Protein AF-A0A345NIM4-F1 (afdb_monomer_lite)

Structure (mmCIF, N/CA/C/O backbone):
data_AF-A0A345NIM4-F1
#
_entry.id   AF-A0A345NIM4-F1
#
loop_
_atom_site.group_PDB
_atom_site.id
_atom_site.type_symbol
_atom_site.label_atom_id
_atom_site.label_alt_id
_atom_site.label_comp_id
_atom_site.label_asym_id
_atom_site.label_entity_id
_atom_site.label_seq_id
_atom_site.pdbx_PDB_ins_code
_atom_site.Cartn_x
_atom_site.Cartn_y
_atom_site.Cartn_z
_atom_site.occupancy
_atom_site.B_iso_or_equiv
_atom_site.auth_seq_id
_atom_site.auth_comp_id
_atom_site.auth_asym_id
_atom_site.auth_atom_id
_atom_site.pdbx_PDB_model_num
ATOM 1 N N . MET A 1 1 ? -7.760 -7.830 70.796 1.00 29.27 1 MET A N 1
ATOM 2 C CA . MET A 1 1 ? -6.870 -9.003 70.695 1.00 29.27 1 MET A CA 1
ATOM 3 C C . MET A 1 1 ? -5.465 -8.447 70.508 1.00 29.27 1 MET A C 1
ATOM 5 O O . MET A 1 1 ? -5.295 -7.633 69.613 1.00 29.27 1 MET A O 1
ATOM 9 N N . GLU A 1 2 ? -4.511 -8.721 71.403 1.00 24.59 2 GLU A N 1
ATOM 10 C CA . GLU A 1 2 ? -3.120 -8.265 71.222 1.00 24.59 2 GLU A CA 1
ATOM 11 C C . GLU A 1 2 ? -2.443 -9.168 70.189 1.00 24.59 2 GLU A C 1
ATOM 13 O O . GLU A 1 2 ? -2.187 -10.341 70.457 1.00 24.59 2 GLU A O 1
ATOM 18 N N . VAL A 1 3 ? -2.170 -8.631 69.001 1.00 29.30 3 VAL A N 1
ATOM 19 C CA . VAL A 1 3 ? -1.332 -9.308 68.011 1.00 29.30 3 VAL A CA 1
ATOM 20 C C . VAL A 1 3 ? 0.095 -9.349 68.566 1.00 29.30 3 VAL A C 1
ATOM 22 O O . VAL A 1 3 ? 0.705 -8.317 68.853 1.00 29.30 3 VAL A O 1
ATOM 25 N N . SER A 1 4 ? 0.614 -10.561 68.763 1.00 30.47 4 SER A N 1
ATOM 26 C CA . SER A 1 4 ? 2.012 -10.821 69.113 1.00 30.47 4 SER A CA 1
ATOM 27 C C . SER A 1 4 ? 2.940 -10.104 68.124 1.00 30.47 4 SER A C 1
ATOM 29 O O . SER A 1 4 ? 2.839 -10.310 66.916 1.00 30.47 4 SER A O 1
ATOM 31 N N . ARG A 1 5 ? 3.873 -9.283 68.627 1.00 32.25 5 ARG A N 1
ATOM 32 C CA . ARG A 1 5 ? 4.800 -8.446 67.831 1.00 32.25 5 ARG A CA 1
ATOM 33 C C . ARG A 1 5 ? 5.804 -9.222 66.950 1.00 32.25 5 ARG A C 1
ATOM 35 O O . ARG A 1 5 ? 6.722 -8.601 66.430 1.00 32.25 5 ARG A O 1
ATOM 42 N N . ASN A 1 6 ? 5.659 -10.540 66.784 1.00 31.14 6 ASN A N 1
ATOM 43 C CA . ASN A 1 6 ? 6.645 -11.405 66.123 1.00 31.14 6 ASN A CA 1
ATOM 44 C C . ASN A 1 6 ? 6.071 -12.347 65.040 1.00 31.14 6 ASN A C 1
ATOM 46 O O . ASN A 1 6 ? 6.748 -13.306 64.673 1.00 31.14 6 ASN A O 1
ATOM 50 N N . ALA A 1 7 ? 4.863 -12.118 64.515 1.00 35.34 7 ALA A N 1
ATOM 51 C CA . ALA A 1 7 ? 4.381 -12.886 63.361 1.00 35.34 7 ALA A CA 1
ATOM 52 C C . ALA A 1 7 ? 5.146 -12.484 62.083 1.00 35.34 7 ALA A C 1
ATOM 54 O O . ALA A 1 7 ? 5.258 -11.297 61.768 1.00 35.34 7 ALA A O 1
ATOM 55 N N . ARG A 1 8 ? 5.697 -13.470 61.364 1.00 37.16 8 ARG A N 1
ATOM 56 C CA . ARG A 1 8 ? 6.293 -13.283 60.034 1.00 37.16 8 ARG A CA 1
ATOM 57 C C . ARG A 1 8 ? 5.220 -13.552 58.985 1.00 37.16 8 ARG A C 1
ATOM 59 O O . ARG A 1 8 ? 4.498 -14.536 59.082 1.00 37.16 8 ARG A O 1
ATOM 66 N N . PHE A 1 9 ? 5.121 -12.670 57.999 1.00 38.56 9 PHE A N 1
ATOM 67 C CA . PHE A 1 9 ? 4.207 -12.805 56.870 1.00 38.56 9 PHE A CA 1
ATOM 68 C C . PHE A 1 9 ? 5.015 -12.718 55.580 1.00 38.56 9 PHE A C 1
ATOM 70 O O . PHE A 1 9 ? 5.953 -11.922 55.489 1.00 38.56 9 PHE A O 1
ATOM 77 N N . VAL A 1 10 ? 4.631 -13.497 54.570 1.00 38.25 10 VAL A N 1
ATOM 78 C CA . VAL A 1 10 ? 5.118 -13.309 53.201 1.00 38.25 10 VAL A CA 1
ATOM 79 C C . VAL A 1 10 ? 4.075 -12.477 52.461 1.00 38.25 10 VAL A C 1
ATOM 81 O O . VAL A 1 10 ? 2.962 -12.940 52.223 1.00 38.25 10 VAL A O 1
ATOM 84 N N . ALA A 1 11 ? 4.420 -11.233 52.127 1.00 37.91 11 ALA A N 1
ATOM 85 C CA . ALA A 1 11 ? 3.543 -10.330 51.389 1.00 37.91 11 ALA A CA 1
ATOM 86 C C . ALA A 1 11 ? 3.942 -10.291 49.908 1.00 37.91 11 ALA A C 1
ATOM 88 O O . ALA A 1 11 ? 5.080 -9.959 49.572 1.00 37.91 11 ALA A O 1
ATOM 89 N N . TRP A 1 12 ? 2.992 -10.579 49.018 1.00 38.94 12 TRP A N 1
ATOM 90 C CA . TRP A 1 12 ? 3.138 -10.334 47.583 1.00 38.94 12 TRP A CA 1
ATOM 91 C C . TRP A 1 12 ? 2.428 -9.028 47.237 1.00 38.94 12 TRP A C 1
ATOM 93 O O . TRP A 1 12 ? 1.202 -8.946 47.281 1.00 38.94 12 TRP A O 1
ATOM 103 N N . ILE A 1 13 ? 3.205 -7.994 46.916 1.00 38.59 13 ILE A N 1
ATOM 104 C CA . ILE A 1 13 ? 2.680 -6.668 46.578 1.00 38.59 13 ILE A CA 1
ATOM 105 C C . ILE A 1 13 ? 2.768 -6.480 45.065 1.00 38.59 13 ILE A C 1
ATOM 107 O O . ILE A 1 13 ? 3.859 -6.383 44.507 1.00 38.59 13 ILE A O 1
ATOM 111 N N . SER A 1 14 ? 1.614 -6.384 44.407 1.00 37.91 14 SER A N 1
ATOM 112 C CA . SER A 1 14 ? 1.516 -5.858 43.042 1.00 37.91 14 SER A CA 1
ATOM 113 C C . SER A 1 14 ? 0.992 -4.427 43.130 1.00 37.91 14 SER A C 1
ATOM 115 O O . SER A 1 14 ? -0.111 -4.202 43.624 1.00 37.91 14 SER A O 1
ATOM 117 N N . ALA A 1 15 ? 1.795 -3.447 42.717 1.00 35.03 15 ALA A N 1
ATOM 118 C CA . ALA A 1 15 ? 1.422 -2.034 42.750 1.00 35.03 15 ALA A CA 1
ATOM 119 C C . ALA A 1 15 ? 1.606 -1.395 41.369 1.00 35.03 15 ALA A C 1
ATOM 121 O O . ALA A 1 15 ? 2.668 -1.520 40.755 1.00 35.03 15 ALA A O 1
ATOM 122 N N . VAL A 1 16 ? 0.592 -0.660 40.907 1.00 36.34 16 VAL A N 1
ATOM 123 C CA . VAL A 1 16 ? 0.664 0.176 39.702 1.00 36.34 16 VAL A CA 1
ATOM 124 C C . VAL A 1 16 ? 0.681 1.639 40.134 1.00 36.34 16 VAL A C 1
ATOM 126 O O . VAL A 1 16 ? -0.235 2.121 40.796 1.00 36.34 16 VAL A O 1
ATOM 129 N N . VAL A 1 17 ? 1.741 2.364 39.770 1.00 31.55 17 VAL A N 1
ATOM 130 C CA . VAL A 1 17 ? 1.875 3.798 40.064 1.00 31.55 17 VAL A CA 1
ATOM 131 C C . VAL A 1 17 ? 1.376 4.603 38.868 1.00 31.55 17 VAL A C 1
ATOM 133 O O . VAL A 1 17 ? 1.998 4.589 37.804 1.00 31.55 17 VAL A O 1
ATOM 136 N N . VAL A 1 18 ? 0.288 5.354 39.042 1.00 32.19 18 VAL A N 1
ATOM 137 C CA . VAL A 1 18 ? -0.203 6.307 38.036 1.00 32.19 18 VAL A CA 1
ATOM 138 C C . VAL A 1 18 ? 0.145 7.722 38.497 1.00 32.19 18 VAL A C 1
ATOM 140 O O . VAL A 1 18 ? -0.416 8.225 39.468 1.00 32.19 18 VAL A O 1
ATOM 143 N N . SER A 1 19 ? 1.087 8.388 37.818 1.00 29.77 19 SER A N 1
ATOM 144 C CA . SER A 1 19 ? 1.402 9.797 38.093 1.00 29.77 19 SER A CA 1
ATOM 145 C C . SER A 1 19 ? 0.684 10.725 37.107 1.00 29.77 19 SER A C 1
ATOM 147 O O . SER A 1 19 ? 0.675 10.503 35.896 1.00 29.77 19 SER A O 1
ATOM 149 N N . ALA A 1 20 ? 0.070 11.791 37.628 1.00 33.44 20 ALA A N 1
ATOM 150 C CA . ALA A 1 20 ? -0.713 12.755 36.851 1.00 33.44 20 ALA A CA 1
ATOM 151 C C . ALA A 1 20 ? 0.125 13.883 36.208 1.00 33.44 20 ALA A C 1
ATOM 153 O O . ALA A 1 20 ? -0.432 14.884 35.760 1.00 33.44 20 ALA A O 1
ATOM 154 N N . ALA A 1 21 ? 1.454 13.761 36.141 1.00 30.20 21 ALA A N 1
ATOM 155 C CA . ALA A 1 21 ? 2.319 14.823 35.628 1.00 30.20 21 ALA A CA 1
ATOM 156 C C . ALA A 1 21 ? 3.061 14.401 34.353 1.00 30.20 21 ALA A C 1
ATOM 158 O O . ALA A 1 21 ? 3.634 13.321 34.244 1.00 30.20 21 ALA A O 1
ATOM 159 N N . SER A 1 22 ? 3.036 15.296 33.369 1.00 36.78 22 SER A N 1
ATOM 160 C CA . SER A 1 22 ? 3.577 15.168 32.019 1.00 36.78 22 SER A CA 1
ATOM 161 C C . SER A 1 22 ? 5.089 14.894 31.975 1.00 36.78 22 SER A C 1
ATOM 163 O O . SER A 1 22 ? 5.872 15.819 31.797 1.00 36.78 22 SER A O 1
ATOM 165 N N . ALA A 1 23 ? 5.483 13.629 32.118 1.00 31.05 23 ALA A N 1
ATOM 166 C CA . ALA A 1 23 ? 6.663 12.965 31.549 1.00 31.05 23 ALA A CA 1
ATOM 167 C C . ALA A 1 23 ? 6.770 11.577 32.202 1.00 31.05 23 ALA A C 1
ATOM 169 O O . ALA A 1 23 ? 7.209 11.447 33.339 1.00 31.05 23 ALA A O 1
ATOM 170 N N . LEU A 1 24 ? 6.348 10.529 31.492 1.00 31.91 24 LEU A N 1
ATOM 171 C CA . LEU A 1 24 ? 6.450 9.152 31.977 1.00 31.91 24 LEU A CA 1
ATOM 172 C C . LEU A 1 24 ? 7.859 8.606 31.719 1.00 31.91 24 LEU A C 1
ATOM 174 O O . LEU A 1 24 ? 8.195 8.242 30.593 1.00 31.91 24 LEU A O 1
ATOM 178 N N . THR A 1 25 ? 8.661 8.505 32.775 1.00 27.19 25 THR A N 1
ATOM 179 C CA . THR A 1 25 ? 9.639 7.422 32.926 1.00 27.19 25 THR A CA 1
ATOM 180 C C . THR A 1 25 ? 8.971 6.314 33.727 1.00 27.19 25 THR A C 1
ATOM 182 O O . THR A 1 25 ? 8.745 6.463 34.924 1.00 27.19 25 THR A O 1
ATOM 185 N N . THR A 1 26 ? 8.630 5.210 33.070 1.00 29.81 26 THR A N 1
ATOM 186 C CA . THR A 1 26 ? 8.247 3.964 33.740 1.00 29.81 26 THR A CA 1
ATOM 187 C C . THR A 1 26 ? 9.487 3.377 34.406 1.00 29.81 26 THR A C 1
ATOM 189 O O . THR A 1 26 ? 10.379 2.888 33.711 1.00 29.81 26 THR A O 1
ATOM 192 N N . LEU A 1 27 ? 9.563 3.441 35.733 1.00 27.38 27 LEU A N 1
ATOM 193 C CA . LEU A 1 27 ? 10.474 2.606 36.509 1.00 27.38 27 LEU A CA 1
ATOM 194 C C . LEU A 1 27 ? 9.657 1.422 37.038 1.00 27.38 27 LEU A C 1
ATOM 196 O O . LEU A 1 27 ? 8.707 1.656 37.784 1.00 27.38 27 LEU A O 1
ATOM 200 N N . PRO A 1 28 ? 9.970 0.172 36.661 1.00 32.84 28 PRO A N 1
ATOM 201 C CA . PRO A 1 28 ? 9.453 -0.973 37.390 1.00 32.84 28 PRO A CA 1
ATOM 202 C C . PRO A 1 28 ? 10.081 -0.943 38.787 1.00 32.84 28 PRO A C 1
ATOM 204 O O . PRO A 1 28 ? 11.286 -1.145 38.931 1.00 32.84 28 PRO A O 1
A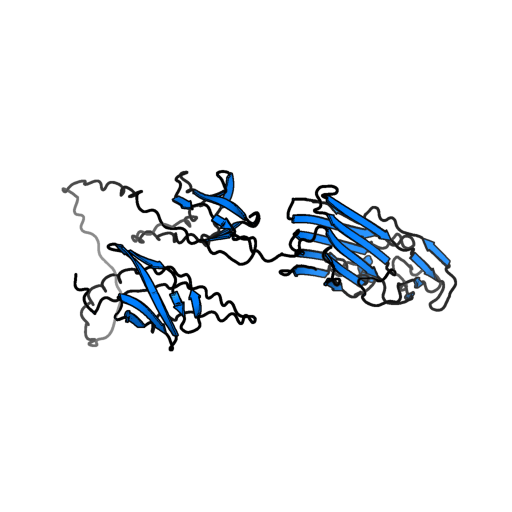TOM 207 N N . VAL A 1 29 ? 9.284 -0.646 39.810 1.00 34.72 29 VAL A N 1
ATOM 208 C CA . VAL A 1 29 ? 9.687 -0.891 41.197 1.00 34.72 29 VAL A CA 1
ATOM 209 C C . VAL A 1 29 ? 9.310 -2.337 41.487 1.00 34.72 29 VAL A C 1
ATOM 211 O O . VAL A 1 29 ? 8.161 -2.642 41.783 1.00 34.72 29 VAL A O 1
ATOM 214 N N . ALA A 1 30 ? 10.265 -3.243 41.296 1.00 35.53 30 ALA A N 1
ATOM 215 C CA . ALA A 1 30 ? 10.171 -4.578 41.861 1.00 35.53 30 ALA A CA 1
ATOM 216 C C . ALA A 1 30 ? 10.676 -4.482 43.303 1.00 35.53 30 ALA A C 1
ATOM 218 O O . ALA A 1 30 ? 11.857 -4.201 43.509 1.00 35.53 30 ALA A O 1
ATOM 219 N N . PHE A 1 31 ? 9.793 -4.685 44.279 1.00 38.91 31 PHE A N 1
ATOM 220 C CA . PHE A 1 31 ? 10.205 -4.867 45.668 1.00 38.91 31 PHE A CA 1
ATOM 221 C C . PHE A 1 31 ? 10.943 -6.207 45.748 1.00 38.91 31 PHE A C 1
ATOM 223 O O . PHE A 1 31 ? 10.391 -7.250 45.383 1.00 38.91 31 PHE A O 1
ATOM 230 N N . ALA A 1 32 ? 12.212 -6.196 46.151 1.00 36.03 32 ALA A N 1
ATOM 231 C CA . ALA A 1 32 ? 12.927 -7.439 46.409 1.00 36.03 32 ALA A CA 1
ATOM 232 C C . ALA A 1 32 ? 12.444 -7.982 47.759 1.00 36.03 32 ALA A C 1
ATOM 234 O O . ALA A 1 32 ? 12.401 -7.246 48.740 1.00 36.03 32 ALA A O 1
ATOM 235 N N . ALA A 1 33 ? 12.109 -9.273 47.824 1.00 39.97 33 ALA A N 1
ATOM 236 C CA . ALA A 1 33 ? 11.479 -9.927 48.978 1.00 39.97 33 ALA A CA 1
ATOM 237 C C . ALA A 1 33 ? 12.279 -9.886 50.304 1.00 39.97 33 ALA A C 1
ATOM 239 O O . ALA A 1 33 ? 11.885 -10.527 51.271 1.00 39.97 33 ALA A O 1
ATOM 240 N N . SER A 1 34 ? 13.413 -9.185 50.371 1.00 41.75 34 SER A N 1
ATOM 241 C CA . SER A 1 34 ? 14.354 -9.291 51.482 1.00 41.75 34 SER A CA 1
ATOM 242 C C . SER A 1 34 ? 14.401 -8.109 52.452 1.00 41.75 34 SER A C 1
ATOM 244 O O . SER A 1 34 ? 15.046 -8.287 53.472 1.00 41.75 34 SER A O 1
ATOM 246 N N . ASN A 1 35 ? 13.769 -6.947 52.206 1.00 47.09 35 ASN A N 1
ATOM 247 C CA . ASN A 1 35 ? 13.786 -5.815 53.163 1.00 47.09 35 ASN A CA 1
ATOM 248 C C . ASN A 1 35 ? 12.544 -4.901 53.060 1.00 47.09 35 ASN A C 1
ATOM 250 O O . ASN A 1 35 ? 12.668 -3.716 52.753 1.00 47.09 35 ASN A O 1
ATOM 254 N N . ILE A 1 36 ? 11.345 -5.437 53.293 1.00 53.69 36 ILE A N 1
ATOM 255 C CA . ILE A 1 36 ? 10.130 -4.618 53.407 1.00 53.69 36 ILE A CA 1
ATOM 256 C C . ILE A 1 36 ? 9.829 -4.411 54.893 1.00 53.69 36 ILE A C 1
ATOM 258 O O . ILE A 1 36 ? 9.553 -5.379 55.600 1.00 53.69 36 ILE A O 1
ATOM 262 N N . ASP A 1 37 ? 9.854 -3.159 55.353 1.00 64.25 37 ASP A N 1
ATOM 263 C CA . ASP A 1 37 ? 9.386 -2.811 56.695 1.00 64.25 37 ASP A CA 1
ATOM 264 C C . ASP A 1 37 ? 7.876 -2.570 56.641 1.00 64.25 37 ASP A C 1
ATOM 266 O O . ASP A 1 37 ? 7.398 -1.672 55.941 1.00 64.25 37 ASP A O 1
ATOM 270 N N . VAL A 1 38 ? 7.127 -3.387 57.381 1.00 64.50 38 VAL A N 1
ATOM 271 C CA . VAL A 1 38 ? 5.675 -3.269 57.530 1.00 64.50 38 VAL A CA 1
ATOM 272 C C . VAL A 1 38 ? 5.378 -2.885 58.975 1.00 64.50 38 VAL A C 1
ATOM 274 O O . VAL A 1 38 ? 5.712 -3.621 59.902 1.00 64.50 38 VAL A O 1
ATOM 277 N N . ALA A 1 39 ? 4.759 -1.726 59.180 1.00 76.81 39 ALA A N 1
ATOM 278 C CA . ALA A 1 39 ? 4.374 -1.238 60.499 1.00 76.81 39 ALA A CA 1
ATOM 279 C C . ALA A 1 39 ? 2.979 -0.618 60.455 1.00 76.81 39 ALA A C 1
ATOM 281 O O . ALA A 1 39 ? 2.542 -0.150 59.412 1.00 76.81 39 ALA A O 1
ATOM 282 N N . PHE A 1 40 ? 2.290 -0.564 61.590 1.00 74.62 40 PHE A N 1
ATOM 283 C CA . PHE A 1 40 ? 1.116 0.294 61.734 1.00 74.62 40 PHE A CA 1
ATOM 284 C C . PHE A 1 40 ? 1.553 1.644 62.299 1.00 74.62 40 PHE A C 1
ATOM 286 O O . PHE A 1 40 ? 2.362 1.695 63.231 1.00 74.62 40 PHE A O 1
ATOM 293 N N . ASP A 1 41 ? 1.046 2.738 61.739 1.00 77.12 41 ASP A N 1
ATOM 294 C CA . ASP A 1 41 ? 1.276 4.062 62.308 1.00 77.12 41 ASP A CA 1
ATOM 295 C C . ASP A 1 41 ? 0.403 4.317 63.550 1.00 77.12 41 ASP A C 1
ATOM 297 O O . ASP A 1 41 ? -0.423 3.497 63.959 1.00 77.12 41 ASP A O 1
ATOM 301 N N . SER A 1 42 ? 0.568 5.490 64.165 1.00 66.94 42 SER A N 1
ATOM 302 C CA . SER A 1 42 ? -0.195 5.880 65.357 1.00 66.94 42 SER A CA 1
ATOM 303 C C . SER A 1 42 ? -1.704 6.032 65.125 1.00 66.94 42 SER A C 1
ATOM 305 O O . SER A 1 42 ? -2.442 6.171 66.096 1.00 66.94 42 SER A O 1
ATOM 307 N N . ASN A 1 43 ? -2.159 6.038 63.870 1.00 73.19 43 ASN A N 1
ATOM 308 C CA . ASN A 1 43 ? -3.564 6.145 63.484 1.00 73.19 43 ASN A CA 1
ATOM 309 C C . ASN A 1 43 ? -4.149 4.791 63.041 1.00 73.19 43 ASN A C 1
ATOM 311 O O . ASN A 1 43 ? -5.307 4.744 62.630 1.00 73.19 43 ASN A O 1
ATOM 315 N N . GLY A 1 44 ? -3.373 3.704 63.122 1.00 67.56 44 GLY A N 1
ATOM 316 C CA . GLY A 1 44 ? -3.794 2.365 62.710 1.00 67.56 44 GLY A CA 1
ATOM 317 C C . GLY A 1 44 ? -3.746 2.128 61.199 1.00 67.56 44 GLY A C 1
ATOM 318 O O . GLY A 1 44 ? -4.276 1.124 60.733 1.00 67.56 44 GLY A O 1
ATOM 319 N N . ALA A 1 45 ? -3.119 3.016 60.422 1.00 74.19 45 ALA A N 1
ATOM 320 C CA . ALA A 1 45 ? -2.883 2.775 59.003 1.00 74.19 45 ALA A CA 1
ATOM 321 C C . ALA A 1 45 ? -1.680 1.844 58.822 1.00 74.19 45 ALA A C 1
ATOM 323 O O . ALA A 1 45 ? -0.672 1.981 59.520 1.00 74.19 45 ALA A O 1
ATOM 324 N N . LEU A 1 46 ? -1.766 0.922 57.862 1.00 73.50 46 LEU A N 1
ATOM 325 C CA . LEU A 1 46 ? -0.629 0.094 57.478 1.00 73.50 46 LEU A CA 1
ATOM 326 C C . LEU A 1 46 ? 0.361 0.967 56.699 1.00 73.50 46 LEU A C 1
ATOM 328 O O . LEU A 1 46 ? -0.005 1.630 55.731 1.00 73.50 46 LEU A O 1
ATOM 332 N N . VAL A 1 47 ? 1.616 0.980 57.120 1.00 73.56 47 VAL A N 1
ATOM 333 C CA . VAL A 1 47 ? 2.714 1.664 56.447 1.00 73.56 47 VAL A CA 1
ATOM 334 C C . VAL A 1 47 ? 3.684 0.613 55.944 1.00 73.56 47 VAL A C 1
ATOM 336 O O . VAL A 1 47 ? 4.289 -0.118 56.728 1.00 73.56 47 VAL A O 1
ATOM 339 N N . VAL A 1 48 ? 3.834 0.560 54.625 1.00 75.81 48 VAL A N 1
ATOM 340 C CA . VAL A 1 48 ? 4.838 -0.269 53.960 1.00 75.81 48 VAL A CA 1
ATOM 341 C C . VAL A 1 48 ? 5.947 0.651 53.482 1.00 75.81 48 VAL A C 1
ATOM 343 O O . VAL A 1 48 ? 5.681 1.598 52.735 1.00 75.81 48 VAL A O 1
ATOM 346 N N . SER A 1 49 ? 7.181 0.405 53.911 1.00 66.94 49 SER A N 1
ATOM 347 C CA . SER A 1 49 ? 8.326 1.207 53.487 1.00 66.94 49 SER A CA 1
ATOM 348 C C . SER A 1 49 ? 9.477 0.378 52.944 1.00 66.94 49 SER A C 1
ATOM 350 O O . SER A 1 49 ? 9.877 -0.619 53.539 1.00 66.94 49 SER A O 1
ATOM 352 N N . GLU A 1 50 ? 10.046 0.847 51.834 1.00 69.00 50 GLU A N 1
ATOM 353 C CA . GLU A 1 50 ? 11.288 0.333 51.259 1.00 69.00 50 GLU A CA 1
ATOM 354 C C . GLU A 1 50 ? 12.110 1.517 50.724 1.00 69.00 50 GLU A C 1
ATOM 356 O O . GLU A 1 50 ? 11.577 2.411 50.062 1.00 69.00 50 GLU A O 1
ATOM 361 N N . ASN A 1 51 ? 13.415 1.558 51.020 1.00 68.38 51 ASN A N 1
ATOM 362 C CA . ASN A 1 51 ? 14.355 2.557 50.484 1.00 68.38 51 ASN A CA 1
ATOM 363 C C . ASN A 1 51 ? 13.904 4.033 50.636 1.00 68.38 51 ASN A C 1
ATOM 365 O O . ASN A 1 51 ? 14.199 4.875 49.788 1.00 68.38 51 ASN A O 1
ATOM 369 N N . GLY A 1 52 ? 13.194 4.359 51.723 1.00 63.69 52 GLY A N 1
ATOM 370 C CA . GLY A 1 52 ? 12.733 5.721 52.026 1.00 63.69 52 GLY A CA 1
ATOM 371 C C . GLY A 1 52 ? 11.445 6.152 51.313 1.00 63.69 52 GLY A C 1
ATOM 372 O O . GLY A 1 52 ? 11.035 7.304 51.455 1.00 63.69 52 GLY A O 1
ATOM 373 N N . VAL A 1 53 ? 10.789 5.252 50.575 1.00 56.22 53 VAL A N 1
ATOM 374 C CA . VAL A 1 53 ? 9.424 5.446 50.072 1.00 56.22 53 VAL A CA 1
ATOM 375 C C . VAL A 1 53 ? 8.465 4.755 51.032 1.00 56.22 53 VAL A C 1
ATOM 377 O O . VAL A 1 53 ? 8.614 3.564 51.285 1.00 56.22 53 VAL A O 1
ATOM 380 N N . SER A 1 54 ? 7.489 5.494 51.558 1.00 62.22 54 SER A N 1
ATOM 381 C CA . SER A 1 54 ? 6.445 4.958 52.435 1.00 62.22 54 SER A CA 1
ATOM 382 C C . SER A 1 54 ? 5.093 5.037 51.737 1.00 62.22 54 SER A C 1
ATOM 384 O O . SER A 1 54 ? 4.723 6.088 51.206 1.00 62.22 54 SER A O 1
ATOM 386 N N . LEU A 1 55 ? 4.364 3.925 51.745 1.00 64.94 55 LEU A N 1
ATOM 387 C CA . LEU A 1 55 ? 2.984 3.828 51.291 1.00 64.94 55 LEU A CA 1
ATOM 388 C C . LEU A 1 55 ? 2.097 3.696 52.524 1.00 64.94 55 LEU A C 1
ATOM 390 O O . LEU A 1 55 ? 2.277 2.769 53.310 1.00 64.94 55 LEU A O 1
ATOM 394 N N . GLN A 1 56 ? 1.173 4.636 52.702 1.00 68.00 56 GLN A N 1
ATOM 395 C CA . GLN A 1 56 ? 0.210 4.610 53.797 1.00 68.00 56 GLN A CA 1
ATOM 396 C C . GLN A 1 56 ? -1.114 4.070 53.264 1.00 68.00 56 GLN A C 1
ATOM 398 O O . GLN A 1 56 ? -1.620 4.544 52.248 1.00 68.00 56 GLN A O 1
ATOM 403 N N . MET A 1 57 ? -1.637 3.052 53.930 1.00 68.81 57 MET A N 1
ATOM 404 C CA . MET A 1 57 ? -2.712 2.198 53.451 1.00 68.81 57 MET A CA 1
ATOM 405 C C . MET A 1 57 ? -3.821 2.126 54.500 1.00 68.81 57 MET A C 1
ATOM 407 O O . MET A 1 57 ? -3.558 1.851 55.673 1.00 68.81 57 MET A O 1
ATOM 411 N N . THR A 1 58 ? -5.068 2.383 54.096 1.00 66.19 58 THR A N 1
ATOM 412 C CA . THR A 1 58 ? -6.225 2.285 54.995 1.00 66.19 58 THR A CA 1
ATOM 413 C C . THR A 1 58 ? -6.820 0.885 54.916 1.00 66.19 58 THR A C 1
ATOM 415 O O . THR A 1 58 ? -7.260 0.445 53.852 1.00 66.19 58 THR A O 1
ATOM 418 N N . VAL A 1 59 ? -6.836 0.187 56.051 1.00 60.50 59 VAL A N 1
ATOM 419 C CA . VAL A 1 59 ? -7.503 -1.112 56.189 1.00 60.50 59 VAL A CA 1
ATOM 420 C C . VAL A 1 59 ? -9.012 -0.884 56.129 1.00 60.50 59 VAL A C 1
ATOM 422 O O . VAL A 1 59 ? -9.544 -0.091 56.905 1.00 60.50 59 VAL A O 1
ATOM 425 N N . MET A 1 60 ? -9.689 -1.536 55.187 1.00 47.41 60 MET A N 1
ATOM 426 C CA . MET A 1 60 ? -11.142 -1.429 55.027 1.00 47.41 60 MET A CA 1
ATOM 427 C C . MET A 1 60 ? -11.894 -2.547 55.739 1.00 47.41 60 MET A C 1
ATOM 429 O O . MET A 1 60 ? -12.988 -2.307 56.243 1.00 47.41 60 MET A O 1
ATOM 433 N N . GLU A 1 61 ? -11.317 -3.746 55.785 1.00 54.28 61 GLU A N 1
ATOM 434 C CA . GLU A 1 61 ? -11.947 -4.921 56.382 1.00 54.28 61 GLU A CA 1
ATOM 435 C C . GLU A 1 61 ? -10.877 -5.899 56.881 1.00 54.28 61 GLU A C 1
ATOM 437 O O . GLU A 1 61 ? -9.857 -6.113 56.218 1.00 54.28 61 GLU A O 1
ATOM 442 N N . GLU A 1 62 ? -11.111 -6.469 58.062 1.00 47.56 62 GLU A N 1
ATOM 443 C CA . GLU A 1 62 ? -10.260 -7.474 58.698 1.00 47.56 62 GLU A CA 1
ATOM 444 C C . GLU A 1 62 ? -11.110 -8.726 58.948 1.00 47.56 62 GLU A C 1
ATOM 446 O O . GLU A 1 62 ? -12.149 -8.659 59.605 1.00 47.56 62 GLU A O 1
ATOM 451 N N . SER A 1 63 ? -10.674 -9.860 58.401 1.00 58.22 63 SER A N 1
ATOM 452 C CA . SER A 1 63 ? -11.217 -11.193 58.683 1.00 58.22 63 SER A CA 1
ATOM 453 C C . SER A 1 63 ? -10.074 -12.140 59.045 1.00 58.22 63 SER A C 1
ATOM 455 O O . SER A 1 63 ? -8.912 -11.821 58.784 1.00 58.22 63 SER A O 1
ATOM 457 N N . ASP A 1 64 ? -10.397 -13.308 59.608 1.00 42.78 64 ASP A N 1
ATOM 458 C CA . ASP A 1 64 ? -9.429 -14.224 60.232 1.00 42.78 64 ASP A CA 1
ATOM 459 C C . ASP A 1 64 ? -8.228 -14.602 59.341 1.00 42.78 64 ASP A C 1
ATOM 461 O O . ASP A 1 64 ? -7.171 -14.923 59.875 1.00 42.78 64 ASP A O 1
ATOM 465 N N . ASN A 1 65 ? -8.347 -14.509 58.007 1.00 44.41 65 ASN A N 1
ATOM 466 C CA . ASN A 1 65 ? -7.267 -14.806 57.055 1.00 44.41 65 ASN A CA 1
ATOM 467 C C . ASN A 1 65 ? -7.147 -13.803 55.888 1.00 44.41 65 ASN A C 1
ATOM 469 O O . ASN A 1 65 ? -6.473 -14.089 54.896 1.00 44.41 65 ASN A O 1
ATOM 473 N N . THR A 1 66 ? -7.825 -12.651 55.919 1.00 43.16 66 THR A N 1
ATOM 474 C CA . THR A 1 66 ? -7.793 -11.704 54.788 1.00 43.16 66 THR A CA 1
ATOM 475 C C . THR A 1 66 ? -7.895 -10.261 55.259 1.00 43.16 66 THR A C 1
ATOM 477 O O . THR A 1 66 ? -8.813 -9.893 55.991 1.00 43.16 66 THR A O 1
ATOM 480 N N . LEU A 1 67 ? -6.947 -9.446 54.792 1.00 43.56 67 LEU A N 1
ATOM 481 C CA . LEU A 1 67 ? -6.886 -8.009 55.022 1.00 43.56 67 LEU A CA 1
ATOM 482 C C . LEU A 1 67 ? -7.188 -7.291 53.702 1.00 43.56 67 LEU A C 1
ATOM 484 O O . LEU A 1 67 ? -6.387 -7.356 52.770 1.00 43.56 67 LEU A O 1
ATOM 488 N N . VAL A 1 68 ? -8.325 -6.600 53.609 1.00 48.28 68 VAL A N 1
ATOM 489 C CA . VAL A 1 68 ? -8.668 -5.807 52.417 1.00 48.28 68 VAL A CA 1
ATOM 490 C C . VAL A 1 68 ? -8.266 -4.357 52.656 1.00 48.28 68 VAL A C 1
ATOM 492 O O . VAL A 1 68 ? -8.699 -3.719 53.617 1.00 48.28 68 VAL A O 1
ATOM 495 N N . ILE A 1 69 ? -7.430 -3.820 51.771 1.00 50.53 69 ILE A N 1
ATOM 496 C CA . ILE A 1 69 ? -6.895 -2.461 51.868 1.00 50.53 69 ILE A CA 1
ATOM 497 C C . ILE A 1 69 ? -7.380 -1.642 50.670 1.00 50.53 69 ILE A C 1
ATOM 499 O O . ILE A 1 69 ? -7.342 -2.121 49.541 1.00 50.53 69 ILE A O 1
ATOM 503 N N . SER A 1 70 ? -7.789 -0.392 50.904 1.00 49.62 70 SER A N 1
ATOM 504 C CA . SER A 1 70 ? -8.048 0.585 49.838 1.00 49.62 70 SER A CA 1
ATOM 505 C C . SER A 1 70 ? -6.953 1.634 49.775 1.00 49.62 70 SER A C 1
ATOM 507 O O . SER A 1 70 ? -6.554 2.185 50.799 1.00 49.62 70 SER A O 1
ATOM 509 N N . THR A 1 71 ? -6.545 1.908 48.534 1.00 53.34 71 THR A N 1
ATOM 510 C CA . THR A 1 71 ? -5.823 3.075 48.003 1.00 53.34 71 THR A CA 1
ATOM 511 C C . THR A 1 71 ? -4.944 3.865 48.973 1.00 53.34 71 THR A C 1
ATOM 513 O O . THR A 1 71 ? -5.440 4.562 49.858 1.00 53.34 71 THR A O 1
ATOM 516 N N . GLY A 1 72 ? -3.638 3.877 48.709 1.00 51.22 72 GLY A N 1
ATOM 517 C CA . GLY A 1 72 ? -2.686 4.747 49.396 1.00 51.22 72 GLY A CA 1
ATOM 518 C C . GLY A 1 72 ? -2.242 5.927 48.534 1.00 51.22 72 GLY A C 1
ATOM 519 O O . GLY A 1 72 ? -2.146 5.821 47.310 1.00 51.22 72 GLY A O 1
ATOM 520 N N . SER A 1 73 ? -1.930 7.056 49.170 1.00 49.03 73 SER A N 1
ATOM 521 C CA . SER A 1 73 ? -1.176 8.139 48.531 1.00 49.03 73 SER A CA 1
ATOM 522 C C . SER A 1 73 ? 0.300 8.023 48.889 1.00 49.03 73 SER A C 1
ATOM 524 O O . SER A 1 73 ? 0.640 7.837 50.058 1.00 49.03 73 SER A O 1
ATOM 526 N N . THR A 1 74 ? 1.192 8.186 47.916 1.00 53.62 74 THR A N 1
ATOM 527 C CA . THR A 1 74 ? 2.622 8.357 48.212 1.00 53.62 74 THR A CA 1
ATOM 528 C C . THR A 1 74 ? 2.887 9.751 48.790 1.00 53.62 74 THR A C 1
ATOM 530 O O . THR A 1 74 ? 2.114 10.686 48.573 1.00 53.62 74 THR A O 1
ATOM 533 N N . SER A 1 75 ? 4.042 9.952 49.430 1.00 48.47 75 SER A N 1
ATOM 534 C CA . SER A 1 75 ? 4.523 11.289 49.834 1.00 48.47 75 SER A CA 1
ATOM 535 C C . SER A 1 75 ? 4.670 12.283 48.664 1.00 48.47 75 SER A C 1
ATOM 537 O O . SER A 1 75 ? 4.800 13.486 48.887 1.00 48.47 75 SER A O 1
ATOM 539 N N . SER A 1 76 ? 4.618 11.799 47.417 1.00 47.53 76 SER A N 1
ATOM 540 C CA . SER A 1 76 ? 4.617 12.591 46.182 1.00 47.53 76 SER A CA 1
ATOM 541 C C . SER A 1 76 ? 3.221 12.862 45.593 1.00 47.53 76 SER A C 1
ATOM 543 O O . SER A 1 76 ? 3.129 13.497 44.543 1.00 47.53 76 SER A O 1
ATOM 545 N N . GLY A 1 77 ? 2.139 12.411 46.241 1.00 43.19 77 GLY A N 1
ATOM 546 C CA . GLY A 1 77 ? 0.758 12.643 45.803 1.00 43.19 77 GLY A CA 1
ATOM 547 C C . GLY A 1 77 ? 0.278 11.749 44.652 1.00 43.19 77 GLY A C 1
ATOM 548 O O . GLY A 1 77 ? -0.720 12.076 44.013 1.00 43.19 77 GLY A O 1
ATOM 549 N N . ALA A 1 78 ? 0.970 10.641 44.360 1.00 43.44 78 ALA A N 1
ATOM 550 C CA . ALA A 1 78 ? 0.486 9.642 43.409 1.00 43.44 78 ALA A CA 1
ATOM 551 C C . ALA A 1 78 ? -0.574 8.755 44.076 1.00 43.44 78 ALA A C 1
ATOM 553 O O . ALA A 1 78 ? -0.389 8.330 45.219 1.00 43.44 78 ALA A O 1
ATOM 554 N N . LEU A 1 79 ? -1.665 8.478 43.358 1.00 39.78 79 LEU A N 1
ATOM 555 C CA . LEU A 1 79 ? -2.668 7.500 43.774 1.00 39.78 79 LEU A CA 1
ATOM 556 C C . LEU A 1 79 ? -2.155 6.106 43.413 1.00 39.78 79 LEU A C 1
ATOM 558 O O . LEU A 1 79 ? -1.786 5.859 42.262 1.00 39.78 79 LEU A O 1
ATOM 562 N N . VAL A 1 80 ? -2.112 5.220 44.403 1.00 44.09 80 VAL A N 1
ATOM 563 C CA . VAL A 1 80 ? -1.742 3.816 44.232 1.00 44.09 80 VAL A CA 1
ATOM 564 C C . VAL A 1 80 ? -2.931 2.975 44.654 1.00 44.09 80 VAL A C 1
ATOM 566 O O . VAL A 1 80 ? -3.376 3.052 45.798 1.00 44.09 80 VAL A O 1
ATOM 569 N N . GLU A 1 81 ? -3.445 2.184 43.722 1.00 46.03 81 GLU A N 1
ATOM 570 C CA . GLU A 1 81 ? -4.461 1.172 43.982 1.00 46.03 81 GLU A CA 1
ATOM 571 C C . GLU A 1 81 ? -3.737 -0.177 44.039 1.00 46.03 81 GLU A C 1
ATOM 573 O O . GLU A 1 81 ? -3.017 -0.547 43.108 1.00 46.03 81 GLU A O 1
ATOM 578 N N . SER A 1 82 ? -3.819 -0.859 45.178 1.00 46.41 82 SER A N 1
ATOM 579 C CA . SER A 1 82 ? -3.139 -2.133 45.402 1.00 46.41 82 SER A CA 1
ATOM 580 C C . SER A 1 82 ? -3.973 -3.031 46.305 1.00 46.41 82 SER A C 1
ATOM 582 O O . SER A 1 82 ? -4.620 -2.564 47.240 1.00 46.41 82 SER A O 1
ATOM 584 N N . VAL A 1 83 ? -3.933 -4.330 46.014 1.00 42.69 83 VAL A N 1
ATOM 585 C CA . VAL A 1 83 ? -4.508 -5.389 46.849 1.00 42.69 83 VAL A CA 1
ATOM 586 C C . VAL A 1 83 ? -3.340 -6.180 47.425 1.00 42.69 83 VAL A C 1
ATOM 588 O O . VAL A 1 83 ? -2.458 -6.612 46.681 1.00 42.69 83 VAL A O 1
ATOM 591 N N . VAL A 1 84 ? -3.302 -6.323 48.748 1.00 42.25 84 VAL A N 1
ATOM 592 C CA . VAL A 1 84 ? -2.254 -7.062 49.461 1.00 42.25 84 VAL A CA 1
ATOM 593 C C . VAL A 1 84 ? -2.876 -8.325 50.031 1.00 42.25 84 VAL A C 1
ATOM 595 O O . VAL A 1 84 ? -3.834 -8.245 50.791 1.00 42.25 84 VAL A O 1
ATOM 598 N N . TYR A 1 85 ? -2.309 -9.480 49.692 1.00 41.84 85 TYR A N 1
ATOM 599 C CA . TYR A 1 85 ? -2.648 -10.747 50.332 1.00 41.84 85 TYR A CA 1
ATOM 600 C C . TYR A 1 85 ? -1.590 -11.055 51.390 1.00 41.84 85 TYR A C 1
ATOM 602 O O . TYR A 1 85 ? -0.393 -11.065 51.090 1.00 41.84 85 TYR A O 1
ATOM 610 N N . LEU A 1 86 ? -2.028 -11.293 52.626 1.00 39.34 86 LEU A N 1
ATOM 611 C CA . LEU A 1 86 ? -1.174 -11.800 53.695 1.00 39.34 86 LEU A CA 1
ATOM 612 C C . LEU A 1 86 ? -1.455 -13.290 53.841 1.00 39.34 86 LEU A C 1
ATOM 614 O O . LEU A 1 86 ? -2.565 -13.676 54.192 1.00 39.34 86 LEU A O 1
ATOM 618 N N . VAL A 1 87 ? -0.452 -14.117 53.561 1.00 41.69 87 VAL A N 1
ATOM 619 C CA . VAL A 1 87 ? -0.516 -15.551 53.851 1.00 41.69 87 VAL A CA 1
ATOM 620 C C . VAL A 1 87 ? 0.271 -15.784 55.143 1.00 41.69 87 VAL A C 1
ATOM 622 O O . VAL A 1 87 ? 1.406 -15.297 55.237 1.00 41.69 87 VAL A O 1
ATOM 625 N N . PRO A 1 88 ? -0.298 -16.474 56.149 1.00 38.88 88 PRO A N 1
ATOM 626 C CA . PRO A 1 88 ? 0.462 -16.910 57.313 1.00 38.88 88 PRO A CA 1
ATOM 627 C C . PRO A 1 88 ? 1.667 -17.736 56.855 1.00 38.88 88 PRO A C 1
ATOM 629 O O . PRO A 1 88 ? 1.516 -18.635 56.028 1.00 38.88 88 PRO A O 1
ATOM 632 N N . ASP A 1 89 ? 2.858 -17.418 57.364 1.00 38.78 89 ASP A N 1
ATOM 633 C CA . ASP A 1 89 ? 4.040 -18.258 57.152 1.00 38.78 89 ASP A CA 1
ATOM 634 C C . ASP A 1 89 ? 3.728 -19.647 57.740 1.00 38.78 89 ASP A C 1
ATOM 636 O O . ASP A 1 89 ? 3.394 -19.720 58.929 1.00 38.78 89 ASP A O 1
ATOM 640 N N . PRO A 1 90 ? 3.729 -20.738 56.947 1.00 40.31 90 PRO A N 1
ATOM 641 C CA . PRO A 1 90 ? 3.533 -22.066 57.506 1.00 40.31 90 PRO A CA 1
ATOM 642 C C . PRO A 1 90 ? 4.644 -22.307 58.526 1.00 40.31 90 PRO A C 1
ATOM 644 O O . PRO A 1 90 ? 5.820 -22.137 58.203 1.00 40.31 90 PRO A O 1
ATOM 647 N N . ASP A 1 91 ? 4.255 -22.659 59.756 1.00 41.50 91 ASP A N 1
ATOM 648 C CA . ASP A 1 91 ? 5.177 -22.887 60.872 1.00 41.50 91 ASP A CA 1
ATOM 649 C C . ASP A 1 91 ? 6.419 -23.645 60.378 1.00 41.50 91 ASP A C 1
ATOM 651 O O . ASP A 1 91 ? 6.277 -24.703 59.747 1.00 41.50 91 ASP A O 1
ATOM 655 N N . PRO A 1 92 ? 7.644 -23.139 60.620 1.00 38.62 92 PRO A N 1
ATOM 656 C CA . PRO A 1 92 ? 8.831 -23.858 60.209 1.00 38.62 92 PRO A CA 1
ATOM 657 C C . PRO A 1 92 ? 8.801 -25.224 60.889 1.00 38.62 92 PRO A C 1
ATOM 659 O O . PRO A 1 92 ? 8.728 -25.316 62.118 1.00 38.62 92 PRO A O 1
ATOM 662 N N . ALA A 1 93 ? 8.845 -26.286 60.081 1.00 41.47 93 ALA A N 1
ATOM 663 C CA . ALA A 1 93 ? 8.934 -27.648 60.583 1.00 41.47 93 ALA A CA 1
ATOM 664 C C . ALA A 1 93 ? 10.029 -27.724 61.665 1.00 41.47 93 ALA A C 1
ATOM 666 O O . ALA A 1 93 ? 11.091 -27.108 61.493 1.00 41.47 93 ALA A O 1
ATOM 667 N N . PRO A 1 94 ? 9.796 -28.445 62.779 1.00 33.00 94 PRO A N 1
ATOM 668 C CA . PRO A 1 94 ? 10.745 -28.503 63.878 1.00 33.00 94 PRO A CA 1
ATOM 669 C C . PRO A 1 94 ? 12.117 -28.910 63.344 1.00 33.00 94 PRO A C 1
ATOM 671 O O . PRO A 1 94 ? 12.268 -29.936 62.677 1.00 33.00 94 PRO A O 1
ATOM 674 N N . THR A 1 95 ? 13.116 -28.072 63.610 1.00 35.56 95 THR A N 1
ATOM 675 C CA . THR A 1 95 ? 14.498 -28.307 63.208 1.00 35.56 95 THR A CA 1
ATOM 676 C C . THR A 1 95 ? 14.952 -29.659 63.746 1.00 35.56 95 THR A C 1
ATOM 678 O O . THR A 1 95 ? 14.982 -29.885 64.957 1.00 35.56 95 THR A O 1
ATOM 681 N N . ALA A 1 96 ? 15.307 -30.569 62.838 1.00 33.56 96 ALA A N 1
ATOM 682 C CA . ALA A 1 96 ? 15.918 -31.839 63.201 1.00 33.56 96 ALA A CA 1
ATOM 683 C C . ALA A 1 96 ? 17.196 -31.582 64.027 1.00 33.56 96 ALA A C 1
ATOM 685 O O . ALA A 1 96 ? 17.947 -30.651 63.713 1.00 33.56 96 ALA A O 1
ATOM 686 N N . PRO A 1 97 ? 17.464 -32.374 65.082 1.00 29.25 97 PRO A N 1
ATOM 687 C CA . PRO A 1 97 ? 18.635 -32.171 65.918 1.00 29.25 97 PRO A CA 1
ATOM 688 C C . PRO A 1 97 ? 19.916 -32.342 65.099 1.00 29.25 97 PRO A C 1
ATOM 690 O O . PRO A 1 97 ? 20.093 -33.308 64.356 1.00 29.25 97 PRO A O 1
ATOM 693 N N . THR A 1 98 ? 20.823 -31.387 65.263 1.00 29.33 98 THR A N 1
ATOM 694 C CA . THR A 1 98 ? 22.153 -31.367 64.662 1.00 29.33 98 THR A CA 1
ATOM 695 C C . THR A 1 98 ? 22.945 -32.592 65.128 1.00 29.33 98 THR A C 1
ATOM 697 O O . THR A 1 98 ? 23.350 -32.661 66.288 1.00 29.33 98 THR A O 1
ATOM 700 N N . MET A 1 99 ? 23.188 -33.561 64.241 1.00 24.92 99 MET A N 1
ATOM 701 C CA . MET A 1 99 ? 24.190 -34.601 64.489 1.00 24.92 99 MET A CA 1
ATOM 702 C C . MET A 1 99 ? 25.580 -34.059 64.154 1.00 24.92 99 MET A C 1
ATOM 704 O O . MET A 1 99 ? 25.867 -33.677 63.020 1.00 24.92 99 MET A O 1
ATOM 708 N N . THR A 1 100 ? 26.442 -34.014 65.165 1.00 28.67 100 THR A N 1
ATOM 709 C CA . THR A 1 100 ? 27.870 -33.726 65.046 1.00 28.67 100 THR A CA 1
ATOM 710 C C . THR A 1 100 ? 28.580 -34.844 64.284 1.00 28.67 100 THR A C 1
ATOM 712 O O . THR A 1 100 ? 28.457 -36.019 64.621 1.00 28.67 100 THR A O 1
ATOM 715 N N . SER A 1 101 ? 29.355 -34.463 63.268 1.00 27.36 101 SER A N 1
ATOM 716 C CA . SER A 1 101 ? 30.211 -35.350 62.483 1.00 27.36 101 SER A CA 1
ATOM 717 C C . SER A 1 101 ? 31.375 -35.886 63.322 1.00 27.36 101 SER A C 1
ATOM 719 O O . SER A 1 101 ? 32.172 -35.104 63.843 1.00 27.36 101 SER A O 1
ATOM 721 N N . GLY A 1 102 ? 31.496 -37.209 63.396 1.00 27.81 102 GLY A N 1
ATOM 722 C CA . GLY A 1 102 ? 32.707 -37.915 63.804 1.00 27.81 102 GLY A CA 1
ATOM 723 C C . GLY A 1 102 ? 33.080 -38.934 62.730 1.00 27.81 102 GLY A C 1
ATOM 724 O O . GLY A 1 102 ? 32.233 -39.713 62.301 1.00 27.81 102 GLY A O 1
ATOM 725 N N . ASP A 1 103 ? 34.331 -38.864 62.284 1.00 26.92 103 ASP A N 1
ATOM 726 C CA . ASP A 1 103 ? 34.964 -39.706 61.268 1.00 26.92 103 ASP A CA 1
ATOM 727 C C . ASP A 1 103 ? 34.847 -41.212 61.556 1.00 26.92 103 ASP A C 1
ATOM 729 O O . ASP A 1 103 ? 35.018 -41.621 62.700 1.00 26.92 103 ASP A O 1
ATOM 733 N N . TYR A 1 104 ? 34.644 -42.033 60.516 1.00 25.52 104 TYR A N 1
ATOM 734 C CA . TYR A 1 104 ? 35.475 -43.209 60.200 1.00 25.52 104 TYR A CA 1
ATOM 735 C C . TYR A 1 104 ? 35.099 -43.820 58.832 1.00 25.52 104 TYR A C 1
ATOM 737 O O . TYR A 1 104 ? 34.033 -43.587 58.270 1.00 25.52 104 TYR A O 1
ATOM 745 N N . THR A 1 105 ? 36.067 -44.552 58.296 1.00 26.12 105 THR A N 1
ATOM 746 C CA . THR A 1 105 ? 36.348 -44.926 56.907 1.00 26.12 105 THR A CA 1
ATOM 747 C C . THR A 1 105 ? 35.837 -46.305 56.458 1.00 26.12 105 THR A C 1
ATOM 749 O O . THR A 1 105 ? 35.779 -47.229 57.259 1.00 26.12 105 THR A O 1
ATOM 752 N N . ASP A 1 106 ? 35.717 -46.434 55.129 1.00 25.50 106 ASP A N 1
ATOM 753 C CA . ASP A 1 106 ? 36.001 -47.611 54.279 1.00 25.50 106 ASP A CA 1
ATOM 754 C C . ASP A 1 106 ? 34.963 -48.752 54.136 1.00 25.50 106 ASP A C 1
ATOM 756 O O . ASP A 1 106 ? 34.548 -49.384 55.100 1.00 25.50 106 ASP A O 1
ATOM 760 N N . GLY A 1 107 ? 34.670 -49.083 52.867 1.00 23.31 107 GLY A N 1
ATOM 761 C CA . GLY A 1 107 ? 34.581 -50.472 52.397 1.00 23.31 107 GLY A CA 1
ATOM 762 C C . GLY A 1 107 ? 33.229 -51.207 52.266 1.00 23.31 107 GLY A C 1
ATOM 763 O O . GLY A 1 107 ? 32.737 -51.791 53.219 1.00 23.31 107 GLY A O 1
ATOM 764 N N . VAL A 1 108 ? 32.823 -51.399 50.999 1.00 22.36 108 VAL A N 1
ATOM 765 C CA . VAL A 1 108 ? 32.242 -52.631 50.393 1.00 22.36 108 VAL A CA 1
ATOM 766 C C . VAL A 1 108 ? 30.723 -52.922 50.494 1.00 22.36 108 VAL A C 1
ATOM 768 O O . VAL A 1 108 ? 30.074 -52.869 51.527 1.00 22.36 108 VAL A O 1
ATOM 771 N N . VAL A 1 109 ? 30.211 -53.280 49.309 1.00 23.41 109 VAL A N 1
ATOM 772 C CA . VAL A 1 109 ? 28.874 -53.706 48.857 1.00 23.41 109 VAL A CA 1
ATOM 773 C C . VAL A 1 109 ? 28.475 -55.105 49.359 1.00 23.41 109 VAL A C 1
ATOM 775 O O . VAL A 1 109 ? 29.308 -56.002 49.286 1.00 23.41 109 VAL A O 1
ATOM 778 N N . ALA A 1 110 ? 27.193 -55.325 49.697 1.00 24.20 110 ALA A N 1
ATOM 779 C CA . ALA A 1 110 ? 26.377 -56.480 49.255 1.00 24.20 110 ALA A CA 1
ATOM 780 C C . ALA A 1 110 ? 24.923 -56.414 49.778 1.00 24.20 110 ALA A C 1
ATOM 782 O O . ALA A 1 110 ? 24.687 -56.130 50.948 1.00 24.20 110 ALA A O 1
ATOM 783 N N . PHE A 1 111 ? 23.968 -56.715 48.891 1.00 28.78 111 PHE A N 1
ATOM 784 C CA . PHE A 1 111 ? 22.565 -57.045 49.181 1.00 28.78 111 PHE A CA 1
ATOM 785 C C . PHE A 1 111 ? 22.406 -58.561 49.346 1.00 28.78 111 PHE A C 1
ATOM 787 O O . PHE A 1 111 ? 23.005 -59.265 48.539 1.00 28.78 111 PHE A O 1
ATOM 794 N N . THR A 1 112 ? 21.553 -59.000 50.288 1.00 24.05 112 THR A N 1
ATOM 795 C CA . THR A 1 112 ? 20.769 -60.272 50.406 1.00 24.05 112 THR A CA 1
ATOM 796 C C . THR A 1 112 ? 20.321 -60.363 51.884 1.00 24.05 112 THR A C 1
ATOM 798 O O . THR A 1 112 ? 21.116 -59.985 52.735 1.00 24.05 112 THR A O 1
ATOM 801 N N . GLU A 1 113 ? 19.110 -60.713 52.335 1.00 26.95 113 GLU A N 1
ATOM 802 C CA . GLU A 1 113 ? 18.102 -61.741 51.998 1.00 26.95 113 GLU A CA 1
ATOM 803 C C . GLU A 1 113 ? 16.708 -61.239 52.480 1.00 26.95 113 GLU A C 1
ATOM 805 O O . GLU A 1 113 ? 16.643 -60.464 53.430 1.00 26.95 113 GLU A O 1
ATOM 810 N N . GLU A 1 114 ? 15.646 -61.364 51.675 1.00 31.00 114 GLU A N 1
ATOM 811 C CA . GLU A 1 114 ? 14.466 -62.265 51.793 1.00 31.00 114 GLU A CA 1
ATOM 812 C C . GLU A 1 114 ? 13.439 -62.017 52.931 1.00 31.00 114 GLU A C 1
ATOM 814 O O . GLU A 1 114 ? 13.782 -61.503 53.991 1.00 31.00 114 GLU A O 1
ATOM 819 N N . PRO A 1 115 ? 12.137 -62.290 52.672 1.00 33.84 115 PRO A N 1
ATOM 820 C CA . PRO A 1 115 ? 11.018 -61.578 53.280 1.00 33.84 115 PRO A CA 1
ATOM 821 C C . PRO A 1 115 ? 10.251 -62.421 54.305 1.00 33.84 115 PRO A C 1
ATOM 823 O O . PRO A 1 115 ? 9.881 -63.560 54.024 1.00 33.84 115 PRO A O 1
ATOM 826 N N . ASP A 1 116 ? 9.876 -61.819 55.434 1.00 28.59 116 ASP A N 1
ATOM 827 C CA . ASP A 1 116 ? 8.859 -62.412 56.301 1.00 28.59 116 ASP A CA 1
ATOM 828 C C . ASP A 1 116 ? 7.461 -61.946 55.891 1.00 28.59 116 ASP A C 1
ATOM 830 O O . ASP A 1 116 ? 7.046 -60.796 56.054 1.00 28.59 116 ASP A O 1
ATOM 834 N N . VAL A 1 117 ? 6.743 -62.912 55.326 1.00 34.66 117 VAL A N 1
ATOM 835 C CA . VAL A 1 117 ? 5.304 -62.919 55.101 1.00 34.66 117 VAL A CA 1
ATOM 836 C C . VAL A 1 117 ? 4.603 -62.922 56.459 1.00 34.66 117 VAL A C 1
ATOM 838 O O . VAL A 1 117 ? 4.650 -63.914 57.182 1.00 34.66 117 VAL A O 1
ATOM 841 N N . VAL A 1 118 ? 3.876 -61.849 56.769 1.00 31.00 118 VAL A N 1
ATOM 842 C CA . VAL A 1 118 ? 2.769 -61.898 57.731 1.00 31.00 118 VAL A CA 1
ATOM 843 C C . VAL A 1 118 ? 1.497 -61.517 56.991 1.00 31.00 118 VAL A C 1
ATOM 845 O O . VAL A 1 118 ? 1.331 -60.403 56.498 1.00 31.00 118 VAL A O 1
ATOM 848 N N . THR A 1 119 ? 0.630 -62.514 56.859 1.00 32.16 119 THR A N 1
ATOM 849 C CA . THR A 1 119 ? -0.732 -62.419 56.342 1.00 32.16 119 THR A CA 1
ATOM 850 C C . THR A 1 119 ? -1.645 -61.620 57.277 1.00 32.16 119 THR A C 1
ATOM 852 O O . THR A 1 119 ? -1.358 -61.502 58.469 1.00 32.16 119 THR A O 1
ATOM 855 N N . PRO A 1 120 ? -2.735 -61.069 56.724 1.00 37.88 120 PRO A N 1
ATOM 856 C CA . PRO A 1 120 ? -3.477 -59.951 57.282 1.00 37.88 120 PRO A CA 1
ATOM 857 C C . PRO A 1 120 ? -4.548 -60.435 58.248 1.00 37.88 120 PRO A C 1
ATOM 859 O O . PRO A 1 120 ? -5.120 -61.490 58.011 1.00 37.88 120 PRO A O 1
ATOM 862 N N . ASP A 1 121 ? -4.853 -59.641 59.273 1.00 31.33 121 ASP A N 1
ATOM 863 C CA . ASP A 1 121 ? -6.212 -59.531 59.797 1.00 31.33 121 ASP A CA 1
ATOM 864 C C . ASP A 1 121 ? -6.341 -58.331 60.749 1.00 31.33 121 ASP A C 1
ATOM 866 O O . ASP A 1 121 ? -5.557 -58.162 61.679 1.00 31.33 121 ASP A O 1
ATOM 870 N N . GLN A 1 122 ? -7.407 -57.562 60.504 1.00 31.48 122 GLN A N 1
ATOM 871 C CA . GLN A 1 122 ? -8.026 -56.543 61.362 1.00 31.48 122 GLN A CA 1
ATOM 872 C C . GLN A 1 122 ? -7.342 -55.168 61.404 1.00 31.48 122 GLN A C 1
ATOM 874 O O . GLN A 1 122 ? -6.360 -54.969 62.101 1.00 31.48 122 GLN A O 1
ATOM 879 N N . TYR A 1 123 ? -7.909 -54.187 60.692 1.00 33.50 123 TYR A N 1
ATOM 880 C CA . TYR A 1 123 ? -8.761 -53.143 61.290 1.00 33.50 123 TYR A CA 1
ATOM 881 C C . TYR A 1 123 ? -9.350 -52.224 60.198 1.00 33.50 123 TYR A C 1
ATOM 883 O O . TYR A 1 123 ? -8.614 -51.619 59.432 1.00 33.50 123 TYR A O 1
ATOM 891 N N . GLY A 1 124 ? -10.687 -52.147 60.177 1.00 30.86 124 GLY A N 1
ATOM 892 C CA . GLY A 1 124 ? -11.504 -50.974 59.829 1.00 30.86 124 GLY A CA 1
ATOM 893 C C . GLY A 1 124 ? -11.312 -50.296 58.473 1.00 30.86 124 GLY A C 1
ATOM 894 O O . GLY A 1 124 ? -10.454 -49.436 58.321 1.00 30.86 124 GLY A O 1
ATOM 895 N N . GLU A 1 125 ? -12.226 -50.568 57.540 1.00 33.44 125 GLU A N 1
ATOM 896 C CA . GLU A 1 125 ? -12.531 -49.632 56.458 1.00 33.44 125 GLU A CA 1
ATOM 897 C C . GLU A 1 125 ? -13.220 -48.384 57.036 1.00 33.44 125 GLU A C 1
ATOM 899 O O . GLU A 1 125 ? -14.386 -48.439 57.429 1.00 33.44 125 GLU A O 1
ATOM 904 N N . GLU A 1 126 ? -12.517 -47.253 57.065 1.00 30.78 126 GLU A N 1
ATOM 905 C CA . GLU A 1 126 ? -13.147 -45.933 57.037 1.00 30.78 126 GLU A CA 1
ATOM 906 C C . GLU A 1 126 ? -12.888 -45.325 55.658 1.00 30.78 126 GLU A C 1
ATOM 908 O O . GLU A 1 126 ? -11.781 -44.908 55.318 1.00 30.78 126 GLU A O 1
ATOM 913 N N . PHE A 1 127 ? -13.931 -45.325 54.830 1.00 28.91 127 PHE A N 1
ATOM 914 C CA . PHE A 1 127 ? -13.959 -44.560 53.595 1.00 28.91 127 PHE A CA 1
ATOM 915 C C . PHE A 1 127 ? -13.900 -43.071 53.946 1.00 28.91 127 PHE A C 1
ATOM 917 O O . PHE A 1 127 ? -14.865 -42.518 54.475 1.00 28.91 127 PHE A O 1
ATOM 924 N N . TYR A 1 128 ? -12.794 -42.406 53.613 1.00 30.27 128 TYR A N 1
ATOM 925 C CA . TYR A 1 128 ? -12.797 -40.954 53.483 1.00 30.27 128 TYR A CA 1
ATOM 926 C C . TYR A 1 128 ? -13.646 -40.578 52.263 1.00 30.27 128 TYR A C 1
ATOM 928 O O . TYR A 1 128 ? -13.339 -40.940 51.126 1.00 30.27 128 TYR A O 1
ATOM 936 N N . SER A 1 129 ? -14.736 -39.861 52.529 1.00 31.02 129 SER A N 1
ATOM 937 C CA . SER A 1 129 ? -15.477 -39.076 51.542 1.00 31.02 129 SER A CA 1
ATOM 938 C C . SER A 1 129 ? -14.515 -38.161 50.773 1.00 31.02 129 SER A C 1
ATOM 940 O O . SER A 1 129 ? -13.611 -37.600 51.400 1.00 31.02 129 SER A O 1
ATOM 942 N N . PRO A 1 130 ? -14.707 -37.926 49.459 1.00 31.09 130 PRO A N 1
ATOM 943 C CA . PRO A 1 130 ? -14.098 -36.774 48.807 1.00 31.09 130 PRO A CA 1
ATOM 944 C C . PRO A 1 130 ? -14.496 -35.525 49.596 1.00 31.09 130 PRO A C 1
ATOM 946 O O . PRO A 1 130 ? -15.654 -35.404 50.005 1.00 31.09 130 PRO A O 1
ATOM 949 N N . ALA A 1 131 ? -13.532 -34.644 49.853 1.00 30.95 131 ALA A N 1
ATOM 950 C CA . ALA A 1 131 ? -13.798 -33.358 50.473 1.00 30.95 131 ALA A CA 1
ATOM 951 C C . ALA A 1 131 ? -14.899 -32.643 49.674 1.00 30.95 131 ALA A C 1
ATOM 953 O O . ALA A 1 131 ? -14.763 -32.445 48.464 1.00 30.95 131 ALA A O 1
ATOM 954 N N . GLU A 1 132 ? -16.000 -3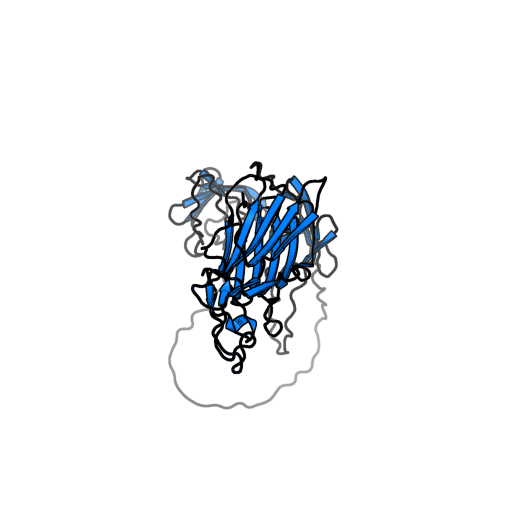2.309 50.346 1.00 28.86 132 GLU A N 1
ATOM 955 C CA . GLU A 1 132 ? -16.966 -31.344 49.837 1.00 28.86 132 GLU A CA 1
ATOM 956 C C . GLU A 1 132 ? -16.209 -30.051 49.525 1.00 28.86 132 GLU A C 1
ATOM 958 O O . GLU A 1 132 ? -15.499 -29.509 50.374 1.00 28.86 132 GLU A O 1
ATOM 963 N N . TYR A 1 133 ? -16.328 -29.589 48.281 1.00 33.44 133 TYR A N 1
ATOM 964 C CA . TYR A 1 133 ? -15.927 -28.240 47.915 1.00 33.44 133 TYR A CA 1
ATOM 965 C C . TYR A 1 133 ? -16.829 -27.272 48.678 1.00 33.44 133 TYR A C 1
ATOM 967 O O . TYR A 1 133 ? -18.033 -27.221 48.427 1.00 33.44 133 TYR A O 1
ATOM 975 N N . ASP A 1 134 ? -16.245 -26.511 49.598 1.00 33.78 134 ASP A N 1
ATOM 976 C CA . ASP A 1 134 ? -16.915 -25.364 50.197 1.00 33.78 134 ASP A CA 1
ATOM 977 C C . ASP A 1 134 ? -17.072 -24.279 49.119 1.00 33.78 134 ASP A C 1
ATOM 979 O O . ASP A 1 134 ? -16.122 -23.595 48.730 1.00 33.78 134 ASP A O 1
ATOM 983 N N . SER A 1 135 ? -18.280 -24.193 48.564 1.00 33.69 135 SER A N 1
ATOM 984 C CA . SER A 1 135 ? -18.639 -23.303 47.462 1.00 33.69 135 SER A CA 1
ATOM 985 C C . SER A 1 135 ? -18.861 -21.844 47.883 1.00 33.69 135 SER A C 1
ATOM 987 O O . SER A 1 135 ? -19.346 -21.060 47.070 1.00 33.69 135 SER A O 1
ATOM 989 N N . GLU A 1 136 ? -18.550 -21.450 49.122 1.00 30.77 136 GLU A N 1
ATOM 990 C CA . GLU A 1 136 ? -18.898 -20.111 49.623 1.00 30.77 136 GLU A CA 1
ATOM 991 C C . GLU A 1 136 ? -17.762 -19.076 49.580 1.00 30.77 136 GLU A C 1
ATOM 993 O O . GLU A 1 136 ? -17.992 -17.903 49.882 1.00 30.77 136 GLU A O 1
ATOM 998 N N . THR A 1 137 ? -16.558 -19.430 49.115 1.00 35.50 137 THR A N 1
ATOM 999 C CA . THR A 1 137 ? -15.465 -18.442 49.018 1.00 35.50 137 THR A CA 1
ATOM 1000 C C . THR A 1 137 ? -15.425 -17.764 47.645 1.00 35.50 137 THR A C 1
ATOM 1002 O O . THR A 1 137 ? -14.746 -18.209 46.721 1.00 35.50 137 THR A O 1
ATOM 1005 N N . LEU A 1 138 ? -16.151 -16.654 47.501 1.00 34.75 138 LEU A N 1
ATOM 1006 C CA . LEU A 1 138 ? -16.042 -15.775 46.332 1.00 34.75 138 LEU A CA 1
ATOM 1007 C C . LEU A 1 138 ? -14.663 -15.090 46.310 1.00 34.75 138 LEU A C 1
ATOM 1009 O O . LEU A 1 138 ? -14.337 -14.305 47.199 1.00 34.75 138 LEU A O 1
ATOM 1013 N N . ILE A 1 139 ? -13.860 -15.354 45.276 1.00 40.97 139 ILE A N 1
ATOM 1014 C CA . ILE A 1 139 ? -12.565 -14.685 45.064 1.00 40.97 139 ILE A CA 1
ATOM 1015 C C . ILE A 1 139 ? -12.803 -13.376 44.286 1.00 40.97 139 ILE A C 1
ATOM 1017 O O . ILE A 1 139 ? -13.397 -13.417 43.203 1.00 40.97 139 ILE A O 1
ATOM 1021 N N . PRO A 1 140 ? -12.349 -12.205 44.773 1.00 36.59 140 PRO A N 1
ATOM 1022 C CA . PRO A 1 140 ? -12.531 -10.946 44.059 1.00 36.59 140 PRO A CA 1
ATOM 1023 C C . PRO A 1 140 ? -11.658 -10.875 42.795 1.00 36.59 140 PRO A C 1
ATOM 1025 O O . PRO A 1 140 ? -10.455 -11.138 42.825 1.00 36.59 140 PRO A O 1
ATOM 1028 N N . LEU A 1 141 ? -12.266 -10.474 41.673 1.00 41.44 141 LEU A N 1
ATOM 1029 C CA . LEU A 1 141 ? -11.562 -10.235 40.412 1.00 41.44 141 LEU A CA 1
ATOM 1030 C C . LEU A 1 141 ? -10.802 -8.903 40.466 1.00 41.44 141 LEU A C 1
ATOM 1032 O O . LEU A 1 141 ? -11.401 -7.851 40.692 1.00 41.44 141 LEU A O 1
ATOM 1036 N N . VAL A 1 142 ? -9.503 -8.927 40.166 1.00 42.22 142 VAL A N 1
ATOM 1037 C CA . VAL A 1 142 ? -8.712 -7.708 39.955 1.00 42.22 142 VAL A CA 1
ATOM 1038 C C . VAL A 1 142 ? -8.773 -7.353 38.470 1.00 42.22 142 VAL A C 1
ATOM 1040 O O . VAL A 1 142 ? -8.118 -7.974 37.635 1.00 42.22 142 VAL A O 1
ATOM 1043 N N . GLY A 1 143 ? -9.612 -6.376 38.122 1.00 42.34 143 GLY A N 1
ATOM 1044 C CA . GLY A 1 143 ? -9.630 -5.791 36.783 1.00 42.34 143 GLY A CA 1
ATOM 1045 C C . GLY A 1 143 ? -8.663 -4.615 36.715 1.00 42.34 143 GLY A C 1
ATOM 1046 O O . GLY A 1 143 ? -8.891 -3.604 37.375 1.00 42.34 143 GLY A O 1
ATOM 1047 N N . GLU A 1 144 ? -7.606 -4.710 35.910 1.00 38.81 144 GLU A N 1
ATOM 1048 C CA . GLU A 1 144 ? -6.753 -3.552 35.633 1.00 38.81 144 GLU A CA 1
ATOM 1049 C C . GLU A 1 144 ? -7.392 -2.676 34.545 1.00 38.81 144 GLU A C 1
ATOM 1051 O O . GLU A 1 144 ? -7.613 -3.109 33.409 1.00 38.81 144 GLU A O 1
ATOM 1056 N N . VAL A 1 145 ? -7.658 -1.406 34.870 1.00 37.50 145 VAL A N 1
ATOM 1057 C CA . VAL A 1 145 ? -8.051 -0.395 33.879 1.00 37.50 145 VAL A CA 1
ATOM 1058 C C . VAL A 1 145 ? -6.784 0.178 33.250 1.00 37.50 145 VAL A C 1
ATOM 1060 O O . VAL A 1 145 ? -6.202 1.156 33.719 1.00 37.50 145 VAL A O 1
ATOM 1063 N N . SER A 1 146 ? -6.347 -0.440 32.156 1.00 35.75 146 SER A N 1
ATOM 1064 C CA . SER A 1 146 ? -5.303 0.126 31.305 1.00 35.75 146 SER A CA 1
ATOM 1065 C C . SER A 1 146 ? -5.847 1.322 30.518 1.00 35.75 146 SER A C 1
ATOM 1067 O O . SER A 1 146 ? -7.006 1.375 30.108 1.00 35.75 146 SER A O 1
ATOM 1069 N N . THR A 1 147 ? -4.994 2.318 30.289 1.00 39.91 147 THR A N 1
ATOM 1070 C CA . THR A 1 147 ? -5.332 3.540 29.551 1.00 39.91 147 THR A CA 1
ATOM 1071 C C . THR A 1 147 ? -5.466 3.254 28.050 1.00 39.91 147 THR A C 1
ATOM 1073 O O . THR A 1 147 ? -4.549 3.437 27.254 1.00 39.91 147 THR A O 1
ATOM 1076 N N . GLY A 1 148 ? -6.645 2.797 27.642 1.00 43.50 148 GLY A N 1
ATOM 1077 C CA . GLY A 1 148 ? -7.001 2.473 26.264 1.00 43.50 148 GLY A CA 1
ATOM 1078 C C . GLY A 1 148 ? -8.221 1.556 26.249 1.00 43.50 148 GLY A C 1
ATOM 1079 O O . GLY A 1 148 ? -8.621 1.063 27.289 1.00 43.50 148 GLY A O 1
ATOM 1080 N N . ALA A 1 149 ? -8.876 1.378 25.102 1.00 48.88 149 ALA A N 1
ATOM 1081 C CA . ALA A 1 149 ? -10.078 0.544 24.972 1.00 48.88 149 ALA A CA 1
ATOM 1082 C C . ALA A 1 149 ? -9.754 -0.957 25.106 1.00 48.88 149 ALA A C 1
ATOM 1084 O O . ALA A 1 149 ? -9.826 -1.706 24.136 1.00 48.88 149 ALA A O 1
ATOM 1085 N N . GLU A 1 150 ? -9.324 -1.363 26.289 1.00 47.25 150 GLU A N 1
ATOM 1086 C CA . GLU A 1 150 ? -8.837 -2.691 26.606 1.00 47.25 150 GLU A CA 1
ATOM 1087 C C . GLU A 1 150 ? -9.195 -3.014 28.055 1.00 47.25 150 GLU A C 1
ATOM 1089 O O . GLU A 1 150 ? -8.988 -2.188 28.944 1.00 47.25 150 GLU A O 1
ATOM 1094 N N . VAL A 1 151 ? -9.713 -4.219 28.280 1.00 58.91 151 VAL A N 1
ATOM 1095 C CA . VAL A 1 151 ? -9.868 -4.790 29.621 1.00 58.91 151 VAL A CA 1
ATOM 1096 C C . VAL A 1 151 ? -8.969 -6.016 29.701 1.00 58.91 151 VAL A C 1
ATOM 1098 O O . VAL A 1 151 ? -9.059 -6.905 28.847 1.00 58.91 151 VAL A O 1
ATOM 1101 N N . ILE A 1 152 ? -8.095 -6.038 30.707 1.00 61.41 152 ILE A N 1
ATOM 1102 C CA . ILE A 1 152 ? -7.299 -7.211 31.065 1.00 61.41 152 ILE A CA 1
ATOM 1103 C C . ILE A 1 152 ? -7.937 -7.815 32.308 1.00 61.41 152 ILE A C 1
ATOM 1105 O O . ILE A 1 152 ? -8.023 -7.165 33.350 1.00 61.41 152 ILE A O 1
ATOM 1109 N N . ILE A 1 153 ? -8.386 -9.057 32.179 1.00 69.44 153 ILE A N 1
ATOM 1110 C CA . ILE A 1 153 ? -8.829 -9.866 33.308 1.00 69.44 153 ILE A CA 1
ATOM 1111 C C . ILE A 1 153 ? -7.654 -10.745 33.716 1.00 69.44 153 ILE A C 1
ATOM 1113 O O . ILE A 1 153 ? -7.157 -11.511 32.888 1.00 69.44 153 ILE A O 1
ATOM 1117 N N . VAL A 1 154 ? -7.216 -10.627 34.969 1.00 63.59 154 VAL A N 1
ATOM 1118 C CA . VAL A 1 154 ? -6.210 -11.510 35.566 1.00 63.59 154 VAL A CA 1
ATOM 1119 C C . VAL A 1 154 ? -6.896 -12.327 36.650 1.00 63.59 154 VAL A C 1
ATOM 1121 O O . VAL A 1 154 ? -7.397 -11.775 37.629 1.00 63.59 154 VAL A O 1
ATOM 1124 N N . SER A 1 155 ? -6.938 -13.644 36.466 1.00 59.34 155 SER A N 1
ATOM 1125 C CA . SER A 1 155 ? -7.383 -14.558 37.512 1.00 59.34 155 SER A CA 1
ATOM 1126 C C . SER A 1 155 ? -6.191 -14.952 38.381 1.00 59.34 155 SER A C 1
ATOM 1128 O O . SER A 1 155 ? -5.171 -15.407 37.867 1.00 59.34 155 SER A O 1
ATOM 1130 N N . GLY A 1 156 ? -6.317 -14.793 39.701 1.00 50.84 156 GLY A N 1
ATOM 1131 C CA . GLY A 1 156 ? -5.316 -15.242 40.677 1.00 50.84 156 GLY A CA 1
ATOM 1132 C C . GLY A 1 156 ? -5.319 -16.755 40.924 1.00 50.84 156 GLY A C 1
ATOM 1133 O O . GLY A 1 156 ? -4.622 -17.224 41.820 1.00 50.84 156 GLY A O 1
ATOM 1134 N N . VAL A 1 157 ? -6.109 -17.524 40.169 1.00 49.03 157 VAL A N 1
ATOM 1135 C CA . VAL A 1 157 ? -6.210 -18.975 40.334 1.00 49.03 157 VAL A CA 1
ATOM 1136 C C . VAL A 1 157 ? -4.938 -19.627 39.789 1.00 49.03 157 VAL A C 1
ATOM 1138 O O . VAL A 1 157 ? -4.819 -19.908 38.598 1.00 49.03 157 VAL A O 1
ATOM 1141 N N . LEU A 1 158 ? -3.963 -19.862 40.669 1.00 42.56 158 LEU A N 1
ATOM 1142 C CA . LEU A 1 158 ? -2.893 -20.813 40.393 1.00 42.56 158 LEU A CA 1
ATOM 1143 C C . LEU A 1 158 ? -3.460 -22.229 40.553 1.00 42.56 158 LEU A C 1
ATOM 1145 O O . LEU A 1 158 ? -4.143 -22.489 41.546 1.00 42.56 158 LEU A O 1
ATOM 1149 N N . PRO A 1 159 ? -3.182 -23.162 39.626 1.00 43.72 159 PRO A N 1
ATOM 1150 C CA . PRO A 1 159 ? -3.492 -24.561 39.860 1.00 43.72 159 PRO A CA 1
ATOM 1151 C C . PRO A 1 159 ? -2.716 -25.007 41.102 1.00 43.72 159 PRO A C 1
ATOM 1153 O O . PRO A 1 159 ? -1.483 -25.004 41.108 1.00 43.72 159 PRO A O 1
ATOM 1156 N N . VAL A 1 160 ? -3.438 -25.350 42.168 1.00 46.66 160 VAL A N 1
ATOM 1157 C CA . VAL A 1 160 ? -2.849 -25.977 43.350 1.00 46.66 160 VAL A CA 1
ATOM 1158 C C . VAL A 1 160 ? -2.332 -27.333 42.884 1.00 46.66 160 VAL A C 1
ATOM 1160 O O . VAL A 1 160 ? -3.111 -28.231 42.567 1.00 46.66 160 VAL A O 1
ATOM 1163 N N . GLY A 1 161 ? -1.012 -27.451 42.742 1.00 43.72 161 GLY A N 1
ATOM 1164 C CA . GLY A 1 161 ? -0.376 -28.724 42.441 1.00 43.72 161 GLY A CA 1
ATOM 1165 C C . GLY A 1 161 ? -0.713 -29.693 43.564 1.00 43.72 161 GLY A C 1
ATOM 1166 O O . GLY A 1 161 ? -0.327 -29.451 44.703 1.00 43.72 161 GLY A O 1
ATOM 1167 N N . GLY A 1 162 ? -1.474 -30.743 43.253 1.00 42.41 162 GLY A N 1
ATOM 1168 C CA . GLY A 1 162 ? -1.779 -31.793 44.216 1.00 42.41 162 GLY A CA 1
ATOM 1169 C C . GLY A 1 162 ? -0.482 -32.359 44.787 1.00 42.41 162 GLY A C 1
ATOM 1170 O O . GLY A 1 162 ? 0.441 -32.666 44.028 1.00 42.41 162 GLY A O 1
ATOM 1171 N N . ASP A 1 163 ? -0.413 -32.452 46.115 1.00 42.78 163 ASP A N 1
ATOM 1172 C CA . ASP A 1 163 ? 0.741 -32.992 46.823 1.00 42.78 163 ASP A CA 1
ATOM 1173 C C . ASP A 1 163 ? 1.120 -34.353 46.236 1.00 42.78 163 ASP A C 1
ATOM 1175 O O . ASP A 1 163 ? 0.324 -35.296 46.182 1.00 42.78 163 ASP A O 1
ATOM 1179 N N . GLY A 1 164 ? 2.357 -34.429 45.748 1.00 43.78 164 GLY A N 1
ATOM 1180 C CA . GLY A 1 164 ? 2.934 -35.614 45.139 1.00 43.78 164 GLY A CA 1
ATOM 1181 C C . GLY A 1 164 ? 3.130 -36.717 46.171 1.00 43.78 164 GLY A C 1
ATOM 1182 O O . GLY A 1 164 ? 4.228 -36.900 46.692 1.00 43.78 164 GLY A O 1
ATOM 1183 N N . GLY A 1 165 ? 2.075 -37.490 46.426 1.00 43.31 165 GLY A N 1
ATOM 1184 C CA . GLY A 1 165 ? 2.173 -38.804 47.045 1.00 43.31 165 GLY A CA 1
ATOM 1185 C C . GLY A 1 165 ? 2.993 -39.724 46.143 1.00 43.31 165 GLY A C 1
ATOM 1186 O O . GLY A 1 165 ? 2.552 -40.113 45.062 1.00 43.31 165 GLY A O 1
ATOM 1187 N N . GLY A 1 166 ? 4.220 -40.027 46.567 1.00 49.53 166 GLY A N 1
ATOM 1188 C CA . GLY A 1 166 ? 5.175 -40.838 45.821 1.00 49.53 166 GLY A CA 1
ATOM 1189 C C . GLY A 1 166 ? 4.643 -42.236 45.504 1.00 49.53 166 GLY A C 1
ATOM 1190 O O . GLY A 1 166 ? 4.578 -43.101 46.370 1.00 49.53 166 GLY A O 1
ATOM 1191 N N . GLY A 1 167 ? 4.333 -42.472 44.232 1.00 46.62 167 GLY A N 1
ATOM 1192 C CA . GLY A 1 167 ? 4.054 -43.790 43.675 1.00 46.62 167 GLY A CA 1
ATOM 1193 C C . GLY A 1 167 ? 4.399 -43.786 42.192 1.00 46.62 167 GLY A C 1
ATOM 1194 O O . GLY A 1 167 ? 3.741 -43.122 41.399 1.00 46.62 167 GLY A O 1
ATOM 1195 N N . GLY A 1 168 ? 5.479 -44.475 41.819 1.00 49.72 168 GLY A N 1
ATOM 1196 C CA . GLY A 1 168 ? 5.999 -44.504 40.454 1.00 49.72 168 GLY A CA 1
ATOM 1197 C C . GLY A 1 168 ? 4.990 -45.059 39.446 1.00 49.72 168 GLY A C 1
ATOM 1198 O O . GLY A 1 168 ? 4.774 -46.263 39.369 1.00 49.72 168 GLY A O 1
ATOM 1199 N N . GLY A 1 169 ? 4.427 -44.175 38.630 1.00 50.31 169 GLY A N 1
ATOM 1200 C CA . GLY A 1 169 ? 3.625 -44.489 37.453 1.00 50.31 169 GLY A CA 1
ATOM 1201 C C . GLY A 1 169 ? 3.542 -43.232 36.595 1.00 50.31 169 GLY A C 1
ATOM 1202 O O . GLY A 1 169 ? 3.242 -42.166 37.118 1.00 50.31 169 GLY A O 1
ATOM 1203 N N . GLY A 1 170 ? 3.905 -43.327 35.312 1.00 52.47 170 GLY A N 1
ATOM 1204 C CA . GLY A 1 170 ? 4.089 -42.172 34.428 1.00 52.47 170 GLY A CA 1
ATOM 1205 C C . GLY A 1 170 ? 2.911 -41.199 34.461 1.00 52.47 170 GLY A C 1
ATOM 1206 O O . GLY A 1 170 ? 1.808 -41.537 34.037 1.00 52.47 170 GLY A O 1
ATOM 1207 N N . THR A 1 171 ? 3.159 -39.988 34.952 1.00 43.94 171 THR A N 1
ATOM 1208 C CA . THR A 1 171 ? 2.182 -38.906 34.959 1.00 43.94 171 THR A CA 1
ATOM 1209 C C . THR A 1 171 ? 2.055 -38.359 33.543 1.00 43.94 171 THR A C 1
ATOM 1211 O O . THR A 1 171 ? 2.991 -37.790 32.977 1.00 43.94 171 THR A O 1
ATOM 1214 N N . LEU A 1 172 ? 0.889 -38.572 32.933 1.00 44.06 172 LEU A N 1
ATOM 1215 C CA . LEU A 1 172 ? 0.504 -37.807 31.754 1.00 44.06 172 LEU A CA 1
ATOM 1216 C C . LEU A 1 172 ? 0.414 -36.329 32.167 1.00 44.06 172 LEU A C 1
ATOM 1218 O O . LEU A 1 172 ? -0.048 -36.050 33.276 1.00 44.06 172 LEU A O 1
ATOM 1222 N N . PRO A 1 173 ? 0.873 -35.383 31.330 1.00 55.91 173 PRO A N 1
ATOM 1223 C CA . PRO A 1 173 ? 0.725 -33.968 31.627 1.00 55.91 173 PRO A CA 1
ATOM 1224 C C . PRO A 1 173 ? -0.767 -33.663 31.752 1.00 55.91 173 PRO A C 1
ATOM 1226 O O . PRO A 1 173 ? -1.519 -33.826 30.794 1.00 55.91 173 PRO A O 1
ATOM 1229 N N . VAL A 1 174 ? -1.193 -33.279 32.953 1.00 58.44 174 VAL A N 1
ATOM 1230 C CA . VAL A 1 174 ? -2.552 -32.802 33.195 1.00 58.44 174 VAL A CA 1
ATOM 1231 C C . VAL A 1 174 ? -2.657 -31.454 32.490 1.00 58.44 174 VAL A C 1
ATOM 1233 O O . VAL A 1 174 ? -1.937 -30.516 32.841 1.00 58.44 174 VAL A O 1
ATOM 1236 N N . GLU A 1 175 ? -3.472 -31.377 31.438 1.00 62.22 175 GLU A N 1
ATOM 1237 C CA . GLU A 1 175 ? -3.772 -30.098 30.798 1.00 62.22 175 GLU A CA 1
ATOM 1238 C C . GLU A 1 175 ? -4.501 -29.208 31.818 1.00 62.22 175 GLU A C 1
ATOM 1240 O O . GLU A 1 175 ? -5.378 -29.699 32.534 1.00 62.22 175 GLU A O 1
ATOM 1245 N N . PRO A 1 176 ? -4.109 -27.930 31.963 1.00 63.00 176 PRO A N 1
ATOM 1246 C CA . PRO A 1 176 ? -4.768 -27.037 32.905 1.00 63.00 176 PRO A CA 1
ATOM 1247 C C . PRO A 1 176 ? -6.249 -26.884 32.526 1.00 63.00 176 PRO A C 1
ATOM 1249 O O . PRO A 1 176 ? -6.556 -26.840 31.331 1.00 63.00 176 PRO A O 1
ATOM 1252 N N . PRO A 1 177 ? -7.158 -26.780 33.513 1.00 69.88 177 PRO A N 1
ATOM 1253 C CA . PRO A 1 177 ? -8.583 -26.635 33.245 1.00 69.88 177 PRO A CA 1
ATOM 1254 C C . PRO A 1 177 ? -8.835 -25.388 32.394 1.00 69.88 177 PRO A C 1
ATOM 1256 O O . PRO A 1 177 ? -8.301 -24.308 32.668 1.00 69.88 177 PRO A O 1
ATOM 1259 N N . VAL A 1 178 ? -9.642 -25.543 31.344 1.00 79.50 178 VAL A N 1
ATOM 1260 C CA . VAL A 1 178 ? -10.013 -24.435 30.461 1.00 79.50 178 VAL A CA 1
ATOM 1261 C C . VAL A 1 178 ? -11.078 -23.605 31.166 1.00 79.50 178 VAL A C 1
ATOM 1263 O O . VAL A 1 178 ? -12.183 -24.077 31.414 1.00 79.50 178 VAL A O 1
ATOM 1266 N N . VAL A 1 179 ? -10.742 -22.359 31.497 1.00 87.88 179 VAL A N 1
ATOM 1267 C CA . VAL A 1 179 ? -11.705 -21.393 32.036 1.00 87.88 179 VAL A CA 1
ATOM 1268 C C . VAL A 1 179 ? -12.220 -20.537 30.889 1.00 87.88 179 VAL A C 1
ATOM 1270 O O . VAL A 1 179 ? -11.461 -19.775 30.281 1.00 87.88 179 VAL A O 1
ATOM 1273 N N . GLU A 1 180 ? -13.512 -20.658 30.607 1.00 90.12 180 GLU A N 1
ATOM 1274 C CA . GLU A 1 180 ? -14.197 -19.889 29.575 1.00 90.12 180 GLU A CA 1
ATOM 1275 C C . GLU A 1 180 ? -14.639 -18.530 30.133 1.00 90.12 180 GLU A C 1
ATOM 1277 O O . GLU A 1 180 ? -15.021 -18.394 31.293 1.00 90.12 180 GLU A O 1
ATOM 1282 N N . VAL A 1 181 ? -14.589 -17.502 29.296 1.00 88.75 181 VAL A N 1
ATOM 1283 C CA . VAL A 1 181 ? -14.948 -16.122 29.615 1.00 88.75 181 VAL A CA 1
ATOM 1284 C C . VAL A 1 181 ? -16.186 -15.747 28.821 1.00 88.75 181 VAL A C 1
ATOM 1286 O O . VAL A 1 181 ? -16.196 -15.810 27.590 1.00 88.75 181 VAL A O 1
ATOM 1289 N N . PHE A 1 182 ? -17.222 -15.301 29.518 1.00 88.00 182 PHE A N 1
ATOM 1290 C CA . PHE A 1 182 ? -18.441 -14.759 28.938 1.00 88.00 182 PHE A CA 1
ATOM 1291 C C . PHE A 1 182 ? -18.501 -13.254 29.185 1.00 88.00 182 PHE A C 1
ATOM 1293 O O . PHE A 1 182 ? -18.089 -12.773 30.233 1.00 88.00 182 PHE A O 1
ATOM 1300 N N . LYS A 1 183 ? -19.015 -12.510 28.209 1.00 90.00 183 LYS A N 1
ATOM 1301 C CA . LYS A 1 183 ? -19.251 -11.067 28.226 1.00 90.00 183 LYS A CA 1
ATOM 1302 C C . LYS A 1 183 ? -20.732 -10.829 27.966 1.00 90.00 183 LYS A C 1
ATOM 1304 O O . LYS A 1 183 ? -21.231 -11.182 26.899 1.00 90.00 183 LYS A O 1
ATOM 1309 N N . ASP A 1 184 ? -21.433 -10.265 28.940 1.00 86.62 184 ASP A N 1
ATOM 1310 C CA . ASP A 1 184 ? -22.888 -10.066 28.929 1.00 86.62 184 ASP A CA 1
ATOM 1311 C C . ASP A 1 184 ? -23.656 -11.360 28.586 1.00 86.62 184 ASP A C 1
ATOM 1313 O O . ASP A 1 184 ? -24.584 -11.372 27.775 1.00 86.62 184 ASP A O 1
ATOM 1317 N N . GLY A 1 185 ? -23.210 -12.482 29.163 1.00 86.25 185 GLY A N 1
ATOM 1318 C CA . GLY A 1 185 ? -23.774 -13.817 28.932 1.00 86.25 185 GLY A CA 1
ATOM 1319 C C . GLY A 1 185 ? -23.467 -14.424 27.556 1.00 86.25 185 GLY A C 1
ATOM 1320 O O . GLY A 1 185 ? -24.002 -15.479 27.221 1.00 86.25 185 GLY A O 1
ATOM 1321 N N . GLN A 1 186 ? -22.633 -13.784 26.730 1.00 85.75 186 GLN A N 1
ATOM 1322 C CA . GLN A 1 186 ? -22.157 -14.328 25.454 1.00 85.75 186 GLN A CA 1
ATOM 1323 C C . GLN A 1 186 ? -20.718 -14.810 25.583 1.00 85.75 186 GLN A C 1
ATOM 1325 O O . GLN A 1 186 ? -19.890 -14.128 26.173 1.00 85.75 186 GLN A O 1
ATOM 1330 N N . HIS A 1 187 ? -20.395 -15.957 24.991 1.00 88.88 187 HIS A N 1
ATOM 1331 C CA . HIS A 1 187 ? -19.026 -16.474 24.989 1.00 88.88 187 HIS A CA 1
ATOM 1332 C C . HIS A 1 187 ? -18.062 -15.480 24.317 1.00 88.88 187 HIS A C 1
ATOM 1334 O O . HIS A 1 187 ? -18.297 -15.045 23.187 1.00 88.88 187 HIS A O 1
ATOM 1340 N N . ALA A 1 188 ? -17.004 -15.096 25.031 1.00 85.81 188 ALA A N 1
ATOM 1341 C CA . ALA A 1 188 ? -16.035 -14.079 24.626 1.00 85.81 188 ALA A CA 1
ATOM 1342 C C . ALA A 1 188 ? -14.629 -14.656 24.374 1.00 85.81 188 ALA A C 1
ATOM 1344 O O . ALA A 1 188 ? -13.858 -14.073 23.609 1.00 85.81 188 ALA A O 1
ATOM 1345 N N . GLY A 1 189 ? -14.296 -15.804 24.969 1.00 90.31 189 GLY A N 1
ATOM 1346 C CA . GLY A 1 189 ? -13.035 -16.525 24.774 1.00 90.31 189 GLY A CA 1
ATOM 1347 C C . GLY A 1 189 ? -12.685 -17.376 25.991 1.00 90.31 189 GLY A C 1
ATOM 1348 O O . GLY A 1 189 ? -13.560 -17.637 26.797 1.00 90.31 189 GLY A O 1
ATOM 1349 N N . ALA A 1 190 ? -11.418 -17.758 26.139 1.00 90.06 190 ALA A N 1
ATOM 1350 C CA . ALA A 1 190 ? -10.903 -18.486 27.301 1.00 90.06 190 ALA A CA 1
ATOM 1351 C C . ALA A 1 190 ? -9.692 -17.756 27.899 1.00 90.06 190 ALA A C 1
ATOM 1353 O O . ALA A 1 190 ? -9.032 -16.977 27.197 1.00 90.06 190 ALA A O 1
ATOM 1354 N N . LEU A 1 191 ? -9.392 -18.010 29.176 1.00 86.69 191 LEU A N 1
ATOM 1355 C CA . LEU A 1 191 ? -8.131 -17.573 29.776 1.00 86.69 191 LEU A CA 1
ATOM 1356 C C . LEU A 1 191 ? -6.953 -18.262 29.071 1.00 86.69 191 LEU A C 1
ATOM 1358 O O . LEU A 1 191 ? -7.023 -19.432 28.695 1.00 86.69 191 LEU A O 1
ATOM 1362 N N . ASP A 1 192 ? -5.855 -17.534 28.882 1.00 82.81 192 ASP A N 1
ATOM 1363 C CA . ASP A 1 192 ? -4.618 -18.123 28.383 1.00 82.81 192 ASP A CA 1
ATOM 1364 C C . ASP A 1 192 ? -3.905 -18.950 29.466 1.00 82.81 192 ASP A C 1
ATOM 1366 O O . ASP A 1 192 ? -4.307 -18.990 30.629 1.00 82.81 192 ASP A O 1
ATOM 1370 N N . ALA A 1 193 ? -2.788 -19.588 29.104 1.00 78.69 193 ALA A N 1
ATOM 1371 C CA . ALA A 1 193 ? -1.989 -20.391 30.034 1.00 78.69 193 ALA A CA 1
ATOM 1372 C C . ALA A 1 193 ? -1.429 -19.600 31.239 1.00 78.69 193 ALA A C 1
ATOM 1374 O O . ALA A 1 193 ? -0.820 -20.192 32.126 1.00 78.69 193 ALA A O 1
ATOM 1375 N N . LYS A 1 194 ? -1.584 -18.270 31.261 1.00 78.12 194 LYS A N 1
ATOM 1376 C CA . LYS A 1 194 ? -1.194 -17.391 32.367 1.00 78.12 194 LYS A CA 1
ATOM 1377 C C . LYS A 1 194 ? -2.398 -16.911 33.182 1.00 78.12 194 LYS A C 1
ATOM 1379 O O . LYS A 1 194 ? -2.225 -16.040 34.028 1.00 78.12 194 LYS A O 1
ATOM 1384 N N . GLY A 1 195 ? -3.598 -17.428 32.915 1.00 81.12 195 GLY A N 1
ATOM 1385 C CA . GLY A 1 195 ? -4.823 -16.998 33.581 1.00 81.12 195 GLY A CA 1
ATOM 1386 C C . GLY A 1 195 ? -5.292 -15.610 33.142 1.00 81.12 195 GLY A C 1
ATOM 1387 O O . GLY A 1 195 ? -5.948 -14.922 33.926 1.00 81.12 195 GLY A O 1
ATOM 1388 N N . THR A 1 196 ? -4.942 -15.169 31.925 1.00 80.19 196 THR A N 1
ATOM 1389 C CA . THR A 1 196 ? -5.300 -13.835 31.425 1.00 80.19 196 THR A CA 1
ATOM 1390 C C . THR A 1 196 ? -6.259 -13.880 30.242 1.00 80.19 196 THR A C 1
ATOM 1392 O O . THR A 1 196 ? -6.139 -14.719 29.350 1.00 80.19 196 THR A O 1
ATOM 1395 N N . PHE A 1 197 ? -7.202 -12.938 30.205 1.00 84.94 197 PHE A N 1
ATOM 1396 C CA . PHE A 1 197 ? -8.063 -12.685 29.048 1.00 84.94 197 PHE A CA 1
ATOM 1397 C C . PHE A 1 197 ? -8.022 -11.208 28.661 1.00 84.94 197 PHE A C 1
ATOM 1399 O O . PHE A 1 197 ? -7.998 -10.322 29.518 1.00 84.94 197 PHE A O 1
ATOM 1406 N N . ARG A 1 198 ? -8.011 -10.946 27.349 1.00 80.00 198 ARG A N 1
ATOM 1407 C CA . ARG A 1 198 ? -7.895 -9.602 26.775 1.00 80.00 198 ARG A CA 1
ATOM 1408 C C . ARG A 1 198 ? -9.070 -9.312 25.853 1.00 80.00 198 ARG A C 1
ATOM 1410 O O . ARG A 1 198 ? -9.111 -9.807 24.724 1.00 80.00 198 ARG A O 1
ATOM 1417 N N . ASP A 1 199 ? -9.961 -8.432 26.294 1.00 81.69 199 ASP A N 1
ATOM 1418 C CA . ASP A 1 199 ? -11.067 -7.952 25.470 1.00 81.69 199 ASP A CA 1
ATOM 1419 C C . ASP A 1 199 ? -10.658 -6.688 24.699 1.00 81.69 199 ASP A C 1
ATOM 1421 O O . ASP A 1 199 ? -10.365 -5.645 25.287 1.00 81.69 199 ASP A O 1
ATOM 1425 N N . ASN A 1 200 ? -10.633 -6.779 23.365 1.00 75.31 200 ASN A N 1
ATOM 1426 C CA . ASN A 1 200 ? -10.327 -5.652 22.472 1.00 75.31 200 ASN A CA 1
ATOM 1427 C C . ASN A 1 200 ? -11.585 -5.045 21.815 1.00 75.31 200 ASN A C 1
ATOM 1429 O O . ASN A 1 200 ? -11.477 -4.088 21.044 1.00 75.31 200 ASN A O 1
ATOM 1433 N N . ASP A 1 201 ? -12.766 -5.591 22.110 1.00 71.94 201 ASP A N 1
ATOM 1434 C CA . ASP A 1 201 ? -14.072 -5.186 21.583 1.00 71.94 201 ASP A CA 1
ATOM 1435 C C . ASP A 1 201 ? -14.888 -4.412 22.639 1.00 71.94 201 ASP A C 1
ATOM 1437 O O . ASP A 1 201 ? -16.122 -4.368 22.617 1.00 71.94 201 ASP A O 1
ATOM 1441 N N . VAL A 1 202 ? -14.203 -3.776 23.591 1.00 76.38 202 VAL A N 1
ATOM 1442 C CA . VAL A 1 202 ? -14.814 -2.951 24.637 1.00 76.38 202 VAL A CA 1
ATOM 1443 C C . VAL A 1 202 ? -15.152 -1.572 24.069 1.00 76.38 202 VAL A C 1
ATOM 1445 O O . VAL A 1 202 ? -14.289 -0.804 23.637 1.00 76.38 202 VAL A O 1
ATOM 1448 N N . VAL A 1 203 ? -16.440 -1.235 24.057 1.00 65.88 203 VAL A N 1
ATOM 1449 C CA . VAL A 1 203 ? -16.918 0.112 23.712 1.00 65.88 203 VAL A CA 1
ATOM 1450 C C . VAL A 1 203 ? -16.808 1.024 24.941 1.00 65.88 203 VAL A C 1
ATOM 1452 O O . VAL A 1 203 ? -17.364 0.670 25.981 1.00 65.88 203 VAL A O 1
ATOM 1455 N N . PRO A 1 204 ? -16.165 2.205 24.827 1.00 57.34 204 PRO A N 1
ATOM 1456 C CA . PRO A 1 204 ? -16.097 3.178 25.915 1.00 57.34 204 PRO A CA 1
ATOM 1457 C C . PRO A 1 204 ? -17.482 3.574 26.438 1.00 57.34 204 PRO A C 1
ATOM 1459 O O . PRO A 1 204 ? -18.405 3.752 25.639 1.00 57.34 204 PRO A O 1
ATOM 1462 N N . SER A 1 205 ? -17.599 3.778 27.755 1.00 54.97 205 SER A N 1
ATOM 1463 C CA . SER A 1 205 ? -18.851 4.174 28.430 1.00 54.97 205 SER A CA 1
ATOM 1464 C C . SER A 1 205 ? -19.978 3.141 28.343 1.00 54.97 205 SER A C 1
ATOM 1466 O O . SER A 1 205 ? -21.142 3.472 28.570 1.00 54.97 205 SER A O 1
ATOM 1468 N N . HIS A 1 206 ? -19.651 1.901 27.987 1.00 61.25 206 HIS A N 1
ATOM 1469 C CA . HIS A 1 206 ? -20.555 0.770 28.120 1.00 61.25 206 HIS A CA 1
ATOM 1470 C C . HIS A 1 206 ? -20.139 -0.049 29.342 1.00 61.25 206 HIS A C 1
ATOM 1472 O O . HIS A 1 206 ? -18.940 -0.228 29.586 1.00 61.25 206 HIS A O 1
ATOM 1478 N N . SER A 1 207 ? -21.136 -0.507 30.097 1.00 70.38 207 SER A N 1
ATOM 1479 C CA . SER A 1 207 ? -20.944 -1.509 31.141 1.00 70.38 207 SER A CA 1
ATOM 1480 C C . SER A 1 207 ? -20.953 -2.884 30.509 1.00 70.38 207 SER A C 1
ATOM 1482 O O . SER A 1 207 ? -21.844 -3.172 29.716 1.00 70.38 207 SER A O 1
ATOM 1484 N N . TYR A 1 208 ? -19.988 -3.702 30.903 1.00 80.38 208 TYR A N 1
ATOM 1485 C CA . TYR A 1 208 ? -19.945 -5.118 30.570 1.00 80.38 208 TYR A CA 1
ATOM 1486 C C . TYR A 1 208 ? -19.942 -5.934 31.851 1.00 80.38 208 TYR A C 1
ATOM 1488 O O . TYR A 1 208 ? -19.333 -5.531 32.846 1.00 80.38 208 TYR A O 1
ATOM 1496 N N . THR A 1 209 ? -20.595 -7.082 31.796 1.00 81.38 209 THR A N 1
ATOM 1497 C CA . THR A 1 209 ? -20.570 -8.104 32.841 1.00 81.38 209 THR A CA 1
ATOM 1498 C C . THR A 1 209 ? -19.694 -9.235 32.335 1.00 81.38 209 THR A C 1
ATOM 1500 O O . THR A 1 209 ? -19.942 -9.724 31.234 1.00 81.38 209 THR A O 1
ATOM 1503 N N . TYR A 1 210 ? -18.672 -9.630 33.092 1.00 85.06 210 TYR A N 1
ATOM 1504 C CA . TYR A 1 210 ? -17.846 -10.777 32.720 1.00 85.06 210 TYR A CA 1
ATOM 1505 C C . TYR A 1 210 ? -18.085 -11.934 33.679 1.00 85.06 210 TYR A C 1
ATOM 1507 O O . TYR A 1 210 ? -18.144 -11.738 34.894 1.00 85.06 210 TYR A O 1
ATOM 1515 N N . GLU A 1 211 ? -18.203 -13.132 33.120 1.00 85.12 211 GLU A N 1
ATOM 1516 C CA . GLU A 1 211 ? -18.386 -14.368 33.874 1.00 85.12 211 GLU A CA 1
ATOM 1517 C C . GLU A 1 211 ? -17.282 -15.343 33.481 1.00 85.12 211 GLU A C 1
ATOM 1519 O O . GLU A 1 211 ? -17.050 -15.582 32.295 1.00 85.12 211 GLU A O 1
ATOM 1524 N N . LEU A 1 212 ? -16.577 -15.872 34.479 1.00 87.69 212 LEU A N 1
ATOM 1525 C CA . LEU A 1 212 ? -15.610 -16.948 34.297 1.00 87.69 212 LEU A CA 1
ATOM 1526 C C . LEU A 1 212 ? -16.309 -18.261 34.625 1.00 87.69 212 LEU A C 1
ATOM 1528 O O . LEU A 1 212 ? -16.796 -18.431 35.743 1.00 87.69 212 LEU A O 1
ATOM 1532 N N . VAL A 1 213 ? -16.371 -19.168 33.658 1.00 88.19 213 VAL A N 1
ATOM 1533 C CA . VAL A 1 213 ? -17.085 -20.440 33.773 1.00 88.19 213 VAL A CA 1
ATOM 1534 C C . VAL A 1 213 ? -16.079 -21.579 33.671 1.00 88.19 213 VAL A C 1
ATOM 1536 O O . VAL A 1 213 ? -15.270 -21.622 32.742 1.00 88.19 213 VAL A O 1
ATOM 1539 N N . GLY A 1 214 ? -16.110 -22.470 34.660 1.00 87.88 214 GLY A N 1
ATOM 1540 C CA . GLY A 1 214 ? -15.295 -23.678 34.687 1.00 87.88 214 GLY A CA 1
ATOM 1541 C C . GLY A 1 214 ? -15.760 -24.717 33.676 1.00 87.88 214 GLY A C 1
ATOM 1542 O O . GLY A 1 214 ? -16.829 -24.607 33.077 1.00 87.88 214 GLY A O 1
ATOM 1543 N N . GLU A 1 215 ? -14.955 -25.759 33.500 1.00 83.12 215 GLU A N 1
ATOM 1544 C CA . GLU A 1 215 ? -15.241 -26.855 32.567 1.00 83.12 215 GLU A CA 1
ATOM 1545 C C . GLU A 1 215 ? -16.526 -27.630 32.927 1.00 83.12 215 GLU A C 1
ATOM 1547 O O . GLU A 1 215 ? -17.207 -28.174 32.059 1.00 83.12 215 GLU A O 1
ATOM 1552 N N . ASP A 1 216 ? -16.904 -27.622 34.206 1.00 83.38 216 ASP A N 1
ATOM 1553 C CA . ASP A 1 216 ? -18.141 -28.194 34.744 1.00 83.38 216 ASP A CA 1
ATOM 1554 C C . ASP A 1 216 ? -19.378 -27.296 34.551 1.00 83.38 216 ASP A C 1
ATOM 1556 O O . ASP A 1 216 ? -20.494 -27.678 34.910 1.00 83.38 216 ASP A O 1
ATOM 1560 N N . GLY A 1 217 ? -19.202 -26.109 33.965 1.00 82.06 217 GLY A N 1
ATOM 1561 C CA . GLY A 1 217 ? -20.259 -25.120 33.793 1.00 82.06 217 GLY A CA 1
ATOM 1562 C C . GLY A 1 217 ? -20.558 -24.304 35.052 1.00 82.06 217 GLY A C 1
ATOM 1563 O O . GLY A 1 217 ? -21.483 -23.489 35.025 1.00 82.06 217 GLY A O 1
ATOM 1564 N N . ALA A 1 218 ? -19.802 -24.485 36.140 1.00 79.19 218 ALA A N 1
ATOM 1565 C CA . ALA A 1 218 ? -19.945 -23.663 37.330 1.00 79.19 218 ALA A CA 1
ATOM 1566 C C . ALA A 1 218 ? -19.394 -22.254 37.072 1.00 79.19 218 ALA A C 1
ATOM 1568 O O . 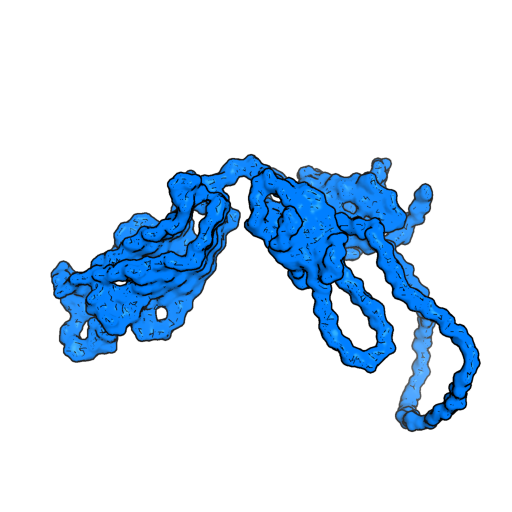ALA A 1 218 ? -18.310 -22.074 36.511 1.00 79.19 218 ALA A O 1
ATOM 1569 N N . VAL A 1 219 ? -20.143 -21.232 37.490 1.00 79.56 219 VAL A N 1
ATOM 1570 C CA . VAL A 1 219 ? -19.659 -19.848 37.468 1.00 79.56 219 VAL A CA 1
ATOM 1571 C C . VAL A 1 219 ? -18.652 -19.699 38.602 1.00 79.56 219 VAL A C 1
ATOM 1573 O O . VAL A 1 219 ? -19.025 -19.701 39.771 1.00 79.56 219 VAL A O 1
ATOM 1576 N N . ILE A 1 220 ? -17.375 -19.586 38.245 1.00 76.81 220 ILE A N 1
ATOM 1577 C CA . ILE A 1 220 ? -16.262 -19.471 39.194 1.00 76.81 220 ILE A CA 1
ATOM 1578 C C . ILE A 1 220 ? -16.218 -18.051 39.767 1.00 76.81 220 ILE A C 1
ATOM 1580 O O . ILE A 1 220 ? -15.978 -17.860 40.955 1.00 76.81 220 ILE A O 1
ATOM 1584 N N . VAL A 1 221 ? -16.462 -17.041 38.922 1.00 73.94 221 VAL A N 1
ATOM 1585 C CA . VAL A 1 221 ? -16.500 -15.625 39.316 1.00 73.94 221 VAL A CA 1
ATOM 1586 C C . VAL A 1 221 ? -17.519 -14.882 38.455 1.00 73.94 221 VAL A C 1
ATOM 1588 O O . VAL A 1 221 ? -17.437 -14.921 37.225 1.00 73.94 221 VAL A O 1
ATOM 1591 N N . GLN A 1 222 ? -18.436 -14.150 39.094 1.00 67.75 222 GLN A N 1
ATOM 1592 C CA . GLN A 1 222 ? -19.276 -13.151 38.433 1.00 67.75 222 GLN A CA 1
ATOM 1593 C C . GLN A 1 222 ? -18.740 -11.764 38.777 1.00 67.75 222 GLN A C 1
ATOM 1595 O O . GLN A 1 222 ? -18.859 -11.285 39.905 1.00 67.75 222 GLN A O 1
ATOM 1600 N N . ALA A 1 223 ? -18.099 -11.125 37.809 1.00 62.88 223 ALA A N 1
ATOM 1601 C CA . ALA A 1 223 ? -17.450 -9.852 38.037 1.00 62.88 223 ALA A CA 1
ATOM 1602 C C . ALA A 1 223 ? -18.418 -8.705 37.716 1.00 62.88 223 ALA A C 1
ATOM 1604 O O . ALA A 1 223 ? -18.981 -8.627 36.619 1.00 62.88 223 ALA A O 1
ATOM 1605 N N . GLY A 1 224 ? -18.646 -7.846 38.715 1.00 57.25 224 GLY A N 1
ATOM 1606 C CA . GLY A 1 224 ? -19.590 -6.731 38.649 1.00 57.25 224 GLY A CA 1
ATOM 1607 C C . GLY A 1 224 ? -19.318 -5.779 37.482 1.00 57.25 224 GLY A C 1
ATOM 1608 O O . GLY A 1 224 ? -18.213 -5.709 36.956 1.00 57.25 224 GLY A O 1
ATOM 1609 N N . ALA A 1 225 ? -20.356 -5.047 37.068 1.00 52.56 225 ALA A N 1
ATOM 1610 C CA . ALA A 1 225 ? -20.358 -4.220 35.865 1.00 52.56 225 ALA A CA 1
ATOM 1611 C C . ALA A 1 225 ? -19.113 -3.316 35.738 1.00 52.56 225 ALA A C 1
ATOM 1613 O O . ALA A 1 225 ? -18.993 -2.298 36.423 1.00 52.56 225 ALA A O 1
ATOM 1614 N N . TYR A 1 226 ? -18.227 -3.630 34.790 1.00 55.66 226 TYR A N 1
ATOM 1615 C CA . TYR A 1 226 ? -17.066 -2.796 34.489 1.00 55.66 226 TYR A CA 1
ATOM 1616 C C . TYR A 1 226 ? -17.507 -1.619 33.635 1.00 55.66 226 TYR A C 1
ATOM 1618 O O . TYR A 1 226 ? -17.789 -1.757 32.443 1.00 55.66 226 TYR A O 1
ATOM 1626 N N . GLN A 1 227 ? -17.558 -0.436 34.240 1.00 47.22 227 GLN A N 1
ATOM 1627 C CA . GLN A 1 227 ? -17.610 0.809 33.490 1.00 47.22 227 GLN A CA 1
ATOM 1628 C C . GLN A 1 227 ? -16.218 1.045 32.913 1.00 47.22 227 GLN A C 1
ATOM 1630 O O . GLN A 1 227 ? -15.304 1.460 33.624 1.00 47.22 227 GLN A O 1
ATOM 1635 N N . SER A 1 228 ? -16.046 0.784 31.614 1.00 50.69 228 SER A N 1
ATOM 1636 C CA . SER A 1 228 ? -14.870 1.294 30.910 1.00 50.69 228 SER A CA 1
ATOM 1637 C C . SER A 1 228 ? -14.843 2.807 31.121 1.00 50.69 228 SER A C 1
ATOM 1639 O O . SER A 1 228 ? -15.745 3.509 30.645 1.00 50.69 228 SER A O 1
ATOM 1641 N N . GLN A 1 229 ? -13.872 3.309 31.901 1.00 42.06 229 GLN A N 1
ATOM 1642 C CA . GLN A 1 229 ? -13.783 4.740 32.165 1.00 42.06 229 GLN A CA 1
ATOM 1643 C C . GLN A 1 229 ? -13.781 5.437 30.812 1.00 42.06 229 GLN A C 1
ATOM 1645 O O . GLN A 1 229 ? -12.926 5.193 29.954 1.00 42.06 229 GLN A O 1
ATOM 1650 N N . ALA A 1 230 ? -14.792 6.278 30.599 1.00 41.44 230 ALA A N 1
ATOM 1651 C CA . ALA A 1 230 ? -14.776 7.198 29.491 1.00 41.44 230 ALA A CA 1
ATOM 1652 C C . ALA A 1 230 ? -13.523 8.035 29.709 1.00 41.44 230 ALA A C 1
ATOM 1654 O O . ALA A 1 230 ? -13.506 8.900 30.580 1.00 41.44 230 ALA A O 1
ATOM 1655 N N . VAL A 1 231 ? -12.455 7.774 28.956 1.00 42.12 231 VAL A N 1
ATOM 1656 C CA . VAL A 1 231 ? -11.382 8.750 28.858 1.00 42.12 231 VAL A CA 1
ATOM 1657 C C . VAL A 1 231 ? -12.040 9.946 28.182 1.00 42.12 231 VAL A C 1
ATOM 1659 O O . VAL A 1 231 ? -12.075 10.037 26.958 1.00 42.12 231 VAL A O 1
ATOM 1662 N N . THR A 1 232 ? -12.585 10.867 28.979 1.00 39.72 232 THR A N 1
ATOM 1663 C CA . THR A 1 232 ? -13.055 12.199 28.589 1.00 39.72 232 THR A CA 1
ATOM 1664 C C . THR A 1 232 ? -11.865 13.085 28.228 1.00 39.72 232 THR A C 1
ATOM 1666 O O . THR A 1 232 ? -11.813 14.266 28.545 1.00 39.72 232 THR A O 1
ATOM 1669 N N . SER A 1 233 ? -10.888 12.526 27.520 1.00 42.53 233 SER A N 1
ATOM 1670 C CA . SER A 1 233 ? -10.195 13.301 26.513 1.00 42.53 233 SER A CA 1
ATOM 1671 C C . SER A 1 233 ? -11.147 13.350 25.324 1.00 42.53 233 SER A C 1
ATOM 1673 O O . SER A 1 233 ? -11.768 12.343 24.987 1.00 42.53 233 SER A O 1
ATOM 1675 N N . GLY A 1 234 ? -11.290 14.495 24.668 1.00 45.81 234 GLY A N 1
ATOM 1676 C CA . GLY A 1 234 ? -11.819 14.535 23.308 1.00 45.81 234 GLY A CA 1
ATOM 1677 C C . GLY A 1 234 ? -10.878 13.761 22.383 1.00 45.81 234 GLY A C 1
ATOM 1678 O O . GLY A 1 234 ? -10.149 14.369 21.606 1.00 45.81 234 GLY A O 1
ATOM 1679 N N . ALA A 1 235 ? -10.831 12.431 22.519 1.00 55.03 235 ALA A N 1
ATOM 1680 C CA . ALA A 1 235 ? -9.996 11.543 21.744 1.00 55.03 235 ALA A CA 1
ATOM 1681 C C . ALA A 1 235 ? -10.391 11.772 20.295 1.00 55.03 235 ALA A C 1
ATOM 1683 O O . ALA A 1 235 ? -11.532 11.509 19.909 1.00 55.03 235 ALA A O 1
ATOM 1684 N N . LEU A 1 236 ? -9.464 12.355 19.536 1.00 58.31 236 LEU A N 1
ATOM 1685 C CA . LEU A 1 236 ? -9.658 12.751 18.151 1.00 58.31 236 LEU A CA 1
ATOM 1686 C C . LEU A 1 236 ? -10.320 11.596 17.390 1.00 58.31 236 LEU A C 1
ATOM 1688 O O . LEU A 1 236 ? -9.714 10.556 17.134 1.00 58.31 236 LEU A O 1
ATOM 1692 N N . ARG A 1 237 ? -11.608 11.764 17.077 1.00 79.81 237 ARG A N 1
ATOM 1693 C CA . ARG A 1 237 ? -12.387 10.772 16.340 1.00 79.81 237 ARG A CA 1
ATOM 1694 C C . ARG A 1 237 ? -12.133 10.978 14.861 1.00 79.81 237 ARG A C 1
ATOM 1696 O O . ARG A 1 237 ? -12.685 11.881 14.239 1.00 79.81 237 ARG A O 1
ATOM 1703 N N . ASN A 1 238 ? -11.299 10.131 14.285 1.00 87.62 238 ASN A N 1
ATOM 1704 C CA . ASN A 1 238 ? -11.113 10.072 12.850 1.00 87.62 238 ASN A CA 1
ATOM 1705 C C . ASN A 1 238 ? -12.338 9.429 12.211 1.00 87.62 238 ASN A C 1
ATOM 1707 O O . ASN A 1 238 ? -12.455 8.211 12.124 1.00 87.62 238 ASN A O 1
ATOM 1711 N N . ASP A 1 239 ? -13.257 10.265 11.738 1.00 93.75 239 ASP A N 1
ATOM 1712 C CA . ASP A 1 239 ? -14.387 9.826 10.924 1.00 93.75 239 ASP A CA 1
ATOM 1713 C C . ASP A 1 239 ? -13.932 9.166 9.626 1.00 93.75 239 ASP A C 1
ATOM 1715 O O . ASP A 1 239 ? -14.661 8.353 9.059 1.00 93.75 239 ASP A O 1
ATOM 1719 N N . ARG A 1 240 ? -12.727 9.495 9.149 1.00 95.88 240 ARG A N 1
ATOM 1720 C CA . ARG A 1 240 ? -12.109 8.841 7.998 1.00 95.88 240 ARG A CA 1
ATOM 1721 C C . ARG A 1 240 ? -10.622 8.632 8.232 1.00 95.88 240 ARG A C 1
ATOM 1723 O O . ARG A 1 240 ? -9.951 9.493 8.790 1.00 95.88 240 ARG A O 1
ATOM 1730 N N . ILE A 1 241 ? -10.108 7.505 7.756 1.00 96.62 241 ILE A N 1
ATOM 1731 C CA . ILE A 1 241 ? -8.676 7.194 7.742 1.00 96.62 241 ILE A CA 1
ATOM 1732 C C . ILE A 1 241 ? -8.287 6.806 6.321 1.00 96.62 241 ILE A C 1
ATOM 1734 O O . ILE A 1 241 ? -8.921 5.943 5.709 1.00 96.62 241 ILE A O 1
ATOM 1738 N N . TRP A 1 242 ? -7.232 7.431 5.798 1.00 97.81 242 TRP A N 1
ATOM 1739 C CA . TRP A 1 242 ? -6.681 7.126 4.483 1.00 97.81 242 TRP A CA 1
ATOM 1740 C C . TRP A 1 242 ? -5.321 6.461 4.601 1.00 97.81 242 TRP A C 1
ATOM 1742 O O . TRP A 1 242 ? -4.366 7.050 5.101 1.00 97.81 242 TRP A O 1
ATOM 1752 N N . PHE A 1 243 ? -5.207 5.272 4.027 1.00 98.31 243 PHE A N 1
ATOM 1753 C CA . PHE A 1 243 ? -3.942 4.604 3.775 1.00 98.31 243 PHE A CA 1
ATOM 1754 C C . PHE A 1 243 ? -3.556 4.785 2.305 1.00 98.31 243 PHE A C 1
ATOM 1756 O O . PHE A 1 243 ? -4.346 4.499 1.409 1.00 98.31 243 PHE A O 1
ATOM 1763 N N . ASN A 1 244 ? -2.351 5.279 2.035 1.00 98.38 244 ASN A N 1
ATOM 1764 C CA . ASN A 1 244 ? -1.832 5.505 0.689 1.00 98.38 244 ASN A CA 1
ATOM 1765 C C . ASN A 1 244 ? -0.583 4.655 0.477 1.00 98.38 244 ASN A C 1
ATOM 1767 O O . ASN A 1 244 ? 0.433 4.905 1.118 1.00 98.38 244 ASN A O 1
ATOM 1771 N N . TYR A 1 245 ? -0.633 3.727 -0.475 1.00 98.75 245 TYR A N 1
ATOM 1772 C CA . TYR A 1 245 ? 0.518 2.961 -0.943 1.00 98.75 245 TYR A CA 1
ATOM 1773 C C . TYR A 1 245 ? 0.895 3.430 -2.346 1.00 98.75 245 TYR A C 1
ATOM 1775 O O . TYR A 1 245 ? 0.060 3.427 -3.255 1.00 98.75 245 TYR A O 1
ATOM 1783 N N . LYS A 1 246 ? 2.150 3.832 -2.542 1.00 98.75 246 LYS A N 1
ATOM 1784 C CA . LYS A 1 246 ? 2.691 4.216 -3.846 1.00 98.75 246 LYS A CA 1
ATOM 1785 C C . LYS A 1 246 ? 3.940 3.421 -4.174 1.00 98.75 246 LYS A C 1
ATOM 1787 O O . LYS A 1 246 ? 4.746 3.103 -3.304 1.00 98.75 246 LYS A O 1
ATOM 1792 N N . THR A 1 247 ? 4.117 3.168 -5.462 1.00 98.75 247 THR A N 1
ATOM 1793 C CA . THR A 1 247 ? 5.378 2.671 -6.008 1.00 98.75 247 THR A CA 1
ATOM 1794 C C . THR A 1 247 ? 5.955 3.702 -6.962 1.00 98.75 247 THR A C 1
ATOM 1796 O O . THR A 1 247 ? 5.207 4.439 -7.610 1.00 98.75 247 THR A O 1
ATOM 1799 N N . PHE A 1 248 ? 7.278 3.814 -7.034 1.00 98.75 248 PHE A N 1
ATOM 1800 C CA . PHE A 1 248 ? 7.926 4.742 -7.960 1.00 98.75 248 PHE A CA 1
ATOM 1801 C C . PHE A 1 248 ? 9.339 4.319 -8.328 1.00 98.75 248 PHE A C 1
ATOM 1803 O O . PHE A 1 248 ? 9.972 3.520 -7.643 1.00 98.75 248 PHE A O 1
ATOM 1810 N N . ILE A 1 249 ? 9.836 4.884 -9.418 1.00 98.50 249 ILE A N 1
ATOM 1811 C CA . ILE A 1 249 ? 11.211 4.7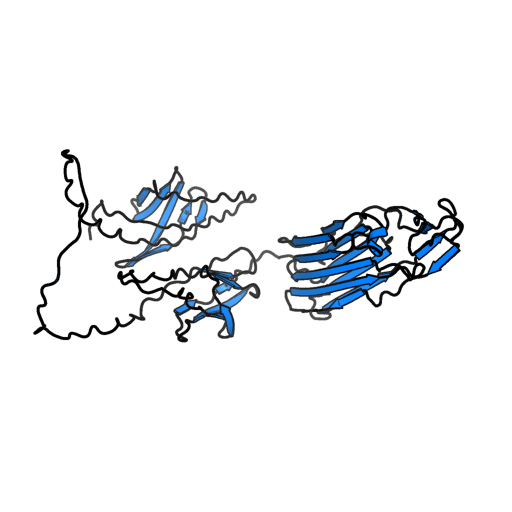30 -9.874 1.00 98.50 249 ILE A CA 1
ATOM 1812 C C . ILE A 1 249 ? 11.933 6.055 -9.610 1.00 98.50 249 ILE A C 1
ATOM 1814 O O . ILE A 1 249 ? 11.535 7.065 -10.187 1.00 98.50 249 ILE A O 1
ATOM 1818 N N . PRO A 1 250 ? 12.966 6.090 -8.753 1.00 97.94 250 PRO A N 1
ATOM 1819 C CA . PRO A 1 250 ? 13.571 7.348 -8.321 1.00 97.94 250 PRO A CA 1
ATOM 1820 C C . PRO A 1 250 ? 14.300 8.091 -9.443 1.00 97.94 250 PRO A C 1
ATOM 1822 O O . PRO A 1 250 ? 14.377 9.309 -9.397 1.00 97.94 250 PRO A O 1
ATOM 1825 N N . ASN A 1 251 ? 14.814 7.382 -10.449 1.00 96.94 251 ASN A N 1
ATOM 1826 C CA . ASN A 1 251 ? 15.499 7.974 -11.598 1.00 96.94 251 ASN A CA 1
ATOM 1827 C C . ASN A 1 251 ? 14.507 8.421 -12.682 1.00 96.94 251 ASN A C 1
ATOM 1829 O O . ASN A 1 251 ? 13.404 7.891 -12.789 1.00 96.94 251 ASN A O 1
ATOM 1833 N N . GLU A 1 252 ? 14.922 9.337 -13.555 1.00 95.38 252 GLU A N 1
ATOM 1834 C CA . GLU A 1 252 ? 14.130 9.757 -14.724 1.00 95.38 252 GLU A CA 1
ATOM 1835 C C . GLU A 1 252 ? 14.036 8.668 -15.800 1.00 95.38 252 GLU A C 1
ATOM 1837 O O . GLU A 1 252 ? 13.045 8.535 -16.534 1.00 95.38 252 GLU A O 1
ATOM 1842 N N . ARG A 1 253 ? 15.098 7.869 -15.895 1.00 94.38 253 ARG A N 1
ATOM 1843 C CA . ARG A 1 253 ? 15.260 6.793 -16.861 1.00 94.38 253 ARG A CA 1
ATOM 1844 C C . ARG A 1 253 ? 15.899 5.597 -16.187 1.00 94.38 253 ARG A C 1
ATOM 1846 O O . ARG A 1 253 ? 16.808 5.743 -15.374 1.00 94.38 253 ARG A O 1
ATOM 1853 N N . VAL A 1 254 ? 15.455 4.410 -16.578 1.00 94.31 254 VAL A N 1
ATOM 1854 C CA . VAL A 1 254 ? 16.080 3.147 -16.181 1.00 94.31 254 VAL A CA 1
ATOM 1855 C C . VAL A 1 254 ? 16.422 2.337 -17.418 1.00 94.31 254 VAL A C 1
ATOM 1857 O O . VAL A 1 254 ? 15.579 2.131 -18.293 1.00 94.31 254 VAL A O 1
ATOM 1860 N N . SER A 1 255 ? 17.682 1.919 -17.511 1.00 92.62 255 SER A N 1
ATOM 1861 C CA . SER A 1 255 ? 18.166 1.082 -18.604 1.00 92.62 255 SER A CA 1
ATOM 1862 C C . SER A 1 255 ? 17.773 -0.369 -18.379 1.00 92.62 255 SER A C 1
ATOM 1864 O O . SER A 1 255 ? 17.937 -0.902 -17.282 1.00 92.62 255 SER A O 1
ATOM 1866 N N . VAL A 1 256 ? 17.340 -1.034 -19.439 1.00 88.06 256 VAL A N 1
ATOM 1867 C CA . VAL A 1 256 ? 17.082 -2.469 -19.434 1.00 88.06 256 VAL A CA 1
ATOM 1868 C C . VAL A 1 256 ? 18.365 -3.211 -19.813 1.00 88.06 256 VAL A C 1
ATOM 1870 O O . VAL A 1 256 ? 18.926 -3.010 -20.898 1.00 88.06 256 VAL A O 1
ATOM 1873 N N . PHE A 1 257 ? 18.840 -4.076 -18.915 1.00 84.50 257 PHE A N 1
ATOM 1874 C CA . PHE A 1 257 ? 20.024 -4.900 -19.155 1.00 84.50 257 PHE A CA 1
ATOM 1875 C C . PHE A 1 257 ? 19.810 -5.870 -20.333 1.00 84.50 257 PHE A C 1
ATOM 1877 O O . PHE A 1 257 ? 18.694 -6.333 -20.586 1.00 84.50 257 PHE A O 1
ATOM 1884 N N . SER A 1 258 ? 20.886 -6.136 -21.079 1.00 81.81 258 SER A N 1
ATOM 1885 C CA . SER A 1 258 ? 20.875 -7.021 -22.252 1.00 81.81 258 SER A CA 1
ATOM 1886 C C . SER A 1 258 ? 20.661 -8.471 -21.835 1.00 81.81 258 SER A C 1
ATOM 1888 O O . SER A 1 258 ? 21.307 -8.926 -20.907 1.00 81.81 258 SER A O 1
ATOM 1890 N N . GLY A 1 259 ? 19.793 -9.213 -22.515 1.00 78.88 259 GLY A N 1
ATOM 1891 C CA . GLY A 1 259 ? 19.466 -10.589 -22.124 1.00 78.88 259 GLY A CA 1
ATOM 1892 C C . GLY A 1 259 ? 18.421 -10.689 -21.008 1.00 78.88 259 GLY A C 1
ATOM 1893 O O . GLY A 1 259 ? 18.115 -11.788 -20.563 1.00 78.88 259 GLY A O 1
ATOM 1894 N N . SER A 1 260 ? 17.833 -9.569 -20.575 1.00 83.94 260 SER A N 1
ATOM 1895 C CA . SER A 1 260 ? 16.633 -9.610 -19.733 1.00 83.94 260 SER A CA 1
ATOM 1896 C C . SER A 1 260 ? 15.390 -9.944 -20.560 1.00 83.94 260 SER A C 1
ATOM 1898 O O . SER A 1 260 ? 15.356 -9.731 -21.771 1.00 83.94 260 SER A O 1
ATOM 1900 N N . VAL A 1 261 ? 14.315 -10.374 -19.900 1.00 83.81 261 VAL A N 1
ATOM 1901 C CA . VAL A 1 261 ? 13.026 -10.668 -20.556 1.00 83.81 261 VAL A CA 1
ATOM 1902 C C . VAL A 1 261 ? 12.430 -9.463 -21.302 1.00 83.81 261 VAL A C 1
ATOM 1904 O O . VAL A 1 261 ? 11.697 -9.631 -22.271 1.00 83.81 261 VAL A O 1
ATOM 1907 N N . CYS A 1 262 ? 12.783 -8.237 -20.897 1.00 85.06 262 CYS A N 1
ATOM 1908 C CA . CYS A 1 262 ? 12.348 -6.998 -21.553 1.00 85.06 262 CYS A CA 1
ATOM 1909 C C . CYS A 1 262 ? 13.277 -6.536 -22.683 1.00 85.06 262 CYS A C 1
ATOM 1911 O O . CYS A 1 262 ? 12.948 -5.588 -23.398 1.00 85.06 262 CYS A O 1
ATOM 1913 N N . ARG A 1 263 ? 14.454 -7.155 -22.811 1.00 85.25 263 ARG A N 1
ATOM 1914 C CA . ARG A 1 263 ? 15.437 -6.902 -23.865 1.00 85.25 263 ARG A CA 1
ATOM 1915 C C . ARG A 1 263 ? 16.265 -8.170 -24.102 1.00 85.25 263 ARG A C 1
ATOM 1917 O O . ARG A 1 263 ? 17.399 -8.253 -23.615 1.00 85.25 263 ARG A O 1
ATOM 1924 N N . PRO A 1 264 ? 15.716 -9.155 -24.827 1.00 77.88 264 PRO A N 1
ATOM 1925 C CA . PRO A 1 264 ? 16.456 -10.359 -25.171 1.00 77.88 264 PRO A CA 1
ATOM 1926 C C . PRO A 1 264 ? 17.739 -10.050 -25.951 1.00 77.88 264 PRO A C 1
ATOM 1928 O O . PRO A 1 264 ? 17.846 -8.996 -26.580 1.00 77.88 264 PRO A O 1
ATOM 1931 N N . TRP A 1 265 ? 18.705 -10.971 -25.937 1.00 77.50 265 TRP A N 1
ATOM 1932 C CA . TRP A 1 265 ? 20.049 -10.754 -26.496 1.00 77.50 265 TRP A CA 1
ATOM 1933 C C . TRP A 1 265 ? 20.067 -10.452 -28.006 1.00 77.50 265 TRP A C 1
ATOM 1935 O O . TRP A 1 265 ? 20.976 -9.773 -28.471 1.00 77.50 265 TRP A O 1
ATOM 1945 N N . TRP A 1 266 ? 19.041 -10.872 -28.754 1.00 74.62 266 TRP A N 1
ATOM 1946 C CA . TRP A 1 266 ? 18.861 -10.553 -30.178 1.00 74.62 266 TRP A CA 1
ATOM 1947 C C . TRP A 1 266 ? 18.275 -9.153 -30.443 1.00 74.62 266 TRP A C 1
ATOM 1949 O O . TRP A 1 266 ? 18.128 -8.745 -31.593 1.00 74.62 266 TRP A O 1
ATOM 1959 N N . THR A 1 267 ? 17.916 -8.395 -29.401 1.00 77.88 267 THR A N 1
ATOM 1960 C CA . THR A 1 267 ? 17.381 -7.035 -29.554 1.00 77.88 267 THR A CA 1
ATOM 1961 C C . THR A 1 267 ? 18.515 -6.029 -29.731 1.00 77.88 267 THR A C 1
ATOM 1963 O O . THR A 1 267 ? 19.301 -5.780 -28.813 1.00 77.88 267 THR A O 1
ATOM 1966 N N . VAL A 1 268 ? 18.570 -5.401 -30.905 1.00 74.56 268 VAL A N 1
ATOM 1967 C CA . VAL A 1 268 ? 19.567 -4.373 -31.229 1.00 74.56 268 VAL A CA 1
ATOM 1968 C C . VAL A 1 268 ? 19.246 -3.060 -30.503 1.00 74.56 268 VAL A C 1
ATOM 1970 O O . VAL A 1 268 ? 18.102 -2.608 -30.473 1.00 74.56 268 VAL A O 1
ATOM 1973 N N . GLY A 1 269 ? 20.275 -2.420 -29.941 1.00 79.69 269 GLY A N 1
ATOM 1974 C CA . GLY A 1 269 ? 20.159 -1.139 -29.236 1.00 79.69 269 GLY A CA 1
ATOM 1975 C C . GLY A 1 269 ? 19.799 -1.273 -27.753 1.00 79.69 269 GLY A C 1
ATOM 1976 O O . GLY A 1 269 ? 19.435 -2.344 -27.269 1.00 79.69 269 GLY A O 1
ATOM 1977 N N . LYS A 1 270 ? 19.956 -0.178 -27.001 1.00 85.12 270 LYS A N 1
ATOM 1978 C CA . LYS A 1 270 ? 19.594 -0.102 -25.577 1.00 85.12 270 LYS A CA 1
ATOM 1979 C C . LYS A 1 270 ? 18.107 0.243 -25.442 1.00 85.12 270 LYS A C 1
ATOM 1981 O O . LYS A 1 270 ? 17.557 0.953 -26.273 1.00 85.12 270 LYS A O 1
ATOM 1986 N N . ILE A 1 271 ? 17.460 -0.252 -24.389 1.00 89.62 271 ILE A N 1
ATOM 1987 C CA . ILE A 1 271 ? 16.068 0.083 -24.069 1.00 89.62 271 ILE A CA 1
ATOM 1988 C C . ILE A 1 271 ? 16.049 0.847 -22.753 1.00 89.62 271 ILE A C 1
ATOM 1990 O O . ILE A 1 271 ? 16.683 0.421 -21.788 1.00 89.62 271 ILE A O 1
ATOM 1994 N N . TYR A 1 272 ? 15.295 1.943 -22.713 1.00 94.12 272 TYR A N 1
ATOM 1995 C CA . TYR A 1 272 ? 15.099 2.737 -21.506 1.00 94.12 272 TYR A CA 1
ATOM 1996 C C . TYR A 1 272 ? 13.614 2.896 -21.207 1.00 94.12 272 TYR A C 1
ATOM 1998 O O . TYR A 1 272 ? 12.829 3.175 -22.113 1.00 94.12 272 TYR A O 1
ATOM 2006 N N . PHE A 1 273 ? 13.231 2.763 -19.941 1.00 95.94 273 PHE A N 1
ATOM 2007 C CA . PHE A 1 273 ? 11.899 3.129 -19.463 1.00 95.94 273 PHE A CA 1
ATOM 2008 C C . PHE A 1 273 ? 11.947 4.463 -18.720 1.00 95.94 273 PHE A C 1
ATOM 2010 O O . PHE A 1 273 ? 12.928 4.753 -18.035 1.00 95.94 273 PHE A O 1
ATOM 2017 N N . ALA A 1 274 ? 10.887 5.267 -18.837 1.00 97.12 274 ALA A N 1
ATOM 2018 C CA . ALA A 1 274 ? 10.682 6.403 -17.938 1.00 97.12 274 ALA A CA 1
ATOM 2019 C C . ALA A 1 274 ? 10.543 5.916 -16.495 1.00 97.12 274 ALA A C 1
ATOM 2021 O O . ALA A 1 274 ? 9.782 4.984 -16.224 1.00 97.12 274 ALA A O 1
ATOM 2022 N N . GLY A 1 275 ? 11.218 6.601 -15.583 1.00 97.06 275 GLY A N 1
ATOM 2023 C CA . GLY A 1 275 ? 10.892 6.562 -14.171 1.00 97.06 275 GLY A CA 1
ATOM 2024 C C . GLY A 1 275 ? 10.109 7.793 -13.729 1.00 97.06 275 GLY A C 1
ATOM 2025 O O . GLY A 1 275 ? 9.495 8.492 -14.540 1.00 97.06 275 GLY A O 1
ATOM 2026 N N . ASP A 1 276 ? 10.086 8.017 -12.421 1.00 98.25 276 ASP A N 1
ATOM 2027 C CA . ASP A 1 276 ? 9.313 9.076 -11.780 1.00 98.25 276 ASP A CA 1
ATOM 2028 C C . ASP A 1 276 ? 10.162 10.263 -11.352 1.00 98.25 276 ASP A C 1
ATOM 2030 O O . ASP A 1 276 ? 9.559 11.268 -10.999 1.00 98.25 276 ASP A O 1
ATOM 2034 N N . ASP A 1 277 ? 11.498 10.154 -11.388 1.00 97.38 277 ASP A N 1
ATOM 2035 C CA . ASP A 1 277 ? 12.441 11.239 -11.076 1.00 97.38 277 ASP A CA 1
ATOM 2036 C C . ASP A 1 277 ? 12.029 12.032 -9.824 1.00 97.38 277 ASP A C 1
ATOM 2038 O O . ASP A 1 277 ? 11.602 13.187 -9.843 1.00 97.38 277 ASP A O 1
ATOM 2042 N N . ARG A 1 278 ? 12.027 11.321 -8.698 1.00 98.12 278 ARG A N 1
ATOM 2043 C CA . ARG A 1 278 ? 11.613 11.883 -7.417 1.00 98.12 278 ARG A CA 1
ATOM 2044 C C . ARG A 1 278 ? 12.200 11.122 -6.245 1.00 98.12 278 ARG A C 1
ATOM 2046 O O . ARG A 1 278 ? 12.663 9.992 -6.377 1.00 98.12 278 ARG A O 1
ATOM 2053 N N . SER A 1 279 ? 12.053 11.723 -5.071 1.00 98.31 279 SER A N 1
ATOM 2054 C CA . SER A 1 279 ? 12.302 11.081 -3.783 1.00 98.31 279 SER A CA 1
ATOM 2055 C C . SER A 1 279 ? 10.990 10.688 -3.085 1.00 98.31 279 SER A C 1
ATOM 2057 O O . SER A 1 279 ? 9.892 10.786 -3.649 1.00 98.31 279 SER A O 1
ATOM 2059 N N . TRP A 1 280 ? 11.113 10.216 -1.849 1.00 98.38 280 TRP A N 1
ATOM 2060 C CA . TRP A 1 280 ? 10.012 9.867 -0.959 1.00 98.38 280 TRP A CA 1
ATOM 2061 C C . TRP A 1 280 ? 9.096 11.063 -0.713 1.00 98.38 280 TRP A C 1
ATOM 2063 O O . TRP A 1 280 ? 9.555 12.145 -0.354 1.00 98.38 280 TRP A O 1
ATOM 2073 N N . SER A 1 281 ? 7.790 10.878 -0.882 1.00 97.88 281 SER A N 1
ATOM 2074 C CA . SER A 1 281 ? 6.826 11.956 -0.670 1.00 97.88 281 SER A CA 1
ATOM 2075 C C . SER A 1 281 ? 5.425 11.392 -0.515 1.00 97.88 281 SER A C 1
ATOM 2077 O O . SER A 1 281 ? 4.928 10.706 -1.407 1.00 97.88 281 SER A O 1
ATOM 2079 N N . ALA A 1 282 ? 4.739 11.741 0.572 1.00 96.31 282 ALA A N 1
ATOM 2080 C CA . ALA A 1 282 ? 3.356 11.324 0.787 1.00 96.31 282 ALA A CA 1
ATOM 2081 C C . ALA A 1 282 ? 2.386 11.945 -0.232 1.00 96.31 282 ALA A C 1
ATOM 2083 O O . ALA A 1 282 ? 1.448 11.289 -0.687 1.00 96.31 282 ALA A O 1
ATOM 2084 N N . THR A 1 283 ? 2.674 13.160 -0.698 1.00 96.38 283 THR A N 1
ATOM 2085 C CA . THR A 1 283 ? 1.773 13.970 -1.533 1.00 96.38 283 THR A CA 1
ATOM 2086 C C . THR A 1 283 ? 2.130 13.989 -3.018 1.00 96.38 283 THR A C 1
ATOM 2088 O O . THR A 1 283 ? 1.328 14.460 -3.817 1.00 96.38 283 THR A O 1
ATOM 2091 N N . SER A 1 284 ? 3.286 13.445 -3.425 1.00 97.44 284 SER A N 1
ATOM 2092 C CA . SER A 1 284 ? 3.681 13.439 -4.841 1.00 97.44 284 SER A CA 1
ATOM 2093 C C . SER A 1 284 ? 2.637 12.772 -5.742 1.00 97.44 284 SER A C 1
ATOM 2095 O O . SER A 1 284 ? 2.163 11.665 -5.452 1.00 97.44 284 SER A O 1
ATOM 2097 N N . SER A 1 285 ? 2.345 13.443 -6.858 1.00 97.31 285 SER A N 1
ATOM 2098 C CA . SER A 1 285 ? 1.503 12.976 -7.961 1.00 97.31 285 SER A CA 1
ATOM 2099 C C . SER A 1 285 ? 2.259 12.131 -8.996 1.00 97.31 285 SER A C 1
ATOM 2101 O O . SER A 1 285 ? 1.628 11.563 -9.882 1.00 97.31 285 SER A O 1
ATOM 2103 N N . ARG A 1 286 ? 3.592 12.016 -8.890 1.00 98.19 286 ARG A N 1
ATOM 2104 C CA . ARG A 1 286 ? 4.431 11.182 -9.768 1.00 98.19 286 ARG A CA 1
ATOM 2105 C C . ARG A 1 286 ? 4.587 9.798 -9.126 1.00 98.19 286 ARG A C 1
ATOM 2107 O O . ARG A 1 286 ? 5.085 9.688 -8.010 1.00 98.19 286 ARG A O 1
ATOM 2114 N N . TYR A 1 287 ? 4.137 8.730 -9.769 1.00 98.38 287 TYR A N 1
ATOM 2115 C CA . TYR A 1 287 ? 4.241 7.352 -9.263 1.00 98.38 287 TYR A CA 1
ATOM 2116 C C . TYR A 1 287 ? 4.096 6.352 -10.413 1.00 98.38 287 TYR A C 1
ATOM 2118 O O . TYR A 1 287 ? 3.519 6.687 -11.445 1.00 98.38 287 TYR A O 1
ATOM 2126 N N . ARG A 1 288 ? 4.540 5.105 -10.226 1.00 98.19 288 ARG A N 1
ATOM 2127 C CA . ARG A 1 288 ? 4.203 3.985 -11.121 1.00 98.19 288 ARG A CA 1
ATOM 2128 C C . ARG A 1 288 ? 2.805 3.466 -10.831 1.00 98.19 288 ARG A C 1
ATOM 2130 O O . ARG A 1 288 ? 1.981 3.391 -11.739 1.00 98.19 288 ARG A O 1
ATOM 2137 N N . THR A 1 289 ? 2.517 3.182 -9.565 1.00 98.69 289 THR A N 1
ATOM 2138 C CA . THR A 1 289 ? 1.180 2.792 -9.107 1.00 98.69 289 THR A CA 1
ATOM 2139 C C . THR A 1 289 ? 0.825 3.485 -7.799 1.00 98.69 289 THR A C 1
ATOM 2141 O O . THR A 1 289 ? 1.704 3.842 -7.010 1.00 98.69 289 THR A O 1
ATOM 2144 N N . ARG A 1 290 ? -0.475 3.688 -7.575 1.00 98.69 290 ARG A N 1
ATOM 2145 C CA . ARG A 1 290 ? -1.033 4.209 -6.327 1.00 98.69 290 ARG A CA 1
ATOM 2146 C C . ARG A 1 290 ? -2.291 3.434 -5.964 1.00 98.69 290 ARG A C 1
ATOM 2148 O O . ARG A 1 290 ? -3.194 3.307 -6.787 1.00 98.69 290 ARG A O 1
ATOM 2155 N N . ALA A 1 291 ? -2.366 2.993 -4.717 1.00 98.75 291 ALA A N 1
ATOM 2156 C CA . ALA A 1 291 ? -3.579 2.511 -4.079 1.00 98.75 291 ALA A CA 1
ATOM 2157 C C . ALA A 1 291 ? -3.870 3.404 -2.871 1.00 98.75 291 ALA A C 1
ATOM 2159 O O . ALA A 1 291 ? -2.997 3.628 -2.034 1.00 98.75 291 ALA A O 1
ATOM 2160 N N . GLN A 1 292 ? -5.082 3.940 -2.794 1.00 98.62 292 GLN A N 1
ATOM 2161 C CA . GLN A 1 292 ? -5.564 4.674 -1.635 1.00 98.62 292 GLN A CA 1
ATOM 2162 C C . GLN A 1 292 ? -6.776 3.946 -1.072 1.00 98.62 292 GLN A C 1
ATOM 2164 O O . GLN A 1 292 ? -7.788 3.815 -1.758 1.00 98.62 292 GLN A O 1
ATOM 2169 N N . VAL A 1 293 ? -6.667 3.498 0.172 1.00 98.75 293 VAL A N 1
ATOM 2170 C CA . VAL A 1 293 ? -7.767 2.887 0.911 1.00 98.75 293 VAL A CA 1
ATOM 2171 C C . VAL A 1 293 ? -8.325 3.915 1.881 1.00 98.75 293 VAL A C 1
ATOM 2173 O O . VAL A 1 293 ? -7.566 4.510 2.641 1.00 98.75 293 VAL A O 1
ATOM 2176 N N . LYS A 1 294 ? -9.638 4.137 1.845 1.00 98.38 294 LYS A N 1
ATOM 2177 C CA . LYS A 1 294 ? -10.365 4.991 2.786 1.00 98.38 294 LYS A CA 1
ATOM 2178 C C . LYS A 1 294 ? -11.245 4.111 3.665 1.00 98.38 294 LYS A C 1
ATOM 2180 O O . LYS A 1 294 ? -12.177 3.512 3.138 1.00 98.38 294 LYS A O 1
ATOM 2185 N N . ALA A 1 295 ? -10.984 4.073 4.966 1.00 98.19 295 ALA A N 1
ATOM 2186 C CA . ALA A 1 295 ? -11.949 3.602 5.955 1.00 98.19 295 ALA A CA 1
ATOM 2187 C C . ALA A 1 295 ? -12.806 4.797 6.384 1.00 98.19 295 ALA A C 1
ATOM 2189 O O . ALA A 1 295 ? -12.267 5.803 6.839 1.00 98.19 295 ALA A O 1
ATOM 2190 N N . ASP A 1 296 ? -14.115 4.717 6.175 1.00 97.81 296 ASP A N 1
ATOM 2191 C CA . ASP A 1 296 ? -15.075 5.772 6.492 1.00 97.81 296 ASP A CA 1
ATOM 2192 C C . ASP A 1 296 ? -16.010 5.263 7.592 1.00 97.81 296 ASP A C 1
ATOM 2194 O O . ASP A 1 296 ? -16.720 4.280 7.398 1.00 97.81 296 ASP A O 1
ATOM 2198 N N . PHE A 1 297 ? -15.971 5.903 8.757 1.00 95.62 297 PHE A N 1
ATOM 2199 C CA . PHE A 1 297 ? -16.734 5.535 9.950 1.00 95.62 297 PHE A CA 1
ATOM 2200 C C . PHE A 1 297 ? -18.036 6.333 10.089 1.00 95.62 297 PHE A C 1
ATOM 2202 O O . PHE A 1 297 ? -18.821 6.078 11.008 1.00 95.62 297 PHE A O 1
ATOM 2209 N N . THR A 1 298 ? -18.283 7.294 9.191 1.00 94.19 298 THR A N 1
ATOM 2210 C CA . THR A 1 298 ? -19.511 8.096 9.208 1.00 94.19 298 THR A CA 1
ATOM 2211 C C . THR A 1 298 ? -20.735 7.213 8.977 1.00 94.19 298 THR A C 1
ATOM 2213 O O . THR A 1 298 ? -20.685 6.240 8.229 1.00 94.19 298 THR A O 1
ATOM 2216 N N . SER A 1 299 ? -21.858 7.529 9.624 1.00 89.75 299 SER A N 1
ATOM 2217 C CA . SER A 1 299 ? -23.090 6.736 9.499 1.00 89.75 299 SER A CA 1
ATOM 2218 C C . SER A 1 299 ? -23.631 6.701 8.066 1.00 89.75 299 SER A C 1
ATOM 2220 O O . SER A 1 299 ? -24.136 5.670 7.637 1.00 89.75 299 SER A O 1
ATOM 2222 N N . SER A 1 300 ? -23.488 7.793 7.313 1.00 92.44 300 SER A N 1
ATOM 2223 C CA . SER A 1 300 ? -24.019 7.939 5.953 1.00 92.44 300 SER A CA 1
ATOM 2224 C C . SER A 1 300 ? -23.162 7.301 4.858 1.00 92.44 300 SER A C 1
ATOM 2226 O O . SER A 1 300 ? -23.609 7.188 3.720 1.00 92.44 300 SER A O 1
ATOM 2228 N N . SER A 1 301 ? -21.914 6.925 5.141 1.00 93.88 301 SER A N 1
ATOM 2229 C CA . SER A 1 301 ? -20.990 6.382 4.133 1.00 93.88 301 SER A CA 1
ATOM 2230 C C . SER A 1 301 ? -20.082 5.295 4.698 1.00 93.88 301 SER A C 1
ATOM 2232 O O . SER A 1 301 ? -18.967 5.104 4.205 1.00 93.88 301 SER A O 1
ATOM 2234 N N . ARG A 1 302 ? -20.552 4.573 5.723 1.00 96.19 302 ARG A N 1
ATOM 2235 C CA . ARG A 1 302 ? -19.749 3.584 6.440 1.00 96.19 302 ARG A CA 1
ATOM 2236 C C . ARG A 1 302 ? -19.222 2.507 5.495 1.00 96.19 302 ARG A C 1
ATOM 2238 O O . ARG A 1 302 ? -20.005 1.812 4.856 1.00 96.19 302 ARG A O 1
ATOM 2245 N N . GLY A 1 303 ? -17.904 2.346 5.421 1.00 98.06 303 GLY A N 1
ATOM 2246 C CA . GLY A 1 303 ? -17.302 1.340 4.551 1.00 98.06 303 GLY A CA 1
ATOM 2247 C C . GLY A 1 303 ? -15.816 1.541 4.290 1.00 98.06 303 GLY A C 1
ATOM 2248 O O . GLY A 1 303 ? -15.216 2.540 4.690 1.00 98.06 303 GLY A O 1
ATOM 2249 N N . VAL A 1 304 ? -15.230 0.581 3.573 1.00 98.62 304 VAL A N 1
ATOM 2250 C CA . VAL A 1 304 ? -13.839 0.632 3.115 1.00 98.62 304 VAL A CA 1
ATOM 2251 C C . VAL A 1 304 ? -13.814 0.751 1.594 1.00 98.62 304 VAL A C 1
ATOM 2253 O O . VAL A 1 304 ? -14.326 -0.110 0.883 1.00 98.62 304 VAL A O 1
ATOM 2256 N N . TYR A 1 305 ? -13.193 1.814 1.091 1.00 98.56 305 TYR A N 1
ATOM 2257 C CA . TYR A 1 305 ? -13.189 2.168 -0.327 1.00 98.56 305 TYR A CA 1
ATOM 2258 C C . TYR A 1 305 ? -11.772 2.160 -0.884 1.00 98.56 305 TYR A C 1
ATOM 2260 O O . TYR A 1 305 ? -10.845 2.624 -0.224 1.00 98.56 305 TYR A O 1
ATOM 2268 N N . LEU A 1 306 ? -11.608 1.684 -2.118 1.00 98.75 306 LEU A N 1
ATOM 2269 C CA . LEU A 1 306 ? -10.324 1.654 -2.813 1.00 98.75 306 LEU A CA 1
ATOM 2270 C C . LEU A 1 306 ? -10.353 2.554 -4.044 1.00 98.75 306 LEU A C 1
ATOM 2272 O O . LEU A 1 306 ? -11.076 2.281 -4.999 1.00 98.75 306 LEU A O 1
ATOM 2276 N N . ASN A 1 307 ? -9.464 3.542 -4.062 1.00 98.62 307 ASN A N 1
ATOM 2277 C CA . ASN A 1 307 ? -9.096 4.262 -5.271 1.00 98.62 307 ASN A CA 1
ATOM 2278 C C . ASN A 1 307 ? -7.735 3.771 -5.770 1.00 98.62 307 ASN A C 1
ATOM 2280 O O . ASN A 1 307 ? -6.811 3.549 -4.983 1.00 98.62 307 ASN A O 1
ATOM 2284 N N . LYS A 1 308 ? -7.599 3.591 -7.083 1.00 98.38 308 LYS A N 1
ATOM 2285 C CA . LYS A 1 308 ? -6.426 2.953 -7.683 1.00 98.38 308 LYS A CA 1
ATOM 2286 C C . LYS A 1 308 ? -6.019 3.612 -8.991 1.00 98.38 308 LYS A C 1
ATOM 2288 O O . LYS A 1 308 ? -6.865 3.896 -9.833 1.00 98.38 308 LYS A O 1
ATOM 2293 N N . TRP A 1 309 ? -4.715 3.794 -9.172 1.00 98.56 309 TRP A N 1
ATOM 2294 C CA . TRP A 1 309 ? -4.133 4.450 -10.340 1.00 98.56 309 TRP A CA 1
ATOM 2295 C C . TRP A 1 309 ? -2.852 3.749 -10.786 1.00 98.56 309 TRP A C 1
ATOM 2297 O O . TRP A 1 309 ? -2.045 3.310 -9.965 1.00 98.56 309 TRP A O 1
ATOM 2307 N N . VAL A 1 310 ? -2.662 3.681 -12.102 1.00 98.69 310 VAL A N 1
ATOM 2308 C CA . VAL A 1 310 ? -1.464 3.149 -12.758 1.00 98.69 310 VAL A CA 1
ATOM 2309 C C . VAL A 1 310 ? -1.020 4.174 -13.791 1.00 98.69 310 VAL A C 1
ATOM 2311 O O . VAL A 1 310 ? -1.799 4.555 -14.665 1.00 98.69 310 VAL A O 1
ATOM 2314 N N . SER A 1 311 ? 0.218 4.642 -13.681 1.00 98.44 311 SER A N 1
ATOM 2315 C CA . SER A 1 311 ? 0.777 5.601 -14.631 1.00 98.44 311 SER A CA 1
ATOM 2316 C C . SER A 1 311 ? 1.216 4.911 -15.915 1.00 98.44 311 SER A C 1
ATOM 2318 O O . SER A 1 311 ? 1.595 3.740 -15.920 1.00 98.44 311 SER A O 1
ATOM 2320 N N . SER A 1 312 ? 1.221 5.662 -17.016 1.00 98.12 312 SER A N 1
ATOM 2321 C CA . SER A 1 312 ? 1.693 5.140 -18.297 1.00 98.12 312 SER A CA 1
ATOM 2322 C C . SER A 1 312 ? 3.180 4.765 -18.242 1.00 98.12 312 SER A C 1
ATOM 2324 O O . SER A 1 312 ? 4.023 5.521 -17.739 1.00 98.12 312 SER A O 1
ATOM 2326 N N . THR A 1 313 ? 3.506 3.601 -18.797 1.00 98.06 313 THR A N 1
ATOM 2327 C CA . THR A 1 313 ? 4.872 3.167 -19.072 1.00 98.06 313 THR A CA 1
ATOM 2328 C C . THR A 1 313 ? 5.290 3.708 -20.429 1.00 98.06 313 THR A C 1
ATOM 2330 O O . THR A 1 313 ? 4.635 3.443 -21.434 1.00 98.06 313 THR A O 1
ATOM 2333 N N . LYS A 1 314 ? 6.414 4.429 -20.464 1.00 97.19 314 LYS A N 1
ATOM 2334 C CA . LYS A 1 314 ? 7.003 4.995 -21.683 1.00 97.19 314 LYS A CA 1
ATOM 2335 C C . LYS A 1 314 ? 8.377 4.393 -21.927 1.00 97.19 314 LYS A C 1
ATOM 2337 O O . LYS A 1 314 ? 9.181 4.330 -20.996 1.00 97.19 314 LYS A O 1
ATOM 2342 N N . ARG A 1 315 ? 8.646 3.990 -23.166 1.00 95.00 315 ARG A N 1
ATOM 2343 C CA . ARG A 1 315 ? 9.940 3.480 -23.629 1.00 95.00 315 ARG A CA 1
ATOM 2344 C C . ARG A 1 315 ? 10.644 4.519 -24.498 1.00 95.00 315 ARG A C 1
ATOM 2346 O O . ARG A 1 315 ? 9.993 5.166 -25.315 1.00 95.00 315 ARG A O 1
ATOM 2353 N N . TYR A 1 316 ? 11.963 4.613 -24.374 1.00 92.88 316 TYR A N 1
ATOM 2354 C CA . TYR A 1 316 ? 12.839 5.499 -25.145 1.00 92.88 316 TYR A CA 1
ATOM 2355 C C . TYR A 1 316 ? 13.925 4.695 -25.857 1.00 92.88 316 TYR A C 1
ATOM 2357 O O . TYR A 1 316 ? 14.280 3.593 -25.424 1.00 92.88 316 TYR A O 1
ATOM 2365 N N . LYS A 1 317 ? 14.428 5.254 -26.964 1.00 83.94 317 LYS A N 1
ATOM 2366 C CA . LYS A 1 317 ? 15.487 4.650 -27.789 1.00 83.94 317 LYS A CA 1
ATOM 2367 C C . LYS A 1 317 ? 16.857 4.684 -27.103 1.00 83.94 317 LYS A C 1
ATOM 2369 O O . LYS A 1 317 ? 17.659 3.778 -27.292 1.00 83.94 317 LYS A O 1
ATOM 2374 N N . ASP A 1 318 ? 17.121 5.721 -26.317 1.00 84.31 318 ASP A N 1
ATOM 2375 C CA . ASP A 1 318 ? 18.372 5.910 -25.588 1.00 84.31 318 ASP A CA 1
ATOM 2376 C C . ASP A 1 318 ? 18.134 6.712 -24.289 1.00 84.31 318 ASP A C 1
ATOM 2378 O O . ASP A 1 318 ? 16.996 7.083 -23.982 1.00 84.31 318 ASP A O 1
ATOM 2382 N N . ALA A 1 319 ? 19.194 6.909 -23.497 1.00 83.00 319 ALA A N 1
ATOM 2383 C CA . ALA A 1 319 ? 19.120 7.525 -22.171 1.00 83.00 319 ALA A CA 1
ATOM 2384 C C . ALA A 1 319 ? 18.750 9.013 -22.207 1.00 83.00 319 ALA A C 1
ATOM 2386 O O . ALA A 1 319 ? 18.131 9.497 -21.264 1.00 83.00 319 ALA A O 1
ATOM 2387 N N . THR A 1 320 ? 19.149 9.726 -23.262 1.00 84.31 320 THR A N 1
ATOM 2388 C CA . THR A 1 320 ? 19.016 11.185 -23.383 1.00 84.31 320 THR A CA 1
ATOM 2389 C C . THR A 1 320 ? 17.881 11.587 -24.321 1.00 84.31 320 THR A C 1
ATOM 2391 O O . THR A 1 320 ? 17.513 12.757 -24.395 1.00 84.31 320 THR A O 1
ATOM 2394 N N . SER A 1 321 ? 17.287 10.624 -25.027 1.00 82.50 321 SER A N 1
ATOM 2395 C CA . SER A 1 321 ? 16.200 10.865 -25.958 1.00 82.50 321 SER A CA 1
ATOM 2396 C C . SER A 1 321 ? 14.961 11.395 -25.249 1.00 82.50 321 SER A C 1
ATOM 2398 O O . SER A 1 321 ? 14.428 10.804 -24.302 1.00 82.50 321 SER A O 1
ATOM 2400 N N . THR A 1 322 ? 14.424 12.473 -25.802 1.00 84.31 322 THR A N 1
ATOM 2401 C CA . THR A 1 322 ? 13.092 12.988 -25.479 1.00 84.31 322 THR A CA 1
ATOM 2402 C C . THR A 1 322 ? 11.992 12.255 -26.255 1.00 84.31 322 THR A C 1
ATOM 2404 O O . THR A 1 322 ? 10.814 12.358 -25.911 1.00 84.31 322 THR A O 1
ATOM 2407 N N . LYS A 1 323 ? 12.349 11.465 -27.280 1.00 88.62 323 LYS A N 1
ATOM 2408 C CA . LYS A 1 323 ? 11.392 10.775 -28.150 1.00 88.62 323 LYS A CA 1
ATOM 2409 C C . LYS A 1 323 ? 10.926 9.458 -27.528 1.00 88.62 323 LYS A C 1
ATOM 2411 O O . LYS A 1 323 ? 11.662 8.470 -27.481 1.00 88.62 323 LYS A O 1
ATOM 2416 N N . VAL A 1 324 ? 9.659 9.426 -27.122 1.00 93.94 324 VAL A N 1
ATOM 2417 C CA . VAL A 1 324 ? 8.964 8.192 -26.730 1.00 93.94 324 VAL A CA 1
ATOM 2418 C C . VAL A 1 324 ? 8.798 7.303 -27.964 1.00 93.94 324 VAL A C 1
ATOM 2420 O O . VAL A 1 324 ? 8.212 7.722 -28.959 1.00 93.94 324 VAL A O 1
ATOM 2423 N N . VAL A 1 325 ? 9.303 6.071 -27.903 1.00 94.19 325 VAL A N 1
ATOM 2424 C CA . VAL A 1 325 ? 9.174 5.076 -28.986 1.00 94.19 325 VAL A CA 1
ATOM 2425 C C . VAL A 1 325 ? 8.037 4.080 -28.756 1.00 94.19 325 VAL A C 1
ATOM 2427 O O . VAL A 1 325 ? 7.655 3.374 -29.681 1.00 94.19 325 VAL A O 1
ATOM 2430 N N . ALA A 1 326 ? 7.521 3.985 -27.529 1.00 95.00 326 ALA A N 1
ATOM 2431 C CA . ALA A 1 326 ? 6.317 3.226 -27.194 1.00 95.00 326 ALA A CA 1
ATOM 2432 C C . ALA A 1 326 ? 5.720 3.732 -25.874 1.00 95.00 326 ALA A C 1
ATOM 2434 O O . ALA A 1 326 ? 6.463 4.129 -24.974 1.00 95.00 326 ALA A O 1
ATOM 2435 N N . SER A 1 327 ? 4.394 3.684 -25.745 1.00 97.12 327 SER A N 1
ATOM 2436 C CA . SER A 1 327 ? 3.677 4.038 -24.518 1.00 97.12 327 SER A CA 1
ATOM 2437 C C . SER A 1 327 ? 2.485 3.110 -24.331 1.00 97.12 327 SER A C 1
ATOM 2439 O O . SER A 1 327 ? 1.740 2.882 -25.278 1.00 97.12 327 SER A O 1
ATOM 2441 N N . ALA A 1 328 ? 2.287 2.600 -23.120 1.00 98.12 328 ALA A N 1
ATOM 2442 C CA . ALA A 1 328 ? 1.095 1.837 -22.761 1.00 98.12 328 ALA A CA 1
ATOM 2443 C C . ALA A 1 328 ? 0.816 1.970 -21.261 1.00 98.12 328 ALA A C 1
ATOM 2445 O O . ALA A 1 328 ? 1.720 2.259 -20.478 1.00 98.12 328 ALA A O 1
ATOM 2446 N N . THR A 1 329 ? -0.429 1.754 -20.846 1.00 98.38 329 THR A N 1
ATOM 2447 C CA . THR A 1 329 ? -0.834 1.803 -19.435 1.00 98.38 329 THR A CA 1
ATOM 2448 C C . THR A 1 329 ? -1.369 0.438 -19.033 1.00 98.38 329 THR A C 1
ATOM 2450 O O . THR A 1 329 ? -2.248 -0.101 -19.701 1.00 98.38 329 THR A O 1
ATOM 2453 N N . ALA A 1 330 ? -0.821 -0.142 -17.965 1.00 98.12 330 ALA A N 1
ATOM 2454 C CA . ALA A 1 330 ? -1.308 -1.418 -17.459 1.00 98.12 330 ALA A CA 1
ATOM 2455 C C . ALA A 1 330 ? -2.660 -1.258 -16.758 1.00 98.12 330 ALA A C 1
ATOM 2457 O O . ALA A 1 330 ? -2.996 -0.200 -16.225 1.00 98.12 330 ALA A O 1
ATOM 2458 N N . SER A 1 331 ? -3.435 -2.340 -16.742 1.00 97.75 331 SER A N 1
ATOM 2459 C CA . SER A 1 331 ? -4.712 -2.374 -16.038 1.00 97.75 331 SER A CA 1
ATOM 2460 C C . SER A 1 331 ? -4.513 -2.317 -14.522 1.00 97.75 331 SER A C 1
ATOM 2462 O O . SER A 1 331 ? -3.638 -2.982 -13.972 1.00 97.75 331 SER A O 1
ATOM 2464 N N . SER A 1 332 ? -5.396 -1.599 -13.828 1.00 98.31 332 SER A N 1
ATOM 2465 C CA . SER A 1 332 ? -5.477 -1.590 -12.363 1.00 98.31 332 SER A CA 1
ATOM 2466 C C . SER A 1 332 ? -6.351 -2.724 -11.799 1.00 98.31 332 SER A C 1
ATOM 2468 O O . SER A 1 332 ? -6.639 -2.753 -10.600 1.00 98.31 332 SER A O 1
ATOM 2470 N N . LYS A 1 333 ? -6.813 -3.674 -12.630 1.00 98.19 333 LYS A N 1
ATOM 2471 C CA . LYS A 1 333 ? -7.763 -4.734 -12.228 1.00 98.19 333 LYS A CA 1
ATOM 2472 C C . LYS A 1 333 ? -7.294 -5.568 -11.030 1.00 98.19 333 LYS A C 1
ATOM 2474 O O . LYS A 1 333 ? -8.104 -5.923 -10.183 1.00 98.19 333 LYS A O 1
ATOM 2479 N N . ASN A 1 334 ? -5.989 -5.801 -10.929 1.00 98.25 334 ASN A N 1
ATOM 2480 C CA . ASN A 1 334 ? -5.369 -6.635 -9.899 1.00 98.25 334 ASN A CA 1
ATOM 2481 C C . ASN A 1 334 ? -4.974 -5.857 -8.632 1.00 98.25 334 ASN A C 1
ATOM 2483 O O . ASN A 1 334 ? -4.417 -6.439 -7.706 1.00 98.25 334 ASN A O 1
ATOM 2487 N N . ILE A 1 335 ? -5.288 -4.559 -8.565 1.00 98.69 335 ILE A N 1
ATOM 2488 C CA . ILE A 1 335 ? -5.271 -3.794 -7.317 1.00 98.69 335 ILE A CA 1
ATOM 2489 C C . ILE A 1 335 ? -6.662 -3.928 -6.695 1.00 98.69 335 ILE A C 1
ATOM 2491 O O . ILE A 1 335 ? -7.643 -3.408 -7.245 1.00 98.69 335 ILE A O 1
ATOM 2495 N N . LYS A 1 336 ? -6.763 -4.667 -5.590 1.00 98.62 336 LYS A N 1
ATOM 2496 C CA . LYS A 1 336 ? -8.047 -5.056 -4.993 1.00 98.62 336 LYS A CA 1
ATOM 2497 C C . LYS A 1 336 ? -7.993 -5.136 -3.473 1.00 98.62 336 LYS A C 1
ATOM 2499 O O . LYS A 1 336 ? -6.952 -5.440 -2.895 1.00 98.62 336 LYS A O 1
ATOM 2504 N N . LEU A 1 337 ? -9.145 -4.897 -2.854 1.00 98.69 337 LEU A N 1
ATOM 2505 C CA . LEU A 1 337 ? -9.386 -5.219 -1.453 1.00 98.69 337 LEU A CA 1
ATOM 2506 C C . LEU A 1 337 ? -9.947 -6.638 -1.332 1.00 98.69 337 LEU A C 1
ATOM 2508 O O . LEU A 1 337 ? -10.615 -7.142 -2.232 1.00 98.69 337 LEU A O 1
ATOM 2512 N N . SER A 1 338 ? -9.657 -7.271 -0.207 1.00 98.50 338 SER A N 1
ATOM 2513 C CA . SER A 1 338 ? -10.193 -8.560 0.227 1.00 98.50 338 SER A CA 1
ATOM 2514 C C . SER A 1 338 ? -10.289 -8.560 1.751 1.00 98.50 338 SER A C 1
ATOM 2516 O O . SER A 1 338 ? -9.708 -7.679 2.385 1.00 98.50 338 SER A O 1
ATOM 2518 N N . ASN A 1 339 ? -11.007 -9.523 2.333 1.00 97.81 339 ASN A N 1
ATOM 2519 C CA . ASN A 1 339 ? -11.148 -9.676 3.789 1.00 97.81 339 ASN A CA 1
ATOM 2520 C C . ASN A 1 339 ? -11.561 -8.371 4.489 1.00 97.81 339 ASN A C 1
ATOM 2522 O O . ASN A 1 339 ? -11.006 -8.012 5.523 1.00 97.81 339 ASN A O 1
ATOM 2526 N N . VAL A 1 340 ? -12.480 -7.626 3.874 1.00 98.38 340 VAL A N 1
ATOM 2527 C CA . VAL A 1 340 ? -12.943 -6.347 4.412 1.00 98.38 340 VAL A CA 1
ATOM 2528 C C . VAL A 1 340 ? -13.919 -6.624 5.550 1.00 98.38 340 VAL A C 1
ATOM 2530 O O . VAL A 1 340 ? -14.956 -7.245 5.326 1.00 98.38 340 VAL A O 1
ATOM 2533 N N . LYS A 1 341 ? -13.605 -6.135 6.748 1.00 97.00 341 LYS A N 1
ATOM 2534 C CA . LYS A 1 341 ? -14.522 -6.067 7.889 1.00 97.00 341 LYS A CA 1
ATOM 2535 C C . LYS A 1 341 ? -14.660 -4.609 8.311 1.00 97.00 341 LYS A C 1
ATOM 2537 O O . LYS A 1 341 ? -13.664 -3.898 8.425 1.00 97.00 341 LYS A O 1
ATOM 2542 N N . MET A 1 342 ? -15.890 -4.165 8.531 1.00 96.94 342 MET A N 1
ATOM 2543 C CA . MET A 1 342 ? -16.197 -2.784 8.895 1.00 96.94 342 MET A CA 1
ATOM 2544 C C . MET A 1 342 ? -17.120 -2.768 10.110 1.00 96.94 342 MET A C 1
ATOM 2546 O O . MET A 1 342 ? -18.236 -3.275 10.037 1.00 96.94 342 MET A O 1
ATOM 2550 N N . GLY A 1 343 ? -16.661 -2.161 11.201 1.00 92.94 343 GLY A N 1
ATOM 2551 C CA . GLY A 1 343 ? -17.433 -1.904 12.412 1.00 92.94 343 GLY A CA 1
ATOM 2552 C C . GLY A 1 343 ? -17.730 -0.416 12.606 1.00 92.94 343 GLY A C 1
ATOM 2553 O O . GLY A 1 343 ? -17.498 0.424 11.735 1.00 92.94 343 GLY A O 1
ATOM 2554 N N . THR A 1 344 ? -18.260 -0.067 13.775 1.00 91.56 344 THR A N 1
ATOM 2555 C CA . THR A 1 344 ? -18.505 1.329 14.185 1.00 91.56 344 THR A CA 1
ATOM 2556 C C . THR A 1 344 ? -17.237 2.029 14.679 1.00 91.56 344 THR A C 1
ATOM 2558 O O . THR A 1 344 ? -17.121 3.252 14.560 1.00 91.56 344 THR A O 1
ATOM 2561 N N . SER A 1 345 ? -16.297 1.259 15.231 1.00 90.69 345 SER A N 1
ATOM 2562 C CA . SER A 1 345 ? -15.059 1.725 15.862 1.00 90.69 345 SER A CA 1
ATOM 2563 C C . SER A 1 345 ? -13.793 1.268 15.136 1.00 90.69 345 SER A C 1
ATOM 2565 O O . SER A 1 345 ? -12.748 1.882 15.335 1.00 90.69 345 SER A O 1
ATOM 2567 N N . SER A 1 346 ? -13.863 0.236 14.291 1.00 95.56 346 SER A N 1
ATOM 2568 C CA . SER A 1 346 ? -12.703 -0.346 13.612 1.00 95.56 346 SER A CA 1
ATOM 2569 C C . SER A 1 346 ? -13.017 -0.795 12.184 1.00 95.56 346 SER A C 1
ATOM 2571 O O . SER A 1 346 ? -14.171 -1.009 11.807 1.00 95.56 346 SER A O 1
ATOM 2573 N N . ALA A 1 347 ? -11.979 -0.889 11.362 1.00 97.88 347 ALA A N 1
ATOM 2574 C CA . ALA A 1 347 ? -12.042 -1.440 10.020 1.00 97.88 347 ALA A CA 1
ATOM 2575 C C . ALA A 1 347 ? -10.787 -2.273 9.767 1.00 97.88 347 ALA A C 1
ATOM 2577 O O . ALA A 1 347 ? -9.680 -1.811 10.042 1.00 97.88 347 ALA A O 1
ATOM 2578 N N . SER A 1 348 ? -10.943 -3.470 9.206 1.00 98.19 348 SER A N 1
ATOM 2579 C CA . SER A 1 348 ? -9.822 -4.285 8.739 1.00 98.19 348 SER A CA 1
ATOM 2580 C C . SER A 1 348 ? -9.990 -4.677 7.280 1.00 98.19 348 SER A C 1
ATOM 2582 O O . SER A 1 348 ? -11.103 -4.800 6.767 1.00 98.19 348 SER A O 1
ATOM 2584 N N . TYR A 1 349 ? -8.874 -4.792 6.569 1.00 98.75 349 TYR A N 1
ATOM 2585 C CA . TYR A 1 349 ? -8.860 -5.149 5.156 1.00 98.75 349 TYR A CA 1
ATOM 2586 C C . TYR A 1 349 ? -7.496 -5.687 4.729 1.00 98.75 349 TYR A C 1
ATOM 2588 O O . TYR A 1 349 ? -6.459 -5.375 5.313 1.00 98.75 349 TYR A O 1
ATOM 2596 N N . ARG A 1 350 ? -7.498 -6.432 3.622 1.00 98.75 350 ARG A N 1
ATOM 2597 C CA . ARG A 1 350 ? -6.299 -6.852 2.899 1.00 98.75 350 ARG A CA 1
ATOM 2598 C C . ARG A 1 350 ? -6.245 -6.197 1.525 1.00 98.75 350 ARG A C 1
ATOM 2600 O O . ARG A 1 350 ? -7.056 -6.514 0.652 1.00 98.75 350 ARG A O 1
ATOM 2607 N N . LEU A 1 351 ? -5.269 -5.321 1.313 1.00 98.81 351 LEU A N 1
ATOM 2608 C CA . LEU A 1 351 ? -4.935 -4.737 0.016 1.00 98.81 351 LEU A CA 1
ATOM 2609 C C . LEU A 1 351 ? -3.960 -5.658 -0.723 1.00 98.81 351 LEU A C 1
ATOM 2611 O O . LEU A 1 351 ? -2.856 -5.892 -0.244 1.00 98.81 351 LEU A O 1
ATOM 2615 N N . LYS A 1 352 ? -4.348 -6.145 -1.903 1.00 98.69 352 LYS A N 1
ATOM 2616 C CA . LYS A 1 352 ? -3.476 -6.895 -2.820 1.00 98.69 352 LYS A CA 1
ATOM 2617 C C . LYS A 1 352 ? -3.195 -6.062 -4.063 1.00 98.69 352 LYS A C 1
ATOM 2619 O O . LYS A 1 352 ? -4.105 -5.422 -4.595 1.00 98.69 352 LYS A O 1
ATOM 2624 N N . HIS A 1 353 ? -1.959 -6.105 -4.539 1.00 98.62 353 HIS A N 1
ATOM 2625 C CA . HIS A 1 353 ? -1.521 -5.405 -5.736 1.00 98.62 353 HIS A CA 1
ATOM 2626 C C . HIS A 1 353 ? -0.631 -6.305 -6.583 1.00 98.62 353 HIS A C 1
ATOM 2628 O O . HIS A 1 353 ? 0.321 -6.888 -6.077 1.00 98.62 353 HIS A O 1
ATOM 2634 N N . ASP A 1 354 ? -0.910 -6.348 -7.882 1.00 98.06 354 ASP A N 1
ATOM 2635 C CA . ASP A 1 354 ? -0.071 -6.999 -8.884 1.00 98.06 354 ASP A CA 1
ATOM 2636 C C . ASP A 1 354 ? -0.249 -6.292 -10.235 1.00 98.06 354 ASP A C 1
ATOM 2638 O O . ASP A 1 354 ? -1.300 -6.403 -10.866 1.00 98.06 354 ASP A O 1
ATOM 2642 N N . VAL A 1 355 ? 0.735 -5.499 -10.660 1.00 98.31 355 VAL A N 1
ATOM 2643 C CA . VAL A 1 355 ? 0.652 -4.726 -11.911 1.00 98.31 355 VAL A CA 1
ATOM 2644 C C . VAL A 1 355 ? 1.889 -4.974 -12.765 1.00 98.31 355 VAL A C 1
ATOM 2646 O O . VAL A 1 355 ? 2.984 -4.522 -12.430 1.00 98.31 355 VAL A O 1
ATOM 2649 N N . ALA A 1 356 ? 1.698 -5.671 -13.886 1.00 96.62 356 ALA A N 1
ATOM 2650 C CA . ALA A 1 356 ? 2.736 -5.971 -14.871 1.00 96.62 356 ALA A CA 1
ATOM 2651 C C . ALA A 1 356 ? 3.081 -4.776 -15.771 1.00 96.62 356 ALA A C 1
ATOM 2653 O O . ALA A 1 356 ? 2.282 -3.858 -15.967 1.00 96.62 356 ALA A O 1
ATOM 2654 N N . ASN A 1 357 ? 4.279 -4.803 -16.358 1.00 96.12 357 ASN A N 1
ATOM 2655 C CA . ASN A 1 357 ? 4.697 -3.815 -17.346 1.00 96.12 357 ASN A CA 1
ATOM 2656 C C . ASN A 1 357 ? 4.005 -4.093 -18.699 1.00 96.12 357 ASN A C 1
ATOM 2658 O O . ASN A 1 357 ? 4.288 -5.114 -19.325 1.00 96.12 357 ASN A O 1
ATOM 2662 N N . PRO A 1 358 ? 3.172 -3.175 -19.224 1.00 96.94 358 PRO A N 1
ATOM 2663 C CA . PRO A 1 358 ? 2.408 -3.416 -20.448 1.00 96.94 358 PRO A CA 1
ATOM 2664 C C . PRO A 1 358 ? 3.271 -3.407 -21.721 1.00 96.94 358 PRO A C 1
ATOM 2666 O O . PRO A 1 358 ? 2.774 -3.738 -22.789 1.00 96.94 358 PRO A O 1
ATOM 2669 N N . LEU A 1 359 ? 4.542 -3.000 -21.629 1.00 95.00 359 LEU A N 1
ATOM 2670 C CA . LEU A 1 359 ? 5.520 -3.019 -22.722 1.00 95.00 359 LEU A CA 1
ATOM 2671 C C . LEU A 1 359 ? 6.589 -4.110 -22.530 1.00 95.00 359 LEU A C 1
ATOM 2673 O O . LEU A 1 359 ? 7.555 -4.161 -23.291 1.00 95.00 359 LEU A O 1
ATOM 2677 N N . CYS A 1 360 ? 6.450 -4.949 -21.500 1.00 92.12 360 CYS A N 1
ATOM 2678 C CA . CYS A 1 360 ? 7.315 -6.090 -21.236 1.00 92.12 360 CYS A CA 1
ATOM 2679 C C . CYS A 1 360 ? 6.500 -7.242 -20.632 1.00 92.12 360 CYS A C 1
ATOM 2681 O O . CYS A 1 360 ? 6.482 -7.449 -19.423 1.00 92.12 360 CYS A O 1
ATOM 2683 N N . TYR A 1 361 ? 5.815 -7.984 -21.501 1.00 86.44 361 TYR A N 1
ATOM 2684 C CA . TYR A 1 361 ? 4.840 -9.010 -21.111 1.00 86.44 361 TYR A CA 1
ATOM 2685 C C . TYR A 1 361 ? 5.438 -10.217 -20.386 1.00 86.44 361 TYR A C 1
ATOM 2687 O O . TYR A 1 361 ? 4.737 -10.880 -19.634 1.00 86.44 361 TYR A O 1
ATOM 2695 N N . ALA A 1 362 ? 6.719 -10.500 -20.616 1.00 86.69 362 ALA A N 1
ATOM 2696 C CA . ALA A 1 362 ? 7.421 -11.603 -19.970 1.00 86.69 362 ALA A CA 1
ATOM 2697 C C . ALA A 1 362 ? 7.957 -11.238 -18.575 1.00 86.69 362 ALA A C 1
ATOM 2699 O O . ALA A 1 362 ? 8.524 -12.102 -17.911 1.00 86.69 362 ALA A O 1
ATOM 2700 N N . ALA A 1 363 ? 7.814 -9.978 -18.138 1.00 89.25 363 ALA A N 1
ATOM 2701 C CA . ALA A 1 363 ? 8.200 -9.587 -16.792 1.00 89.25 363 ALA A CA 1
ATOM 2702 C C . ALA A 1 363 ? 7.075 -9.787 -15.779 1.00 89.25 363 ALA A C 1
ATOM 2704 O O . ALA A 1 363 ? 5.907 -9.530 -16.082 1.00 89.25 363 ALA A O 1
ATOM 2705 N N . GLY A 1 364 ? 7.440 -10.178 -14.557 1.00 93.12 364 GLY A N 1
ATOM 2706 C CA . GLY A 1 364 ? 6.500 -10.212 -13.444 1.00 93.12 364 GLY A CA 1
ATOM 2707 C C . GLY A 1 364 ? 6.006 -8.815 -13.060 1.00 93.12 364 GLY A C 1
ATOM 2708 O O . GLY A 1 364 ? 6.551 -7.778 -13.463 1.00 93.12 364 GLY A O 1
ATOM 2709 N N . GLY A 1 365 ? 4.916 -8.787 -12.299 1.00 96.00 365 GLY A N 1
ATOM 2710 C CA . GLY A 1 365 ? 4.301 -7.550 -11.845 1.00 96.00 365 GLY A CA 1
ATOM 2711 C C . GLY A 1 365 ? 4.972 -6.942 -10.625 1.00 96.00 365 GLY A C 1
ATOM 2712 O O . GLY A 1 365 ? 5.659 -7.599 -9.848 1.00 96.00 365 GLY A O 1
ATOM 2713 N N . ILE A 1 366 ? 4.737 -5.646 -10.434 1.00 97.50 366 ILE A N 1
ATOM 2714 C CA . ILE A 1 366 ? 4.996 -4.999 -9.152 1.00 97.50 366 ILE A CA 1
ATOM 2715 C C . ILE A 1 366 ? 3.988 -5.577 -8.166 1.00 97.50 366 ILE A C 1
ATOM 2717 O O . ILE A 1 366 ? 2.790 -5.313 -8.297 1.00 97.50 366 ILE A O 1
ATOM 2721 N N . TRP A 1 367 ? 4.471 -6.342 -7.192 1.00 97.75 367 TRP A N 1
ATOM 2722 C CA . TRP A 1 367 ? 3.612 -7.072 -6.272 1.00 97.75 367 TRP A CA 1
ATOM 2723 C C . TRP A 1 367 ? 3.809 -6.646 -4.817 1.00 97.75 367 TRP A C 1
ATOM 2725 O O . TRP A 1 367 ? 4.941 -6.471 -4.354 1.00 97.75 367 TRP A O 1
ATOM 2735 N N . TYR A 1 368 ? 2.691 -6.483 -4.109 1.00 98.56 368 TYR A N 1
ATOM 2736 C CA . TYR A 1 368 ? 2.650 -6.329 -2.658 1.00 98.56 368 TYR A CA 1
ATOM 2737 C C . TYR A 1 368 ? 1.292 -6.738 -2.082 1.00 98.56 368 TYR A C 1
ATOM 2739 O O . TYR A 1 368 ? 0.256 -6.682 -2.755 1.00 98.56 368 TYR A O 1
ATOM 2747 N N . GLN A 1 369 ? 1.299 -7.074 -0.797 1.00 98.69 369 GLN A N 1
ATOM 2748 C CA . GLN A 1 369 ? 0.108 -7.250 0.018 1.00 98.69 369 GLN A CA 1
ATOM 2749 C C . GLN A 1 369 ? 0.261 -6.478 1.330 1.00 98.69 369 GLN A C 1
ATOM 2751 O O . GLN A 1 369 ? 1.346 -6.434 1.909 1.00 98.69 369 GLN A O 1
ATOM 2756 N N . VAL A 1 370 ? -0.833 -5.873 1.789 1.00 98.75 370 VAL A N 1
ATOM 2757 C CA . VAL A 1 370 ? -0.929 -5.228 3.100 1.00 98.75 370 VAL A CA 1
ATOM 2758 C C . VAL A 1 370 ? -2.185 -5.704 3.806 1.00 98.75 370 VAL A C 1
ATOM 2760 O O . VAL A 1 370 ? -3.279 -5.603 3.256 1.00 98.75 370 VAL A O 1
ATOM 2763 N N . ASP A 1 371 ? -2.010 -6.185 5.022 1.00 98.62 371 ASP A N 1
ATOM 2764 C CA . ASP A 1 371 ? -3.045 -6.436 6.009 1.00 98.62 371 ASP A CA 1
ATOM 2765 C C . ASP A 1 371 ? -3.090 -5.235 6.954 1.00 98.62 371 ASP A C 1
ATOM 2767 O O . ASP A 1 371 ? -2.068 -4.840 7.519 1.00 98.62 371 ASP A O 1
ATOM 2771 N N . ALA A 1 372 ? -4.254 -4.605 7.072 1.00 98.44 372 ALA A N 1
ATOM 2772 C CA . ALA A 1 372 ? -4.424 -3.389 7.850 1.00 98.44 372 ALA A CA 1
ATOM 2773 C C . ALA A 1 372 ? -5.634 -3.503 8.769 1.00 98.44 372 ALA A C 1
ATOM 2775 O O . ALA A 1 372 ? -6.699 -3.941 8.333 1.00 98.44 372 ALA A O 1
ATOM 2776 N N . THR A 1 373 ? -5.474 -3.009 9.992 1.00 97.25 373 THR A N 1
ATOM 2777 C CA . THR A 1 373 ? -6.564 -2.722 10.922 1.00 97.25 373 THR A CA 1
ATOM 2778 C C . THR A 1 373 ? -6.418 -1.281 11.384 1.00 97.25 373 THR A C 1
ATOM 2780 O O . THR A 1 373 ? -5.339 -0.859 11.793 1.00 97.25 373 THR A O 1
ATOM 2783 N N . VAL A 1 374 ? -7.486 -0.501 11.278 1.00 96.69 374 VAL A N 1
ATOM 2784 C CA . VAL A 1 374 ? -7.520 0.908 11.678 1.00 96.69 374 VAL A CA 1
ATOM 2785 C C . VAL A 1 374 ? -8.704 1.144 12.600 1.00 96.69 374 VAL A C 1
ATOM 2787 O O . VAL A 1 374 ? -9.774 0.570 12.393 1.00 96.69 374 VAL A O 1
ATOM 2790 N N . TRP A 1 375 ? -8.528 2.006 13.594 1.00 94.12 375 TRP A N 1
ATOM 2791 C CA . TRP A 1 375 ? -9.558 2.332 14.573 1.00 94.12 375 TRP A CA 1
ATOM 2792 C C . TRP A 1 375 ? -9.924 3.808 14.502 1.00 94.12 375 TRP A C 1
ATOM 2794 O O . TRP A 1 375 ? -9.095 4.669 14.220 1.00 94.12 375 TRP A O 1
ATOM 2804 N N . ARG A 1 376 ? -11.186 4.119 14.794 1.00 92.06 376 ARG A N 1
ATOM 2805 C CA . ARG A 1 376 ? -11.748 5.474 14.737 1.00 92.06 376 ARG A CA 1
ATOM 2806 C C . ARG A 1 376 ? -11.060 6.445 15.701 1.00 92.06 376 ARG A C 1
ATOM 2808 O O . ARG A 1 376 ? -11.066 7.644 15.457 1.00 92.06 376 ARG A O 1
ATOM 2815 N N . ASN A 1 377 ? -10.438 5.954 16.771 1.00 88.19 377 ASN A N 1
ATOM 2816 C CA . ASN A 1 377 ? -9.598 6.757 17.673 1.00 88.19 377 ASN A CA 1
ATOM 2817 C C . ASN A 1 377 ? -8.225 7.128 17.061 1.00 88.19 377 ASN A C 1
ATOM 2819 O O . ASN A 1 377 ? -7.398 7.743 17.726 1.00 88.19 377 ASN A O 1
ATOM 2823 N N . GLY A 1 378 ? -7.966 6.733 15.809 1.00 89.19 378 GLY A N 1
ATOM 2824 C CA . GLY A 1 378 ? -6.742 7.015 15.071 1.00 89.19 378 GLY A CA 1
ATOM 2825 C C . GLY A 1 378 ? -5.601 6.028 15.306 1.00 89.19 378 GLY A C 1
ATOM 2826 O O . GLY A 1 378 ? -4.547 6.215 14.700 1.00 89.19 378 GLY A O 1
ATOM 2827 N N . THR A 1 379 ? -5.755 4.996 16.139 1.00 90.44 379 THR A N 1
ATOM 2828 C CA . THR A 1 379 ? -4.753 3.924 16.180 1.00 90.44 379 THR A CA 1
ATOM 2829 C C . THR A 1 379 ? -4.842 3.078 14.912 1.00 90.44 379 THR A C 1
ATOM 2831 O O . THR A 1 379 ? -5.859 3.047 14.208 1.00 90.44 379 THR A O 1
ATOM 2834 N N . ALA A 1 380 ? -3.742 2.415 14.569 1.00 95.12 380 ALA A N 1
ATOM 2835 C CA . ALA A 1 380 ? -3.681 1.566 13.389 1.00 95.12 380 ALA A CA 1
ATOM 2836 C C . ALA A 1 380 ? -2.575 0.523 13.511 1.00 95.12 380 ALA A C 1
ATOM 2838 O O . ALA A 1 380 ? -1.544 0.776 14.129 1.00 95.12 380 ALA A O 1
ATOM 2839 N N . SER A 1 381 ? -2.765 -0.622 12.867 1.00 95.81 381 SER A N 1
ATOM 2840 C CA . SER A 1 381 ? -1.761 -1.663 12.701 1.00 95.81 381 SER A CA 1
ATOM 2841 C C . SER A 1 381 ? -1.714 -2.091 11.245 1.00 95.81 381 SER A C 1
ATOM 2843 O O . SER A 1 381 ? -2.743 -2.287 10.596 1.00 95.81 381 SER A O 1
ATOM 2845 N N . PHE A 1 382 ? -0.501 -2.209 10.729 1.00 97.88 382 PHE A N 1
ATOM 2846 C CA . PHE A 1 382 ? -0.229 -2.593 9.361 1.00 97.88 382 PHE A CA 1
ATOM 2847 C C . PHE A 1 382 ? 0.834 -3.679 9.351 1.00 97.88 382 PHE A C 1
ATOM 2849 O O . PHE A 1 382 ? 1.879 -3.545 9.988 1.00 97.88 382 PHE A O 1
ATOM 2856 N N . TYR A 1 383 ? 0.599 -4.710 8.557 1.00 98.00 383 TYR A N 1
ATOM 2857 C CA . TYR A 1 383 ? 1.586 -5.705 8.182 1.00 98.00 383 TYR A CA 1
ATOM 2858 C C . TYR A 1 383 ? 1.616 -5.787 6.664 1.00 98.00 383 TYR A C 1
ATOM 2860 O O . TYR A 1 383 ? 0.572 -5.855 6.018 1.00 98.00 383 TYR A O 1
ATOM 2868 N N . GLY A 1 384 ? 2.799 -5.763 6.068 1.00 97.25 384 GLY A N 1
ATOM 2869 C CA . GLY A 1 384 ? 2.923 -5.794 4.624 1.00 97.25 384 GLY A CA 1
ATOM 2870 C C . GLY A 1 384 ? 4.133 -6.571 4.162 1.00 97.25 384 GLY A C 1
ATOM 2871 O O . GLY A 1 384 ? 5.142 -6.670 4.853 1.00 97.25 384 GLY A O 1
ATOM 2872 N N . HIS A 1 385 ? 4.029 -7.101 2.953 1.00 97.19 385 HIS A N 1
ATOM 2873 C CA . HIS A 1 385 ? 5.144 -7.711 2.253 1.00 97.19 385 HIS A CA 1
ATOM 2874 C C . HIS A 1 385 ? 5.075 -7.392 0.763 1.00 97.19 385 HIS A C 1
ATOM 2876 O O . HIS A 1 385 ? 4.003 -7.141 0.208 1.00 97.19 385 HIS A O 1
ATOM 2882 N N . HIS A 1 386 ? 6.234 -7.313 0.119 1.00 97.62 386 HIS A N 1
ATOM 2883 C CA . HIS A 1 386 ? 6.341 -6.816 -1.245 1.00 97.62 386 HIS A CA 1
ATOM 2884 C C . HIS A 1 386 ? 7.594 -7.333 -1.955 1.00 97.62 386 HIS A C 1
ATOM 2886 O O . HIS A 1 386 ? 8.591 -7.685 -1.319 1.00 97.62 386 HIS A O 1
ATOM 2892 N N . LEU A 1 387 ? 7.575 -7.323 -3.289 1.00 96.38 387 LEU A N 1
ATOM 2893 C CA . LEU A 1 387 ? 8.784 -7.539 -4.085 1.00 96.38 387 LEU A CA 1
ATOM 2894 C C . LEU A 1 387 ? 9.740 -6.354 -3.954 1.00 96.38 387 LEU A C 1
ATOM 2896 O O . LEU A 1 387 ? 9.328 -5.203 -3.805 1.00 96.38 387 LEU A O 1
ATOM 2900 N N . LEU A 1 388 ? 11.040 -6.609 -4.078 1.00 96.06 388 LEU A N 1
ATOM 2901 C CA . LEU A 1 388 ? 12.093 -5.606 -3.872 1.00 96.06 388 LEU A CA 1
ATOM 2902 C C . LEU A 1 388 ? 12.302 -4.651 -5.070 1.00 96.06 388 LEU A C 1
ATOM 2904 O O . LEU A 1 388 ? 13.384 -4.078 -5.230 1.00 96.06 388 LEU A O 1
ATOM 2908 N N . ALA A 1 389 ? 11.275 -4.482 -5.909 1.00 95.75 389 ALA A N 1
ATOM 2909 C CA . ALA A 1 389 ? 11.230 -3.525 -7.009 1.00 95.75 389 ALA A CA 1
ATOM 2910 C C . ALA A 1 389 ? 9.802 -2.979 -7.235 1.00 95.75 389 ALA A C 1
ATOM 2912 O O . ALA A 1 389 ? 8.842 -3.747 -7.143 1.00 95.75 389 ALA A O 1
ATOM 2913 N N . PRO A 1 390 ? 9.634 -1.684 -7.577 1.00 97.44 390 PRO A N 1
ATOM 2914 C CA . PRO A 1 390 ? 10.631 -0.614 -7.562 1.00 97.44 390 PRO A CA 1
ATOM 2915 C C . PRO A 1 390 ? 10.798 -0.054 -6.131 1.00 97.44 390 PRO A C 1
ATOM 2917 O O . PRO A 1 390 ? 10.897 -0.845 -5.195 1.00 97.44 390 PRO A O 1
ATOM 2920 N N . ASN A 1 391 ? 10.839 1.270 -5.930 1.00 98.62 391 ASN A N 1
ATOM 2921 C CA . ASN A 1 391 ? 10.681 1.841 -4.591 1.00 98.62 391 ASN A CA 1
ATOM 2922 C C . ASN A 1 391 ? 9.222 1.703 -4.140 1.00 98.62 391 ASN A C 1
ATOM 2924 O O . ASN A 1 391 ? 8.307 1.971 -4.922 1.00 98.62 391 ASN A O 1
ATOM 2928 N N . HIS A 1 392 ? 9.019 1.372 -2.867 1.00 98.69 392 HIS A N 1
ATOM 2929 C CA . HIS A 1 392 ? 7.712 1.261 -2.218 1.00 98.69 392 HIS A CA 1
ATOM 2930 C C . HIS A 1 392 ? 7.606 2.263 -1.073 1.00 98.69 392 HIS A C 1
ATOM 2932 O O . HIS A 1 392 ? 8.539 2.409 -0.284 1.00 98.69 392 HIS A O 1
ATOM 2938 N N . GLU A 1 393 ? 6.477 2.955 -0.968 1.00 98.6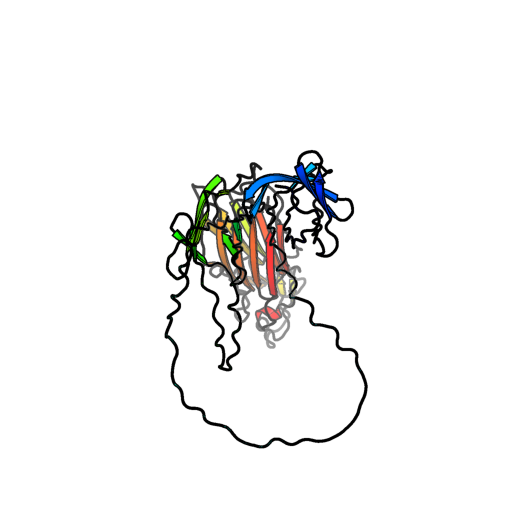9 393 GLU A N 1
ATOM 2939 C CA . GLU A 1 393 ? 6.184 3.851 0.149 1.00 98.69 393 GLU A CA 1
ATOM 2940 C C . GLU A 1 393 ? 4.714 3.763 0.558 1.00 98.69 393 GLU A C 1
ATOM 2942 O O . GLU A 1 393 ? 3.818 3.720 -0.286 1.00 98.69 393 GLU A O 1
ATOM 2947 N N . ALA A 1 394 ? 4.473 3.759 1.863 1.00 98.69 394 ALA A N 1
ATOM 2948 C CA . ALA A 1 394 ? 3.153 3.672 2.455 1.00 98.69 394 ALA A CA 1
ATOM 2949 C C . ALA A 1 394 ? 2.989 4.743 3.537 1.00 98.69 394 ALA A C 1
ATOM 2951 O O . ALA A 1 394 ? 3.890 4.954 4.353 1.00 98.69 394 ALA A O 1
ATOM 2952 N N . TYR A 1 395 ? 1.835 5.405 3.545 1.00 98.31 395 TYR A N 1
ATOM 2953 C CA . TYR A 1 395 ? 1.506 6.478 4.477 1.00 98.31 395 TYR A CA 1
ATOM 2954 C C . TYR A 1 395 ? 0.074 6.352 4.984 1.00 98.31 395 TYR A C 1
ATOM 2956 O O . TYR A 1 395 ? -0.795 5.866 4.261 1.00 98.31 395 TYR A O 1
ATOM 2964 N N . VAL A 1 396 ? -0.185 6.855 6.186 1.00 97.62 396 VAL A N 1
ATOM 2965 C CA . VAL A 1 396 ? -1.525 6.928 6.778 1.00 97.62 396 VAL A CA 1
ATOM 2966 C C . VAL A 1 396 ? -1.811 8.343 7.277 1.00 97.62 396 VAL A C 1
ATOM 2968 O O . VAL A 1 396 ? -0.892 9.048 7.692 1.00 97.62 396 VAL A O 1
ATOM 2971 N N . VAL A 1 397 ? -3.066 8.774 7.189 1.00 95.88 397 VAL A N 1
ATOM 2972 C CA . VAL A 1 397 ? -3.544 10.059 7.718 1.00 95.88 397 VAL A CA 1
ATOM 2973 C C . VAL A 1 397 ? -5.013 9.941 8.128 1.00 95.88 397 VAL A C 1
ATOM 2975 O O . VAL A 1 397 ? -5.771 9.201 7.490 1.00 95.88 397 VAL A O 1
ATOM 2978 N N . GLY A 1 398 ? -5.403 10.641 9.188 1.00 94.25 398 GLY A N 1
ATOM 2979 C CA . GLY A 1 398 ? -6.775 10.740 9.670 1.00 94.25 398 GLY A CA 1
ATOM 2980 C C . GLY A 1 398 ? -7.512 11.978 9.155 1.00 94.25 398 GLY A C 1
ATOM 2981 O O . GLY A 1 398 ? -6.955 12.831 8.466 1.00 94.25 398 GLY A O 1
ATOM 2982 N N . SER A 1 399 ? -8.811 12.064 9.439 1.00 91.12 399 SER A N 1
ATOM 2983 C CA . SER A 1 399 ? -9.669 13.190 9.045 1.00 91.12 399 SER A CA 1
ATOM 2984 C C . SER A 1 399 ? -9.630 14.365 10.001 1.00 91.12 399 SER A C 1
ATOM 2986 O O . SER A 1 399 ? -10.128 15.427 9.642 1.00 91.12 399 SER A O 1
ATOM 2988 N N . GLN A 1 400 ? -9.082 14.180 11.201 1.00 82.75 400 GLN A N 1
ATOM 2989 C CA . GLN A 1 400 ? -8.974 15.244 12.201 1.00 82.75 400 GLN A CA 1
ATOM 2990 C C . GLN A 1 400 ? -7.913 16.296 11.848 1.00 82.75 400 GLN A C 1
ATOM 2992 O O . GLN A 1 400 ? -7.837 17.330 12.503 1.00 82.75 400 GLN A O 1
ATOM 2997 N N . GLY A 1 401 ? -7.187 16.095 10.749 1.00 63.00 401 GLY A N 1
ATOM 2998 C CA . GLY A 1 401 ? -6.258 17.071 10.219 1.00 63.00 401 GLY A CA 1
ATOM 2999 C C . GLY A 1 401 ? -4.888 16.885 10.847 1.00 63.00 401 GLY A C 1
ATOM 3000 O O . GLY A 1 401 ? -4.669 17.155 12.024 1.00 63.00 401 GLY A O 1
ATOM 3001 N N . GLY A 1 402 ? -3.942 16.481 10.009 1.00 73.88 402 GLY A N 1
ATOM 3002 C CA . GLY A 1 402 ? -2.555 16.353 10.399 1.00 73.88 402 GLY A CA 1
ATOM 3003 C C . GLY A 1 402 ? -1.678 15.863 9.260 1.00 73.88 402 GLY A C 1
ATOM 3004 O O . GLY A 1 402 ? -2.048 15.875 8.080 1.00 73.88 402 GLY A O 1
ATOM 3005 N N . SER A 1 403 ? -0.441 15.531 9.615 1.00 87.12 403 SER A N 1
ATOM 3006 C CA . SER A 1 403 ? 0.590 15.163 8.651 1.00 87.12 403 SER A CA 1
ATOM 3007 C C . SER A 1 403 ? 0.550 13.671 8.366 1.00 87.12 403 SER A C 1
ATOM 3009 O O . SER A 1 403 ? 0.424 12.854 9.275 1.00 87.12 403 SER A O 1
ATOM 3011 N N . TYR A 1 404 ? 0.759 13.311 7.101 1.00 94.62 404 TYR A N 1
ATOM 3012 C CA . TYR A 1 404 ? 0.967 11.924 6.705 1.00 94.62 404 TYR A CA 1
ATOM 3013 C C . TYR A 1 404 ? 2.039 11.254 7.564 1.00 94.62 404 TYR A C 1
ATOM 3015 O O . TYR A 1 404 ? 3.207 11.648 7.547 1.00 94.62 404 TYR A O 1
ATOM 3023 N N . GLN A 1 405 ? 1.651 10.184 8.243 1.00 95.75 405 GLN A N 1
ATOM 3024 C CA . GLN A 1 405 ? 2.567 9.340 8.985 1.00 95.75 405 GLN A CA 1
ATOM 3025 C C . GLN A 1 405 ? 3.156 8.291 8.051 1.00 95.75 405 GLN A C 1
ATOM 3027 O O . GLN A 1 405 ? 2.443 7.668 7.261 1.00 95.75 405 GLN A O 1
ATOM 3032 N N . THR A 1 406 ? 4.473 8.092 8.120 1.00 97.56 406 THR A N 1
ATOM 3033 C CA . THR A 1 406 ? 5.139 7.057 7.321 1.00 97.56 406 THR A CA 1
ATOM 3034 C C . THR A 1 406 ? 4.867 5.692 7.938 1.00 97.56 406 THR A C 1
ATOM 3036 O O . THR A 1 406 ? 5.232 5.439 9.084 1.00 97.56 406 THR A O 1
ATOM 3039 N N . VAL A 1 407 ? 4.249 4.807 7.159 1.00 98.00 407 VAL A N 1
ATOM 3040 C CA . VAL A 1 407 ? 4.022 3.409 7.537 1.00 98.00 407 VAL A CA 1
ATOM 3041 C C . VAL A 1 407 ? 5.241 2.576 7.159 1.00 98.00 407 VAL A C 1
ATOM 3043 O O . VAL A 1 407 ? 5.812 1.891 8.001 1.00 98.00 407 VAL A O 1
ATOM 3046 N N . ALA A 1 408 ? 5.676 2.686 5.902 1.00 98.19 408 ALA A N 1
ATOM 3047 C CA . ALA A 1 408 ? 6.839 1.977 5.390 1.00 98.19 408 ALA A CA 1
ATOM 3048 C C . ALA A 1 408 ? 7.475 2.732 4.221 1.00 98.19 408 ALA A C 1
ATOM 3050 O O . ALA A 1 408 ? 6.795 3.406 3.445 1.00 98.19 408 ALA A O 1
ATOM 3051 N N . ARG A 1 409 ? 8.792 2.586 4.073 1.00 98.31 409 ARG A N 1
ATOM 3052 C CA . ARG A 1 409 ? 9.550 2.990 2.886 1.00 98.31 409 ARG A CA 1
ATOM 3053 C C . ARG A 1 409 ? 10.573 1.916 2.585 1.00 98.31 409 ARG A C 1
ATOM 3055 O O . ARG A 1 409 ? 11.275 1.461 3.485 1.00 98.31 409 ARG A O 1
ATOM 3062 N N . ARG A 1 410 ? 10.693 1.540 1.319 1.00 97.81 410 ARG A N 1
ATOM 3063 C CA . ARG A 1 410 ? 11.685 0.565 0.885 1.00 97.81 410 ARG A CA 1
ATOM 3064 C C . ARG A 1 410 ? 12.224 0.922 -0.484 1.00 97.81 410 ARG A C 1
ATOM 3066 O O . ARG A 1 410 ? 11.477 0.996 -1.456 1.00 97.81 410 ARG A O 1
ATOM 3073 N N . ALA A 1 411 ? 13.531 1.154 -0.542 1.00 97.81 411 ALA A N 1
ATOM 3074 C CA . ALA A 1 411 ? 14.239 1.399 -1.787 1.00 97.81 411 ALA A CA 1
ATOM 3075 C C . ALA A 1 411 ? 14.279 0.139 -2.666 1.00 97.81 411 ALA A C 1
ATOM 3077 O O . ALA A 1 411 ? 14.319 -0.989 -2.168 1.00 97.81 411 ALA A O 1
ATOM 3078 N N . LEU A 1 412 ? 14.292 0.370 -3.975 1.00 96.25 412 LEU A N 1
ATOM 3079 C CA . LEU A 1 412 ? 14.567 -0.599 -5.023 1.00 96.25 412 LEU A CA 1
ATOM 3080 C C . LEU A 1 412 ? 15.885 -1.317 -4.720 1.00 96.25 412 LEU A C 1
ATOM 3082 O O . LEU A 1 412 ? 16.911 -0.672 -4.512 1.00 96.25 412 LEU A O 1
ATOM 3086 N N . ARG A 1 413 ? 15.865 -2.651 -4.773 1.00 95.81 413 ARG A N 1
ATOM 3087 C CA . ARG A 1 413 ? 17.084 -3.469 -4.781 1.00 95.81 413 ARG A CA 1
ATOM 3088 C C . ARG A 1 413 ? 17.606 -3.646 -6.202 1.00 95.81 413 ARG A C 1
ATOM 3090 O O . ARG A 1 413 ? 18.751 -3.328 -6.490 1.00 95.81 413 ARG A O 1
ATOM 3097 N N . SER A 1 414 ? 16.765 -4.177 -7.087 1.00 93.56 414 SER A N 1
ATOM 3098 C CA . SER A 1 414 ? 17.076 -4.380 -8.504 1.00 93.56 414 SER A CA 1
ATOM 3099 C C . SER A 1 414 ? 15.802 -4.691 -9.281 1.00 93.56 414 SER A C 1
ATOM 3101 O O . SER A 1 414 ? 14.960 -5.444 -8.802 1.00 93.56 414 SER A O 1
ATOM 3103 N N . PHE A 1 415 ? 15.664 -4.176 -10.506 1.00 92.81 415 PHE A N 1
ATOM 3104 C CA . PHE A 1 415 ? 14.535 -4.529 -11.379 1.00 92.81 415 PHE A CA 1
ATOM 3105 C C . PHE A 1 415 ? 14.553 -5.997 -11.821 1.00 92.81 415 PHE A C 1
ATOM 3107 O O . PHE A 1 415 ? 13.530 -6.504 -12.273 1.00 92.81 415 PHE A O 1
ATOM 3114 N N . VAL A 1 416 ? 15.680 -6.698 -11.652 1.00 90.56 416 VAL A N 1
ATOM 3115 C CA . VAL A 1 416 ? 15.757 -8.156 -11.843 1.00 90.56 416 VAL A CA 1
ATOM 3116 C C . VAL A 1 416 ? 14.786 -8.884 -10.908 1.00 90.56 416 VAL A C 1
ATOM 3118 O O . VAL A 1 416 ? 14.240 -9.913 -11.292 1.00 90.56 416 VAL A O 1
ATOM 3121 N N . CYS A 1 417 ? 14.469 -8.298 -9.750 1.00 92.25 417 CYS A N 1
ATOM 3122 C CA . CYS A 1 417 ? 13.538 -8.854 -8.767 1.00 92.25 417 CYS A CA 1
ATOM 3123 C C . CYS A 1 417 ? 12.066 -8.850 -9.202 1.00 92.25 417 CYS A C 1
ATOM 3125 O O . CYS A 1 417 ? 11.208 -9.289 -8.445 1.00 92.25 417 CYS A O 1
ATOM 3127 N N . LEU A 1 418 ? 11.758 -8.332 -10.395 1.00 91.88 418 LEU A N 1
ATOM 3128 C CA . LEU A 1 418 ? 10.454 -8.527 -11.033 1.00 91.88 418 LEU A CA 1
ATOM 3129 C C . LEU A 1 418 ? 10.377 -9.854 -11.805 1.00 91.88 418 LEU A C 1
ATOM 3131 O O . LEU A 1 418 ? 9.288 -10.269 -12.172 1.00 91.88 418 LEU A O 1
ATOM 3135 N N . ASN A 1 419 ? 11.513 -10.503 -12.079 1.00 86.75 419 ASN A N 1
ATOM 3136 C CA . ASN A 1 419 ? 11.596 -11.698 -12.933 1.00 86.75 419 ASN A CA 1
ATOM 3137 C C . ASN A 1 419 ? 12.252 -12.889 -12.240 1.00 86.75 419 ASN A C 1
ATOM 3139 O O . ASN A 1 419 ? 12.044 -14.027 -12.642 1.00 86.75 419 ASN A O 1
ATOM 3143 N N . VAL A 1 420 ? 13.083 -12.613 -11.242 1.00 88.19 420 VAL A N 1
ATOM 3144 C CA . VAL A 1 420 ? 13.783 -13.607 -10.438 1.00 88.19 420 VAL A CA 1
ATOM 3145 C C . VAL A 1 4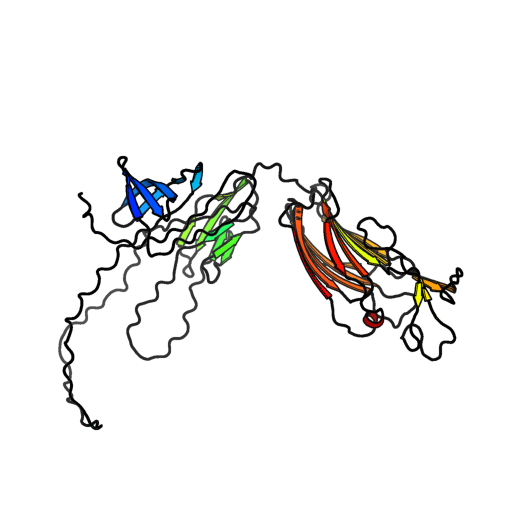20 ? 13.357 -13.400 -8.999 1.00 88.19 420 VAL A C 1
ATOM 3147 O O . VAL A 1 420 ? 13.212 -12.258 -8.554 1.00 88.19 420 VAL A O 1
ATOM 3150 N N . ASP A 1 421 ? 13.174 -14.496 -8.275 1.00 88.31 421 ASP A N 1
ATOM 3151 C CA . ASP A 1 421 ? 12.920 -14.430 -6.847 1.00 88.31 421 ASP A CA 1
ATOM 3152 C C . ASP A 1 421 ? 14.144 -13.839 -6.126 1.00 88.31 421 ASP A C 1
ATOM 3154 O O . ASP A 1 421 ? 15.212 -14.443 -6.046 1.00 88.31 421 ASP A O 1
ATOM 3158 N N . CYS A 1 422 ? 13.997 -12.607 -5.643 1.00 91.31 422 CYS A N 1
ATOM 3159 C CA . CYS A 1 422 ? 14.982 -11.930 -4.799 1.00 91.31 422 CYS A CA 1
ATOM 3160 C C . CYS A 1 422 ? 14.617 -12.008 -3.308 1.00 91.31 422 CYS A C 1
ATOM 3162 O O . CYS A 1 422 ? 15.194 -11.263 -2.501 1.00 91.31 422 CYS A O 1
ATOM 3164 N N . GLY A 1 423 ? 13.618 -12.821 -2.967 1.00 91.88 423 GLY A N 1
ATOM 3165 C CA . GLY A 1 423 ? 12.864 -12.751 -1.731 1.00 91.88 423 GLY A CA 1
ATOM 3166 C C . GLY A 1 423 ? 11.886 -11.575 -1.701 1.00 91.88 423 GLY A C 1
ATOM 3167 O O . GLY A 1 423 ? 11.886 -10.671 -2.548 1.00 91.88 423 GLY A O 1
ATOM 3168 N N . THR A 1 424 ? 11.064 -11.562 -0.658 1.00 92.12 424 THR A N 1
ATOM 3169 C CA . THR A 1 424 ? 10.133 -10.473 -0.350 1.00 92.12 424 THR A CA 1
ATOM 3170 C C . THR A 1 424 ? 10.652 -9.630 0.808 1.00 92.12 424 THR A C 1
ATOM 3172 O O . THR A 1 424 ? 11.208 -10.156 1.769 1.00 92.12 424 THR A O 1
ATOM 3175 N N . GLY A 1 425 ? 10.437 -8.317 0.756 1.00 91.56 425 GLY A N 1
ATOM 3176 C CA . GLY A 1 425 ? 10.579 -7.460 1.932 1.00 91.56 425 GLY A CA 1
ATOM 3177 C C . GLY A 1 425 ? 9.295 -7.507 2.747 1.00 91.56 425 GLY A C 1
ATOM 3178 O O . GLY A 1 425 ? 8.236 -7.272 2.175 1.00 91.56 425 GLY A O 1
ATOM 3179 N N . ALA A 1 426 ? 9.385 -7.792 4.046 1.00 94.69 426 ALA A N 1
ATOM 3180 C CA . ALA A 1 426 ? 8.269 -7.707 4.985 1.00 94.69 426 ALA A CA 1
ATOM 3181 C C . ALA A 1 426 ? 8.474 -6.538 5.958 1.00 94.69 426 ALA A C 1
ATOM 3183 O O . ALA A 1 426 ? 9.606 -6.147 6.246 1.00 94.69 426 ALA A O 1
ATOM 3184 N N . TRP A 1 427 ? 7.380 -5.968 6.447 1.00 96.25 427 TRP A N 1
ATOM 3185 C CA . TRP A 1 427 ? 7.385 -4.898 7.436 1.00 96.25 427 TRP A CA 1
ATOM 3186 C C . TRP A 1 427 ? 6.099 -4.933 8.261 1.00 96.25 427 TRP A C 1
ATOM 3188 O O . TRP A 1 427 ? 5.048 -5.365 7.790 1.00 96.25 427 TRP A O 1
ATOM 3198 N N . SER A 1 428 ? 6.177 -4.434 9.489 1.00 93.38 428 SER A N 1
ATOM 3199 C CA . SER A 1 428 ? 5.017 -4.160 10.331 1.00 93.38 428 SER A CA 1
ATOM 3200 C C . SER A 1 428 ? 5.143 -2.772 10.949 1.00 93.38 428 SER A C 1
ATOM 3202 O O . SER A 1 428 ? 6.245 -2.266 11.174 1.00 93.38 428 SER A O 1
ATOM 3204 N N . LYS A 1 429 ? 4.007 -2.115 11.178 1.00 94.94 429 LYS A N 1
ATOM 3205 C CA . LYS A 1 429 ? 3.949 -0.807 11.824 1.00 94.94 429 LYS A CA 1
ATOM 3206 C C . LYS A 1 429 ? 2.634 -0.655 12.571 1.00 94.94 429 LYS A C 1
ATOM 3208 O O . LYS A 1 429 ? 1.572 -0.754 11.964 1.00 94.94 429 LYS A O 1
ATOM 3213 N N . SER A 1 430 ? 2.727 -0.325 13.853 1.00 90.25 430 SER A N 1
ATOM 3214 C CA . SER A 1 430 ? 1.580 0.056 14.674 1.00 90.25 430 SER A CA 1
ATOM 3215 C C . SER A 1 430 ? 1.713 1.504 15.146 1.00 90.25 430 SER A C 1
ATOM 3217 O O . SER A 1 430 ? 2.820 2.001 15.370 1.00 90.25 430 SER A O 1
ATOM 3219 N N . PHE A 1 431 ? 0.576 2.177 15.279 1.00 85.31 431 PHE A N 1
ATOM 3220 C CA . PHE A 1 431 ? 0.432 3.518 15.829 1.00 85.31 431 PHE A CA 1
ATOM 3221 C C . PHE A 1 431 ? -0.449 3.413 17.072 1.00 85.31 431 PHE A C 1
ATOM 3223 O O . PHE A 1 431 ? -1.648 3.177 16.957 1.00 85.31 431 PHE A O 1
ATOM 3230 N N . SER A 1 432 ? 0.156 3.562 18.252 1.00 78.94 432 SER A N 1
ATOM 3231 C CA . SER A 1 432 ? -0.551 3.591 19.542 1.00 78.94 432 SER A CA 1
ATOM 3232 C C . SER A 1 432 ? -1.150 4.963 19.863 1.00 78.94 432 SER A C 1
ATOM 3234 O O . SER A 1 432 ? -1.954 5.092 20.777 1.00 78.94 432 SER A O 1
ATOM 3236 N N . LYS A 1 433 ? -0.778 5.993 19.096 1.00 74.88 433 LYS A N 1
ATOM 3237 C CA . LYS A 1 433 ? -1.350 7.341 19.159 1.00 74.88 433 LYS A CA 1
ATOM 3238 C C . LYS A 1 433 ? -2.134 7.626 17.885 1.00 74.88 433 LYS A C 1
ATOM 3240 O O . LYS A 1 433 ? -1.796 7.088 16.829 1.00 74.88 433 LYS A O 1
ATOM 3245 N N . SER A 1 434 ? -3.143 8.493 17.993 1.00 73.81 434 SER A N 1
ATOM 3246 C CA . SER A 1 434 ? -3.970 8.901 16.857 1.00 73.81 434 SER A CA 1
ATOM 3247 C C . SER A 1 434 ? -3.111 9.385 15.689 1.00 73.81 434 SER A C 1
ATOM 3249 O O . SER A 1 434 ? -2.300 10.299 15.845 1.00 73.81 434 SER A O 1
ATOM 3251 N N . VAL A 1 435 ? -3.342 8.819 14.505 1.00 71.56 435 VAL A N 1
ATOM 3252 C CA . VAL A 1 435 ? -2.915 9.387 13.223 1.00 71.56 435 VAL A CA 1
ATOM 3253 C C . VAL A 1 435 ? -3.774 10.618 12.914 1.00 71.56 435 VAL A C 1
ATOM 3255 O O . VAL A 1 435 ? -4.679 10.555 12.089 1.00 71.56 435 VAL A O 1
ATOM 3258 N N . ALA A 1 436 ? -3.560 11.706 13.660 1.00 58.69 436 ALA A N 1
ATOM 3259 C CA . ALA A 1 436 ? -4.216 12.991 13.415 1.00 58.69 436 ALA A CA 1
ATOM 3260 C C . ALA A 1 436 ? -3.887 13.507 12.007 1.00 58.69 436 ALA A C 1
ATOM 3262 O O . ALA A 1 436 ? -2.697 13.416 11.608 1.00 58.69 436 ALA A O 1
#

Foldseek 3Di:
DDDDPDFDWQKDKDKDWDDPDPDDDDDPPDDDRPDWDWDQDPVRWIWIDDPPKIWTWDFPDDDPQATAIAWTATPVGIIMGIGMGTGGDDPPDPDDDDDDDDDDDDDDDDDDDDDDDDDDDDDDDDDDDDDDPPLPDADAWDWDQDPDLKIKTADPDDPPPPPDPDDDDDDDPDDPWWWWKAKQNHTDGTQDPRRIDMDNPRDAQDWIWMFTATPVRDGNHTHPTDHNHRPPPPLQFQQKKKKKKFAWAQDQKDKDDECDLLHDVPRPAIKIKGTQNHDDDPPDPGGQKMWMWMQGLDPVDGFIDIDIDGDKIFMDRDDPDPDTPDIDTWDFPQFDKDPWDTDNFKIWIKTWDWTDHPSRVLWGTFTKIKTKMATRSQKIKIKMKTFLDAWMWMWMAGPSDDDTDTFDTHHRPDSCSRNDPPDMDIDMDIDPHHRD

Secondary structure (DSSP, 8-state):
----TT--EEEEEEEEEE--SS----------TT--EEEE-TTS-EEEEETTEEEEEEEEEEETTEEEEE-EEBTT--EEEEEEEEEEPP-PPPPPP-PPP--------------------------PPPPP--TT-PPPPEEE--SSS-EEEE--------------S-----PPP--EEEETTEEEEE--TTSEEEE--PPTT-EEEEEEE-TTS-EEEEEEEEE-----S-----SEEEEEEEEE-SSSEEEEPTTBTTB-TT--S-EEEE-------SS-S--SEEEEEEEE-STTS-EEEEEEEEPPEEEESSSS---EEEEE----TT-EEEEEEE-SSEEEEEEEEEE--TT-TTSPPEEEEEEEEEETTS-EEEEEEEES-SEEEEEEEETT--PPEEEEEE----GGGGTS---EEEEEEEESS---

Radius of gyration: 34.6 Å; chains: 1; bounding box: 60×80×102 Å

pLDDT: mean 70.23, std 26.03, range [22.36, 98.81]

Sequence (436 aa):
MEVSRNARFVAWISAVVVSAASALTTLPVAFAASNIDVAFDSNGALVVSENGVSLQMTVMEESDNTLVISTGSTSSGALVESVVYLVPDPDPAPTAPTMTSGDYTDGVVAFTEEPDVVTPDQYGEEFYSPAEYDSETLIPLVGEVSTGAEVIIVSGVLPVGGDGGGGGGGTLPVEPPVVEVFKDGQHAGALDAKGTFRDNDVVPSHSYTYELVGEDGAVIVQAGAYQSQAVTSGALRNDRIWFNYKTFIPNERVSVFSGSVCRPWWTVGKIYFAGDDRSWSATSSRYRTRAQVKADFTSSSRGVYLNKWVSSTKRYKDATSTKVVASATASSKNIKLSNVKMGTSSASYRLKHDVANPLCYAAGGIWYQVDATVWRNGTASFYGHHLLAPNHEAYVVGSQGGSYQTVARRALRSFVCLNVDCGTGAWSKSFSKSVA

InterPro domains:
  IPR021631 Protein of unknown function DUF3238 [PF11579] (270-396)

Organism: NCBI:txid2283195